Protein AF-A0A7S4UI56-F1 (afdb_monomer_lite)

Secondary structure (DSSP, 8-state):
-PPPPPPPPPPPPPPPPHHHHHHHHHHHHHS---HHHHHHHHHHHHTTS-TTTTTS-----PPPGGGTTTT---------B-TTS--B-------TTS--TT-EEEEE-STT---EEEEETTTS----HHHHTTS-HHHHHHHHHHHHS-HHHHHHHHHHHHHHHHHHHHHHHTT----TTTTSS--HHHHHHHHHHHHHHHHHHH-HHHHHHHHHHHHHHHHHHHHHHHHHS-TTTS-HHHHHHHHHHHHHHHHTHHHHHHHHHHHHHHHHHHHHHHHHHHHHHHHTTHHHHHHHHHHHHHHHHHHHHHHHHTT--TTSS-TTTTTSPPS-HHHHHHHHHHHHHHH-GGGSSSTHHHHHHHHHHHHHHHHHHHHHHHHHHHHHHTTGGGSS------SS----HHHHHHHHHHHHHHHHHHHHHHHHHHHHHHTT---PPPP--SSPPHHHHHHHHHHHHHHHHHHHHHHHHHHHHHHHHHHHHHHHHHHHHHHHHHSS--PPPPPPPPPPPP-

Organism: NCBI:txid180227

Structure (mmCIF, N/CA/C/O backbone):
data_AF-A0A7S4UI56-F1
#
_entry.id   AF-A0A7S4UI56-F1
#
loop_
_atom_site.group_PDB
_atom_site.id
_atom_site.type_symbol
_atom_site.label_atom_id
_atom_site.label_alt_id
_atom_site.label_comp_id
_atom_site.label_asym_id
_atom_site.label_entity_id
_atom_site.label_seq_id
_atom_site.pdbx_PDB_ins_code
_atom_site.Cartn_x
_atom_site.Cartn_y
_atom_site.Cartn_z
_atom_site.occupancy
_atom_site.B_iso_or_equiv
_atom_site.auth_seq_id
_atom_site.auth_comp_id
_atom_site.auth_asym_id
_atom_site.auth_atom_id
_atom_site.pdbx_PDB_model_num
ATOM 1 N N . PRO A 1 1 ? -52.198 8.709 -28.331 1.00 40.25 1 PRO A N 1
ATOM 2 C CA . PRO A 1 1 ? -50.792 8.980 -28.714 1.00 40.25 1 PRO A CA 1
ATOM 3 C C . PRO A 1 1 ? -49.851 8.008 -27.984 1.00 40.25 1 PRO A C 1
ATOM 5 O O . PRO A 1 1 ? -49.488 8.237 -26.837 1.00 40.25 1 PRO A O 1
ATOM 8 N N . GLN A 1 2 ? -49.565 6.872 -28.624 1.00 35.69 2 GLN A N 1
ATOM 9 C CA . GLN A 1 2 ? -48.638 5.853 -28.122 1.00 35.69 2 GLN A CA 1
ATOM 10 C C . GLN A 1 2 ? -47.204 6.253 -28.494 1.00 35.69 2 GLN A C 1
ATOM 12 O O . GLN A 1 2 ? -46.953 6.625 -29.640 1.00 35.69 2 GLN A O 1
ATOM 17 N N . GLN A 1 3 ? -46.284 6.212 -27.528 1.00 31.53 3 GLN A N 1
ATOM 18 C CA . GLN A 1 3 ? -44.850 6.376 -27.780 1.00 31.53 3 GLN A CA 1
ATOM 19 C C . GLN A 1 3 ? -44.295 5.133 -28.500 1.00 31.53 3 GLN A C 1
ATOM 21 O O . GLN A 1 3 ? -44.717 4.018 -28.184 1.00 31.53 3 GLN A O 1
ATOM 26 N N . PRO A 1 4 ? -43.360 5.294 -29.453 1.00 41.28 4 PRO A N 1
ATOM 27 C CA . PRO A 1 4 ? -42.768 4.170 -30.164 1.00 41.28 4 PRO A CA 1
ATOM 28 C C . PRO A 1 4 ? -41.800 3.400 -29.253 1.00 41.28 4 PRO A C 1
ATOM 30 O O . PRO A 1 4 ? -40.915 3.988 -28.633 1.00 41.28 4 PRO A O 1
ATOM 33 N N . GLN A 1 5 ? -41.971 2.077 -29.188 1.00 35.78 5 GLN A N 1
ATOM 34 C CA . GLN A 1 5 ? -41.034 1.163 -28.536 1.00 35.78 5 GLN A CA 1
ATOM 35 C C . GLN A 1 5 ? -39.710 1.136 -29.310 1.00 35.78 5 GLN A C 1
ATOM 37 O O . GLN A 1 5 ? -39.693 0.906 -30.520 1.00 35.78 5 GLN A O 1
ATOM 42 N N . GLN A 1 6 ? -38.603 1.371 -28.604 1.00 34.09 6 GLN A N 1
ATOM 43 C CA . GLN A 1 6 ? -37.258 1.154 -29.132 1.00 34.09 6 GLN A CA 1
ATOM 44 C C . GLN A 1 6 ? -37.007 -0.352 -29.347 1.00 34.09 6 GLN A C 1
ATOM 46 O O . GLN A 1 6 ? -37.468 -1.166 -28.543 1.00 34.09 6 GLN A O 1
ATOM 51 N N . PRO A 1 7 ? -36.281 -0.739 -30.411 1.00 35.94 7 PRO A N 1
ATOM 52 C CA . PRO A 1 7 ? -35.949 -2.133 -30.676 1.00 35.94 7 PRO A CA 1
ATOM 53 C C . PRO A 1 7 ? -35.052 -2.693 -29.563 1.00 35.94 7 PRO A C 1
ATOM 55 O O . PRO A 1 7 ? -34.025 -2.104 -29.225 1.00 35.94 7 PRO A O 1
ATOM 58 N N . GLN A 1 8 ? -35.447 -3.839 -29.002 1.00 34.38 8 GLN A N 1
ATOM 59 C CA . GLN A 1 8 ? -34.638 -4.596 -28.048 1.00 34.38 8 GLN A CA 1
ATOM 60 C C . GLN A 1 8 ? -33.320 -5.006 -28.715 1.00 34.38 8 GLN A C 1
ATOM 62 O O . GLN A 1 8 ? -33.319 -5.670 -29.753 1.00 34.38 8 GLN A O 1
ATOM 67 N N . GLN A 1 9 ? -32.199 -4.594 -28.122 1.00 33.28 9 GLN A N 1
ATOM 68 C CA . GLN A 1 9 ? -30.877 -5.070 -28.515 1.00 33.28 9 GLN A CA 1
ATOM 69 C C . GLN A 1 9 ? -30.754 -6.580 -28.242 1.00 33.28 9 GLN A C 1
ATOM 71 O O . GLN A 1 9 ? -31.304 -7.062 -27.247 1.00 33.28 9 GLN A O 1
ATOM 76 N N . PRO A 1 10 ? -30.041 -7.338 -29.098 1.00 33.06 10 PRO A N 1
ATOM 77 C CA . PRO A 1 10 ? -29.802 -8.757 -28.869 1.00 33.06 10 PRO A CA 1
ATOM 78 C C . PRO A 1 10 ? -29.062 -8.949 -27.542 1.00 33.06 10 PRO A C 1
ATOM 80 O O . PRO A 1 10 ? -28.013 -8.346 -27.315 1.00 33.06 10 PRO A O 1
ATOM 83 N N . GLN A 1 11 ? -29.631 -9.780 -26.665 1.00 31.06 11 GLN A N 1
ATOM 84 C CA . GLN A 1 11 ? -29.003 -10.176 -25.407 1.00 31.06 11 GLN A CA 1
ATOM 85 C C . GLN A 1 11 ? -27.642 -10.810 -25.717 1.00 31.06 11 GLN A C 1
ATOM 87 O O . GLN A 1 11 ? -27.568 -11.816 -26.424 1.00 31.06 11 GLN A O 1
ATOM 92 N N . GLN A 1 12 ? -26.565 -10.200 -25.220 1.00 33.66 12 GLN A N 1
ATOM 93 C CA . GLN A 1 12 ? -25.244 -10.817 -25.260 1.00 33.66 12 GLN A CA 1
ATOM 94 C C . GLN A 1 12 ? -25.234 -12.050 -24.343 1.00 33.66 12 GLN A C 1
ATOM 96 O O . GLN A 1 12 ? -25.850 -12.006 -23.275 1.00 33.66 12 GLN A O 1
ATOM 101 N N . PRO A 1 13 ? -24.569 -13.153 -24.735 1.00 35.47 13 PRO A N 1
ATOM 102 C CA . PRO A 1 13 ? -24.446 -14.319 -23.873 1.00 35.47 13 PRO A CA 1
ATOM 103 C C . PRO A 1 13 ? -23.707 -13.930 -22.589 1.00 35.47 13 PRO A C 1
ATOM 105 O O . PRO A 1 13 ? -22.650 -13.300 -22.637 1.00 35.47 13 PRO A O 1
ATOM 108 N N . PHE A 1 14 ? -24.288 -14.292 -21.445 1.00 33.19 14 PHE A N 1
ATOM 109 C CA . PHE A 1 14 ? -23.664 -14.109 -20.140 1.00 33.19 14 PHE A CA 1
ATOM 110 C C . PHE A 1 14 ? -22.306 -14.834 -20.113 1.00 33.19 14 PHE A C 1
ATOM 112 O O . PHE A 1 14 ? -22.244 -15.997 -20.527 1.00 33.19 14 PHE A O 1
ATOM 119 N N . PRO A 1 15 ? -21.220 -14.195 -19.642 1.00 39.34 15 PRO A N 1
ATOM 120 C CA . PRO A 1 15 ? -19.977 -14.910 -19.393 1.00 39.34 15 PRO A CA 1
ATOM 121 C C . PRO A 1 15 ? -20.228 -15.949 -18.293 1.00 39.34 15 PRO A C 1
ATOM 123 O O . PRO A 1 15 ? -20.862 -15.634 -17.285 1.00 39.34 15 PRO A O 1
ATOM 126 N N . LEU A 1 16 ? -19.759 -17.184 -18.500 1.00 39.31 16 LEU A N 1
ATOM 127 C CA . LEU A 1 16 ? -19.756 -18.204 -17.450 1.00 39.31 16 LEU A CA 1
ATOM 128 C C . LEU A 1 16 ? -19.038 -17.642 -16.215 1.00 39.31 16 LEU A C 1
ATOM 130 O O . LEU A 1 16 ? -17.895 -17.195 -16.317 1.00 39.31 16 LEU A O 1
ATOM 134 N N . ASP A 1 17 ? -19.711 -17.675 -15.066 1.00 42.62 17 ASP A N 1
ATOM 135 C CA . ASP A 1 17 ? -19.112 -17.337 -13.778 1.00 42.62 17 ASP A CA 1
ATOM 136 C C . ASP A 1 17 ? -18.001 -18.357 -13.474 1.00 42.62 17 ASP A C 1
ATOM 138 O O . ASP A 1 17 ? -18.166 -19.568 -13.648 1.00 42.62 17 ASP A O 1
ATOM 142 N N . THR A 1 18 ? -16.856 -17.871 -12.997 1.00 37.34 18 THR A N 1
ATOM 143 C CA . THR A 1 18 ? -15.727 -18.663 -12.494 1.00 37.34 18 THR A CA 1
ATOM 144 C C . THR A 1 18 ? -16.182 -19.760 -11.519 1.00 37.34 18 THR A C 1
ATOM 146 O O . THR A 1 18 ? -15.581 -20.834 -11.470 1.00 37.34 18 THR A O 1
ATOM 149 N N . LYS A 1 19 ? -17.282 -19.541 -10.783 1.00 40.41 19 LYS A N 1
ATOM 150 C CA . LYS A 1 19 ? -17.900 -20.554 -9.911 1.00 40.41 19 LYS A CA 1
ATOM 151 C C . LYS A 1 19 ? -18.476 -21.757 -10.662 1.00 40.41 19 LYS A C 1
ATOM 153 O O . LYS A 1 19 ? -18.303 -22.880 -10.187 1.00 40.41 19 LYS A O 1
ATOM 158 N N . ASP A 1 20 ? -19.082 -21.562 -11.829 1.00 45.34 20 ASP A N 1
ATOM 159 C CA . ASP A 1 20 ? -19.645 -22.652 -12.640 1.00 45.34 20 ASP A CA 1
ATOM 160 C C . ASP A 1 20 ? -18.538 -23.506 -13.270 1.00 45.34 20 ASP A C 1
ATOM 162 O O . ASP A 1 20 ? -18.646 -24.732 -13.343 1.00 45.34 20 ASP A O 1
ATOM 166 N N . PHE A 1 21 ? -17.418 -22.874 -13.636 1.00 42.53 21 PHE A N 1
ATOM 167 C CA . PHE A 1 21 ? -16.223 -23.560 -14.131 1.00 42.53 21 PHE A CA 1
ATOM 168 C C . PHE A 1 21 ? -15.562 -24.431 -13.046 1.00 42.53 21 PHE A C 1
ATOM 170 O O . PHE A 1 21 ? -15.218 -25.589 -13.291 1.00 42.53 21 PHE A O 1
ATOM 177 N N . ILE A 1 22 ? -15.465 -23.923 -11.812 1.00 40.16 22 ILE A N 1
ATOM 178 C CA . ILE A 1 22 ? -14.941 -24.675 -10.658 1.00 40.16 22 ILE A CA 1
ATOM 179 C C . ILE A 1 22 ? -15.865 -25.851 -10.291 1.00 40.16 22 ILE A C 1
ATOM 181 O O . ILE A 1 22 ? -15.386 -26.948 -9.982 1.00 40.16 22 ILE A O 1
ATOM 185 N N . HIS A 1 23 ? -17.186 -25.674 -10.388 1.00 44.84 23 HIS A N 1
ATOM 186 C CA . HIS A 1 23 ? -18.152 -26.748 -10.138 1.00 44.84 23 HIS A CA 1
ATOM 187 C C . HIS A 1 23 ? -18.072 -27.876 -11.184 1.00 44.84 23 HIS A C 1
ATOM 189 O O . HIS A 1 23 ? -18.259 -29.049 -10.845 1.00 44.84 23 HIS A O 1
ATOM 195 N N . LEU A 1 24 ? -17.749 -27.541 -12.439 1.00 45.56 24 LEU A N 1
ATOM 196 C CA . LEU A 1 24 ? -17.552 -28.500 -13.530 1.00 45.56 24 LEU A CA 1
ATOM 197 C C . LEU A 1 24 ? -16.281 -29.345 -13.328 1.00 45.56 24 LEU A C 1
ATOM 199 O O . LEU A 1 24 ? -16.322 -30.571 -13.452 1.00 45.56 24 LEU A O 1
ATOM 203 N N . LEU A 1 25 ? -15.175 -28.707 -12.929 1.00 40.16 25 LEU A N 1
ATOM 204 C CA . LEU A 1 25 ? -13.904 -29.378 -12.626 1.00 40.16 25 LEU A CA 1
ATOM 205 C C . LEU A 1 25 ? -14.012 -30.305 -11.402 1.00 40.16 25 LEU A C 1
ATOM 207 O O . LEU A 1 25 ? -13.467 -31.410 -11.401 1.00 40.16 25 LEU A O 1
ATOM 211 N N . SER A 1 26 ? -14.789 -29.902 -10.391 1.00 41.91 26 SER A N 1
ATOM 212 C CA . SER A 1 26 ? -15.100 -30.739 -9.224 1.00 41.91 26 SER A CA 1
ATOM 213 C C . SER A 1 26 ? -15.899 -31.997 -9.604 1.00 41.91 26 SER A C 1
ATOM 215 O O . SER A 1 26 ? -15.678 -33.077 -9.058 1.00 41.91 26 SER A O 1
ATOM 217 N N . ARG A 1 27 ? -16.769 -31.908 -10.619 1.00 44.16 27 ARG A N 1
ATOM 218 C CA . ARG A 1 27 ? -17.527 -33.057 -11.139 1.00 44.16 27 ARG A CA 1
ATOM 219 C C . ARG A 1 27 ? -16.633 -34.054 -11.889 1.00 44.16 27 ARG A C 1
ATOM 221 O O . ARG A 1 27 ? -16.823 -35.262 -11.745 1.00 44.16 27 ARG A O 1
ATOM 228 N N . TRP A 1 28 ? -15.632 -33.575 -12.630 1.00 45.50 28 TRP A N 1
ATOM 229 C CA . TRP A 1 28 ? -14.671 -34.406 -13.372 1.00 45.50 28 TRP A CA 1
ATOM 230 C C . TRP A 1 28 ? -13.753 -35.251 -12.480 1.00 45.50 28 TRP A C 1
ATOM 232 O O . TRP A 1 28 ? -13.467 -36.401 -12.822 1.00 45.50 28 TRP A O 1
ATOM 242 N N . SER A 1 29 ? -13.352 -34.746 -11.309 1.00 38.03 29 SER A N 1
ATOM 243 C CA . SER A 1 29 ? -12.497 -35.501 -10.375 1.00 38.03 29 SER A CA 1
ATOM 244 C C . SER A 1 29 ? -13.181 -36.761 -9.816 1.00 38.03 29 SER A C 1
ATOM 246 O O . SER A 1 29 ? -12.513 -37.733 -9.463 1.00 38.03 29 SER A O 1
ATOM 248 N N . SER A 1 30 ? -14.519 -36.783 -9.800 1.00 37.25 30 SER A N 1
ATOM 249 C CA . SER A 1 30 ? -15.313 -37.862 -9.199 1.00 37.25 30 SER A CA 1
ATOM 250 C C . SER A 1 30 ? -15.648 -39.035 -10.136 1.00 37.25 30 SER A C 1
ATOM 252 O O . SER A 1 30 ? -16.010 -40.106 -9.651 1.00 37.25 30 SER A O 1
ATOM 254 N N . LEU A 1 31 ? -15.518 -38.881 -11.463 1.00 42.94 31 LEU A N 1
ATOM 255 C CA . LEU A 1 31 ? -16.138 -39.806 -12.431 1.00 42.94 31 LEU A CA 1
ATOM 256 C C . LEU A 1 31 ? -15.184 -40.722 -13.217 1.00 42.94 31 LEU A C 1
ATOM 258 O O . LEU A 1 31 ? -15.674 -41.558 -13.971 1.00 42.94 31 LEU A O 1
ATOM 262 N N . LYS A 1 32 ? -13.855 -40.619 -13.043 1.00 48.22 32 LYS A N 1
ATOM 263 C CA . LYS A 1 32 ? -12.835 -41.415 -13.777 1.00 48.22 32 LYS A CA 1
ATOM 264 C C . LYS A 1 32 ? -13.212 -41.692 -15.255 1.00 48.22 32 LYS A C 1
ATOM 266 O O . LYS A 1 32 ? -13.311 -42.859 -15.650 1.00 48.22 32 LYS A O 1
ATOM 271 N N . PRO A 1 33 ? -13.475 -40.657 -16.073 1.00 55.12 33 PRO A N 1
ATOM 272 C CA . PRO A 1 33 ? -13.940 -40.857 -17.440 1.00 55.12 33 PRO A CA 1
ATOM 273 C C . PRO A 1 33 ? -12.875 -41.543 -18.303 1.00 55.12 33 PRO A C 1
ATOM 275 O O . PRO A 1 33 ? -11.670 -41.367 -18.117 1.00 55.12 33 PRO A O 1
ATOM 278 N N . THR A 1 34 ? -13.324 -42.329 -19.281 1.00 56.06 34 THR A N 1
ATOM 279 C CA . THR A 1 34 ? -12.418 -42.912 -20.279 1.00 56.06 34 THR A CA 1
ATOM 280 C C . THR A 1 34 ? -11.898 -41.823 -21.230 1.00 56.06 34 THR A C 1
ATOM 282 O O . THR A 1 34 ? -12.631 -40.873 -21.515 1.00 56.06 34 THR A O 1
ATOM 285 N N . PRO A 1 35 ? -10.688 -41.960 -21.809 1.00 45.00 35 PRO A N 1
ATOM 286 C CA . PRO A 1 35 ? -10.119 -40.952 -22.714 1.00 45.00 35 PRO A CA 1
ATOM 287 C C . PRO A 1 35 ? -11.044 -40.558 -23.877 1.00 45.00 35 PRO A C 1
ATOM 289 O O . PRO A 1 35 ? -11.081 -39.407 -24.295 1.00 45.00 35 PRO A O 1
ATOM 292 N N . LYS A 1 36 ? -11.861 -41.500 -24.366 1.00 46.78 36 LYS A N 1
ATOM 293 C CA . LYS A 1 36 ? -12.833 -41.262 -25.441 1.00 46.78 36 LYS A CA 1
ATOM 294 C C . LYS A 1 36 ? -14.000 -40.357 -25.014 1.00 46.78 36 LYS A C 1
ATOM 296 O O . LYS A 1 36 ? -14.498 -39.597 -25.836 1.00 46.78 36 LYS A O 1
ATOM 301 N N . GLN A 1 37 ? -14.422 -40.434 -23.750 1.00 48.69 37 GLN A N 1
ATOM 302 C CA . GLN A 1 37 ? -15.479 -39.582 -23.191 1.00 48.69 37 GLN A CA 1
ATOM 303 C C . GLN A 1 37 ? -14.977 -38.154 -22.965 1.00 48.69 37 GLN A C 1
ATOM 305 O O . GLN A 1 37 ? -15.691 -37.210 -23.281 1.00 48.69 37 GLN A O 1
ATOM 310 N N . VAL A 1 38 ? -13.724 -38.008 -22.519 1.00 44.47 38 VAL A N 1
ATOM 311 C CA . VAL A 1 38 ? -13.066 -36.700 -22.363 1.00 44.47 38 VAL A CA 1
ATOM 312 C C . VAL A 1 38 ? -12.962 -35.979 -23.711 1.00 44.47 38 VAL A C 1
ATOM 314 O O . VAL A 1 38 ? -13.316 -34.811 -23.812 1.00 44.47 38 VAL A O 1
ATOM 317 N N . ILE A 1 39 ? -12.562 -36.690 -24.771 1.00 45.12 39 ILE A N 1
ATOM 318 C CA . ILE A 1 39 ? -12.452 -36.119 -26.125 1.00 45.12 39 ILE A CA 1
ATOM 319 C C . ILE A 1 39 ? -13.825 -35.680 -26.668 1.00 45.12 39 ILE A C 1
ATOM 321 O O . ILE A 1 39 ? -13.944 -34.580 -27.197 1.00 45.12 39 ILE A O 1
ATOM 325 N N . GLN A 1 40 ? -14.882 -36.483 -26.487 1.00 48.78 40 GLN A N 1
ATOM 326 C CA . GLN A 1 40 ? -16.233 -36.121 -26.947 1.00 48.78 40 GLN A CA 1
ATOM 327 C C . GLN A 1 40 ? -16.841 -34.917 -26.206 1.00 48.78 40 GLN A C 1
ATOM 329 O O . GLN A 1 40 ? -17.585 -34.141 -26.812 1.00 48.78 40 GLN A O 1
ATOM 334 N N . GLU A 1 41 ? -16.548 -34.751 -24.913 1.00 49.31 41 GLU A N 1
ATOM 335 C CA . GLU A 1 41 ? -16.991 -33.577 -24.148 1.00 49.31 41 GLU A CA 1
ATOM 336 C C . GLU A 1 41 ? -16.215 -32.313 -24.535 1.00 49.31 41 GLU A C 1
ATOM 338 O O . GLU A 1 41 ? -16.827 -31.255 -24.676 1.00 49.31 41 GLU A O 1
ATOM 343 N N . ILE A 1 42 ? -14.904 -32.419 -24.785 1.00 43.53 42 ILE A N 1
ATOM 344 C CA . ILE A 1 42 ? -14.083 -31.301 -25.277 1.00 43.53 42 ILE A CA 1
ATOM 345 C C . ILE A 1 42 ? -14.571 -30.838 -26.656 1.00 43.53 42 ILE A C 1
ATOM 347 O O . ILE A 1 42 ? -14.791 -29.644 -26.848 1.00 43.53 42 ILE A O 1
ATOM 351 N N . ASP A 1 43 ? -14.833 -31.763 -27.582 1.00 44.72 43 ASP A N 1
ATOM 352 C CA . ASP A 1 43 ? -15.368 -31.430 -28.910 1.00 44.72 43 ASP A CA 1
ATOM 353 C C . ASP A 1 43 ? -16.754 -30.766 -28.826 1.00 44.72 43 ASP A C 1
ATOM 355 O O . ASP A 1 43 ? -17.057 -29.833 -29.574 1.00 44.72 43 ASP A O 1
ATOM 359 N N . SER A 1 44 ? -17.589 -31.192 -27.872 1.00 50.34 44 SER A N 1
ATOM 360 C CA . SER A 1 44 ? -18.897 -30.570 -27.630 1.00 50.34 44 SER A CA 1
ATOM 361 C C . SER A 1 44 ? -18.762 -29.154 -27.058 1.00 50.34 44 SER A C 1
ATOM 363 O O . SER A 1 44 ? -19.485 -28.258 -27.489 1.00 50.34 44 SER A O 1
ATOM 365 N N . LEU A 1 45 ? -17.813 -28.912 -26.147 1.00 44.84 45 LEU A N 1
ATOM 366 C CA . LEU A 1 45 ? -17.543 -27.585 -25.578 1.00 44.84 45 LEU A CA 1
ATOM 367 C C . LEU A 1 45 ? -16.950 -26.618 -26.611 1.00 44.84 45 LEU A C 1
ATOM 369 O O . LEU A 1 45 ? -17.360 -25.459 -26.677 1.00 44.84 45 LEU A O 1
ATOM 373 N N . LEU A 1 46 ? -16.048 -27.100 -27.468 1.00 42.72 46 LEU A N 1
ATOM 374 C CA . LEU A 1 46 ? -15.461 -26.309 -28.551 1.00 42.72 46 LEU A CA 1
ATOM 375 C C . LEU A 1 46 ? -16.492 -25.920 -29.621 1.00 42.72 46 LEU A C 1
ATOM 377 O O . LEU A 1 46 ? -16.355 -24.868 -30.238 1.00 42.72 46 LEU A O 1
ATOM 381 N N . SER A 1 47 ? -17.557 -26.709 -29.799 1.00 44.72 47 SER A N 1
ATOM 382 C CA . SER A 1 47 ? -18.651 -26.388 -30.729 1.00 44.72 47 SER A CA 1
ATOM 383 C C . SER A 1 47 ? -19.575 -25.249 -30.260 1.00 44.72 47 SER A C 1
ATOM 385 O O . SER A 1 47 ? -20.305 -24.680 -31.071 1.00 44.72 47 SER A O 1
ATOM 387 N N . ILE A 1 48 ? -19.536 -24.900 -28.967 1.00 41.53 48 ILE A N 1
ATOM 388 C CA . ILE A 1 48 ? -20.383 -23.864 -28.344 1.00 41.53 48 ILE A CA 1
ATOM 389 C C . ILE A 1 48 ? -19.656 -22.505 -28.283 1.00 41.53 48 ILE A C 1
ATOM 391 O O . ILE A 1 48 ? -20.294 -21.457 -28.171 1.00 41.53 48 ILE A O 1
ATOM 395 N N . LEU A 1 49 ? -18.325 -22.493 -28.393 1.00 35.38 49 LEU A N 1
ATOM 396 C CA . LEU A 1 49 ? -17.510 -21.282 -28.304 1.00 35.38 49 LEU A CA 1
ATOM 397 C C . LEU A 1 49 ? -17.352 -20.607 -29.679 1.00 35.38 49 LEU A C 1
ATOM 399 O O . LEU A 1 49 ? -16.996 -21.239 -30.670 1.00 35.38 49 LEU A O 1
ATOM 403 N N . SER A 1 50 ? -17.599 -19.293 -29.738 1.00 37.28 50 SER A N 1
ATOM 404 C CA . SER A 1 50 ? -17.351 -18.464 -30.930 1.00 37.28 50 SER A CA 1
ATOM 405 C C . SER A 1 50 ? -15.891 -18.604 -31.412 1.00 37.28 50 SER A C 1
ATOM 407 O O . SER A 1 50 ? -14.990 -18.639 -30.567 1.00 37.28 50 SER A O 1
ATOM 409 N N . PRO A 1 51 ? -15.616 -18.582 -32.738 1.00 33.34 51 PRO A N 1
ATOM 410 C CA . PRO A 1 51 ? -14.271 -18.758 -33.312 1.00 33.34 51 PRO A CA 1
ATOM 411 C C . PRO A 1 51 ? -13.185 -17.816 -32.762 1.00 33.34 51 PRO A C 1
ATOM 413 O O . PRO A 1 51 ? -11.998 -18.083 -32.915 1.00 33.34 51 PRO A O 1
ATOM 416 N N . SER A 1 52 ? -13.571 -16.718 -32.112 1.00 30.16 52 SER A N 1
ATOM 417 C CA . SER A 1 52 ? -12.675 -15.722 -31.521 1.00 30.16 52 SER A CA 1
ATOM 418 C C . SER A 1 52 ? -12.082 -16.094 -30.150 1.00 30.16 52 SER A C 1
ATOM 420 O O . SER A 1 52 ? -11.175 -15.399 -29.701 1.00 30.16 52 SER A O 1
ATOM 422 N N . VAL A 1 53 ? -12.542 -17.165 -29.487 1.00 32.19 53 VAL A N 1
ATOM 423 C CA . VAL A 1 53 ? -12.064 -17.576 -28.141 1.00 32.19 53 VAL A CA 1
ATOM 424 C C . VAL A 1 53 ? -11.184 -18.839 -28.180 1.00 32.19 53 VAL A C 1
ATOM 426 O O . VAL A 1 53 ? -10.441 -19.118 -27.243 1.00 32.19 53 VAL A O 1
ATOM 429 N N . ALA A 1 54 ? -11.180 -19.577 -29.294 1.00 29.75 54 ALA A N 1
ATOM 430 C CA . ALA A 1 54 ? -10.520 -20.882 -29.419 1.00 29.75 54 ALA A CA 1
ATOM 431 C C . ALA A 1 54 ? -8.975 -20.844 -29.477 1.00 29.75 54 ALA A C 1
ATOM 433 O O . ALA A 1 54 ? -8.336 -21.893 -29.512 1.00 29.75 54 ALA A O 1
ATOM 434 N N . CYS A 1 55 ? -8.346 -19.666 -29.471 1.00 27.28 55 CYS A N 1
ATOM 435 C CA . CYS A 1 55 ? -6.901 -19.554 -29.683 1.00 27.28 55 CYS A CA 1
ATOM 436 C C . CYS A 1 55 ? -6.040 -19.695 -28.415 1.00 27.28 55 CYS A C 1
ATOM 438 O O . CYS A 1 55 ? -4.822 -19.609 -28.542 1.00 27.28 55 CYS A O 1
ATOM 440 N N . HIS A 1 56 ? -6.598 -19.876 -27.211 1.00 29.69 56 HIS A N 1
ATOM 441 C CA . HIS A 1 56 ? -5.824 -19.839 -25.952 1.00 29.69 56 HIS A CA 1
ATOM 442 C C . HIS A 1 56 ? -6.172 -20.962 -24.952 1.00 29.69 56 HIS A C 1
ATOM 444 O O . HIS A 1 56 ? -6.349 -20.715 -23.763 1.00 29.69 56 HIS A O 1
ATOM 450 N N . ALA A 1 57 ? -6.230 -22.217 -25.402 1.00 26.69 57 ALA A N 1
ATOM 451 C CA . ALA A 1 57 ? -6.278 -23.362 -24.486 1.00 26.69 57 ALA A CA 1
ATOM 452 C C . ALA A 1 57 ? -5.497 -24.562 -25.049 1.00 26.69 57 ALA A C 1
ATOM 454 O O . ALA A 1 57 ? -6.052 -25.431 -25.716 1.00 26.69 57 ALA A O 1
ATOM 455 N N . GLY A 1 58 ? -4.186 -24.601 -24.796 1.00 25.11 58 GLY A N 1
ATOM 456 C CA . GLY A 1 58 ? -3.371 -25.797 -25.013 1.00 25.11 58 GLY A CA 1
ATOM 457 C C . GLY A 1 58 ? -3.568 -26.776 -23.856 1.00 25.11 58 GLY A C 1
ATOM 458 O O . GLY A 1 58 ? -3.054 -26.541 -22.767 1.00 25.11 58 GLY A O 1
ATOM 459 N N . GLY A 1 59 ? -4.330 -27.848 -24.076 1.00 24.17 59 GLY A N 1
ATOM 460 C CA . GLY A 1 59 ? -4.487 -28.954 -23.128 1.00 24.17 59 GLY A CA 1
ATOM 461 C C . GLY A 1 59 ? -3.694 -30.181 -23.581 1.00 24.17 59 GLY A C 1
ATOM 462 O O . GLY A 1 59 ? -3.919 -30.686 -24.678 1.00 24.17 59 GLY A O 1
ATOM 463 N N . TYR A 1 60 ? -2.782 -30.666 -22.738 1.00 23.77 60 TYR A N 1
ATOM 464 C CA . TYR A 1 60 ? -2.058 -31.923 -22.943 1.00 23.77 60 TYR A CA 1
ATOM 465 C C . TYR A 1 60 ? -2.899 -33.120 -22.472 1.00 23.77 60 TYR A C 1
ATOM 467 O O . TYR A 1 60 ? -3.515 -33.080 -21.407 1.00 23.77 60 TYR A O 1
ATOM 475 N N . VAL A 1 61 ? -2.889 -34.211 -23.244 1.00 21.70 61 VAL A N 1
ATOM 476 C CA . VAL A 1 61 ? -3.400 -35.532 -22.842 1.00 21.70 61 VAL A CA 1
ATOM 477 C C . VAL A 1 61 ? -2.199 -36.453 -22.643 1.00 21.70 61 VAL A C 1
ATOM 479 O O . VAL A 1 61 ? -1.513 -36.788 -23.606 1.00 21.70 61 VAL A O 1
ATOM 482 N N . ALA A 1 62 ? -1.951 -36.883 -21.405 1.00 22.80 62 ALA A N 1
ATOM 483 C CA . ALA A 1 62 ? -0.937 -37.889 -21.103 1.00 22.80 62 ALA A CA 1
ATOM 484 C C . ALA A 1 62 ? -1.417 -39.274 -21.574 1.00 22.80 62 ALA A C 1
ATOM 486 O O . ALA A 1 62 ? -2.425 -39.798 -21.092 1.00 22.80 62 ALA A O 1
ATOM 487 N N . VAL A 1 63 ? -0.704 -39.878 -22.527 1.00 22.88 63 VAL A N 1
ATOM 488 C CA . VAL A 1 63 ? -0.931 -41.264 -22.956 1.00 22.88 63 VAL A CA 1
ATOM 489 C C . VAL A 1 63 ? -0.015 -42.177 -22.147 1.00 22.88 63 VAL A C 1
ATOM 491 O O . VAL A 1 63 ? 1.198 -42.003 -22.136 1.00 22.88 63 VAL A O 1
ATOM 494 N N . ASN A 1 64 ? -0.603 -43.168 -21.474 1.00 24.27 64 ASN A N 1
ATOM 495 C CA . ASN A 1 64 ? 0.118 -44.157 -20.676 1.00 24.27 64 ASN A CA 1
ATOM 496 C C . ASN A 1 64 ? 1.108 -44.965 -21.548 1.00 24.27 64 ASN A C 1
ATOM 498 O O . ASN A 1 64 ? 0.708 -45.712 -22.447 1.00 24.27 64 ASN A O 1
ATOM 502 N N . VAL A 1 65 ? 2.400 -44.821 -21.242 1.00 27.44 65 VAL A N 1
ATOM 503 C CA . VAL A 1 65 ? 3.552 -45.405 -21.949 1.00 27.44 65 VAL A CA 1
ATOM 504 C C . VAL A 1 65 ? 3.579 -46.945 -21.888 1.00 27.44 65 VAL A C 1
ATOM 506 O O . VAL A 1 65 ? 4.125 -47.583 -22.793 1.00 27.44 65 VAL A O 1
ATOM 509 N N . GLU A 1 66 ? 2.896 -47.589 -20.931 1.00 29.33 66 GLU A N 1
ATOM 510 C CA . GLU A 1 66 ? 2.797 -49.061 -20.887 1.00 29.33 66 GLU A CA 1
ATOM 511 C C . GLU A 1 66 ? 2.068 -49.651 -22.107 1.00 29.33 66 GLU A C 1
ATOM 513 O O . GLU A 1 66 ? 2.366 -50.771 -22.530 1.00 29.33 66 GLU A O 1
ATOM 518 N N . ALA A 1 67 ? 1.168 -48.894 -22.746 1.00 29.64 67 ALA A N 1
ATOM 519 C CA . ALA A 1 67 ? 0.426 -49.371 -23.915 1.00 29.64 67 ALA A CA 1
ATOM 520 C C . ALA A 1 67 ? 1.292 -49.483 -25.189 1.00 29.64 67 ALA A C 1
ATOM 522 O O . ALA A 1 67 ? 0.968 -50.253 -26.098 1.00 29.64 67 ALA A O 1
ATOM 523 N N . LEU A 1 68 ? 2.412 -48.753 -25.264 1.00 29.80 68 LEU A N 1
ATOM 524 C CA . LEU A 1 68 ? 3.314 -48.749 -26.425 1.00 29.80 68 LEU A CA 1
ATOM 525 C C . LEU A 1 68 ? 4.368 -49.865 -26.374 1.00 29.80 68 LEU A C 1
ATOM 527 O O . LEU A 1 68 ? 4.834 -50.320 -27.424 1.00 29.80 68 LEU A O 1
ATOM 531 N N . HIS A 1 69 ? 4.675 -50.379 -25.180 1.00 31.03 69 HIS A N 1
ATOM 532 C CA . HIS A 1 69 ? 5.681 -51.426 -24.968 1.00 31.03 69 HIS A CA 1
ATOM 533 C C . HIS A 1 69 ? 5.353 -52.749 -25.686 1.00 31.03 69 HIS A C 1
ATOM 535 O O . HIS A 1 69 ? 6.249 -53.514 -26.044 1.00 31.03 69 HIS A O 1
ATOM 541 N N . HIS A 1 70 ? 4.075 -53.010 -25.971 1.00 31.92 70 HIS A N 1
ATOM 542 C CA . HIS A 1 70 ? 3.647 -54.240 -26.637 1.00 31.92 70 HIS A CA 1
ATOM 543 C C . HIS A 1 70 ? 3.810 -54.239 -28.167 1.00 31.92 70 HIS A C 1
ATOM 545 O O . HIS A 1 70 ? 3.695 -55.306 -28.775 1.00 31.92 70 HIS A O 1
ATOM 551 N N . LYS A 1 71 ? 4.081 -53.090 -28.809 1.00 31.48 71 LYS A N 1
ATOM 552 C CA . LYS A 1 71 ? 4.007 -52.977 -30.280 1.00 31.48 71 LYS A CA 1
ATOM 553 C C . LYS A 1 71 ? 5.358 -52.931 -31.000 1.00 31.48 71 LYS A C 1
ATOM 555 O O . LYS A 1 71 ? 5.415 -53.306 -32.168 1.00 31.48 71 LYS A O 1
ATOM 560 N N . TYR A 1 72 ? 6.445 -52.563 -30.321 1.00 33.78 72 TYR A N 1
ATOM 561 C CA . TYR A 1 72 ? 7.770 -52.465 -30.942 1.00 33.78 72 TYR A CA 1
ATOM 562 C C . TYR A 1 72 ? 8.846 -53.109 -30.060 1.00 33.78 72 TYR A C 1
ATOM 564 O O . TYR A 1 72 ? 9.311 -52.532 -29.081 1.00 33.78 72 TYR A O 1
ATOM 572 N N . LYS A 1 73 ? 9.269 -54.327 -30.427 1.00 29.00 73 LYS A N 1
ATOM 573 C CA . LYS A 1 73 ? 10.548 -54.888 -29.962 1.00 29.00 73 LYS A CA 1
ATOM 574 C C . LYS A 1 73 ? 11.666 -53.969 -30.476 1.00 29.00 73 LYS A C 1
ATOM 576 O O . LYS A 1 73 ? 11.569 -53.526 -31.610 1.00 29.00 73 LYS A O 1
ATOM 581 N N . TYR A 1 74 ? 12.709 -53.751 -29.674 1.00 33.38 74 TYR A N 1
ATOM 582 C CA . TYR A 1 74 ? 13.908 -52.920 -29.925 1.00 33.38 74 TYR A CA 1
ATOM 583 C C . TYR A 1 74 ? 13.859 -51.476 -29.397 1.00 33.38 74 TYR A C 1
ATOM 585 O O . TYR A 1 74 ? 13.989 -50.518 -30.150 1.00 33.38 74 TYR A O 1
ATOM 593 N N . TRP A 1 75 ? 13.810 -51.338 -28.072 1.00 32.31 75 TRP A N 1
ATOM 594 C CA . TRP A 1 75 ? 14.325 -50.161 -27.366 1.00 32.31 75 TRP A CA 1
ATOM 595 C C . TRP A 1 75 ? 15.377 -50.648 -26.367 1.00 32.31 75 TRP A C 1
ATOM 597 O O . TRP A 1 75 ? 15.194 -51.694 -25.742 1.00 32.31 75 TRP A O 1
ATOM 607 N N . TYR A 1 76 ? 16.502 -49.944 -26.256 1.00 31.83 76 TYR A N 1
ATOM 608 C CA . TYR A 1 76 ? 17.498 -50.195 -25.213 1.00 31.83 76 TYR A CA 1
ATOM 609 C C . TYR A 1 76 ? 17.531 -48.967 -24.307 1.00 31.83 76 TYR A C 1
ATOM 611 O O . TYR A 1 76 ? 17.809 -47.868 -24.778 1.00 31.83 76 TYR A O 1
ATOM 619 N N . TRP A 1 77 ? 17.224 -49.171 -23.029 1.00 33.31 77 TRP A N 1
ATOM 620 C CA . TRP A 1 77 ? 17.198 -48.150 -21.985 1.00 33.31 77 TRP A CA 1
ATOM 621 C C . TRP A 1 77 ? 18.580 -48.092 -21.332 1.00 33.31 77 TRP A C 1
ATOM 623 O O . TRP A 1 77 ? 19.113 -49.128 -20.931 1.00 33.31 77 TRP A O 1
ATOM 633 N N . ASN A 1 78 ? 19.189 -46.910 -21.236 1.00 33.53 78 ASN A N 1
ATOM 634 C CA . ASN A 1 78 ? 20.385 -46.730 -20.415 1.00 33.53 78 ASN A CA 1
ATOM 635 C C . ASN A 1 78 ? 20.312 -45.385 -19.688 1.00 33.53 78 ASN A C 1
ATOM 637 O O . ASN A 1 78 ? 20.428 -44.337 -20.317 1.00 33.53 78 ASN A O 1
ATOM 641 N N . GLU A 1 79 ? 20.091 -45.434 -18.377 1.00 37.28 79 GLU A N 1
ATOM 642 C CA . GLU A 1 79 ? 20.072 -44.262 -17.502 1.00 37.28 79 GLU A CA 1
ATOM 643 C C . GLU A 1 79 ? 21.492 -43.931 -17.040 1.00 37.28 79 GLU A C 1
ATOM 645 O O . GLU A 1 79 ? 22.225 -44.797 -16.557 1.00 37.28 79 GLU A O 1
ATOM 650 N N . ARG A 1 80 ? 21.873 -42.657 -17.136 1.00 40.94 80 ARG A N 1
ATOM 651 C CA . ARG A 1 80 ? 22.935 -42.092 -16.303 1.00 40.94 80 ARG A CA 1
ATOM 652 C C . ARG A 1 80 ? 22.465 -40.769 -15.724 1.00 40.94 80 ARG A C 1
ATOM 654 O O . ARG A 1 80 ? 21.887 -39.948 -16.427 1.00 40.94 80 ARG A O 1
ATOM 661 N N . PHE A 1 81 ? 22.712 -40.623 -14.431 1.00 34.88 81 PHE A N 1
ATOM 662 C CA . PHE A 1 81 ? 22.347 -39.474 -13.619 1.00 34.88 81 PHE A CA 1
ATOM 663 C C . PHE A 1 81 ? 23.597 -38.608 -13.423 1.00 34.88 81 PHE A C 1
ATOM 665 O O . PHE A 1 81 ? 24.626 -39.141 -13.001 1.00 34.88 81 PHE A O 1
ATOM 672 N N . ASP A 1 82 ? 23.526 -37.318 -13.757 1.00 42.28 82 ASP A N 1
ATOM 673 C CA . ASP A 1 82 ? 24.545 -36.331 -13.383 1.00 42.28 82 ASP A CA 1
ATOM 674 C C . ASP A 1 82 ? 24.045 -35.589 -12.131 1.00 42.28 82 ASP A C 1
ATOM 676 O O . ASP A 1 82 ? 23.038 -34.890 -12.209 1.00 42.28 82 ASP A O 1
ATOM 680 N N . PRO A 1 83 ? 24.670 -35.772 -10.958 1.00 36.88 83 PRO A N 1
ATOM 681 C CA . PRO A 1 83 ? 24.175 -35.193 -9.714 1.00 36.88 83 PRO A CA 1
ATOM 682 C C . PRO A 1 83 ? 24.398 -33.676 -9.584 1.00 36.88 83 PRO A C 1
ATOM 684 O O . PRO A 1 83 ? 23.856 -33.087 -8.656 1.00 36.88 83 PRO A O 1
ATOM 687 N N . GLU A 1 84 ? 25.174 -33.034 -10.468 1.00 40.72 84 GLU A N 1
ATOM 688 C CA . GLU A 1 84 ? 25.467 -31.590 -10.369 1.00 40.72 84 GLU A CA 1
ATOM 689 C C . GLU A 1 84 ? 24.547 -30.698 -11.216 1.00 40.72 84 GLU A C 1
ATOM 691 O O . GLU A 1 84 ? 24.463 -29.499 -10.968 1.00 40.72 84 GLU A O 1
ATOM 696 N N . ASN A 1 85 ? 23.843 -31.255 -12.202 1.00 42.47 85 ASN A N 1
ATOM 697 C CA . ASN A 1 85 ? 22.861 -30.536 -13.010 1.00 42.47 85 ASN A CA 1
ATOM 698 C C . ASN A 1 85 ? 21.639 -31.448 -13.135 1.00 42.47 85 ASN A C 1
ATOM 700 O O . ASN A 1 85 ? 21.779 -32.525 -13.700 1.00 42.47 85 ASN A O 1
ATOM 704 N N . GLU A 1 86 ? 20.476 -31.045 -12.616 1.00 34.75 86 GLU A N 1
ATOM 705 C CA . GLU A 1 86 ? 19.244 -31.848 -12.431 1.00 34.75 86 GLU A CA 1
ATOM 706 C C . GLU A 1 86 ? 18.573 -32.401 -13.723 1.00 34.75 86 GLU A C 1
ATOM 708 O O . GLU A 1 86 ? 17.352 -32.513 -13.812 1.00 34.75 86 GLU A O 1
ATOM 713 N N . TYR A 1 87 ? 19.330 -32.781 -14.752 1.00 35.62 87 TYR A N 1
ATOM 714 C CA . TYR A 1 87 ? 18.825 -33.283 -16.027 1.00 35.62 87 TYR A CA 1
ATOM 715 C C . TYR A 1 87 ? 19.008 -34.804 -16.145 1.00 35.62 87 TYR A C 1
ATOM 717 O O . TYR A 1 87 ? 20.087 -35.349 -15.902 1.00 35.62 87 TYR A O 1
ATOM 725 N N . LYS A 1 88 ? 17.962 -35.504 -16.606 1.00 37.44 88 LYS A N 1
ATOM 726 C CA . LYS A 1 88 ? 18.072 -36.876 -17.130 1.00 37.44 88 LYS A CA 1
ATOM 727 C C . LYS A 1 88 ? 18.296 -36.812 -18.638 1.00 37.44 88 LYS A C 1
ATOM 729 O O . LYS A 1 88 ? 17.485 -36.238 -19.354 1.00 37.44 88 LYS A O 1
ATOM 734 N N . ILE A 1 89 ? 19.359 -37.445 -19.133 1.00 39.66 89 ILE A N 1
ATOM 735 C CA . ILE A 1 89 ? 19.603 -37.578 -20.576 1.00 39.66 89 ILE A CA 1
ATOM 736 C C . ILE A 1 89 ? 19.188 -38.983 -21.018 1.00 39.66 89 ILE A C 1
ATOM 738 O O . ILE A 1 89 ? 19.774 -39.975 -20.578 1.00 39.66 89 ILE A O 1
ATOM 742 N N . VAL A 1 90 ? 18.213 -39.075 -21.925 1.00 38.78 90 VAL A N 1
ATOM 743 C CA . VAL A 1 90 ? 17.809 -40.336 -22.562 1.00 38.78 90 VAL A CA 1
ATOM 744 C C . VAL A 1 90 ? 18.413 -40.402 -23.967 1.00 38.78 90 VAL A C 1
ATOM 746 O O . VAL A 1 90 ? 18.079 -39.608 -24.841 1.00 38.78 90 VAL A O 1
ATOM 749 N N . LEU A 1 91 ? 19.329 -41.349 -24.197 1.00 37.53 91 LEU A N 1
ATOM 750 C CA . LEU A 1 91 ? 19.951 -41.578 -25.507 1.00 37.53 91 LEU A CA 1
ATOM 751 C C . LEU A 1 91 ? 19.312 -42.781 -26.204 1.00 37.53 91 LEU A C 1
ATOM 753 O O . LEU A 1 91 ? 19.432 -43.914 -25.736 1.00 37.53 91 LEU A O 1
ATOM 757 N N . PHE A 1 92 ? 18.716 -42.561 -27.376 1.00 39.97 92 PHE A N 1
ATOM 758 C CA . PHE A 1 92 ? 18.246 -43.648 -28.234 1.00 39.97 92 PHE A CA 1
ATOM 759 C C . PHE A 1 92 ? 19.337 -44.082 -29.219 1.00 39.97 92 PHE A C 1
ATOM 761 O O . PHE A 1 92 ? 19.904 -43.272 -29.952 1.00 39.97 92 PHE A O 1
ATOM 768 N N . ARG A 1 93 ? 19.613 -45.391 -29.284 1.00 35.78 93 ARG A N 1
ATOM 769 C CA . ARG A 1 93 ? 20.439 -45.981 -30.347 1.00 35.78 93 ARG A CA 1
ATOM 770 C C . ARG A 1 93 ? 19.537 -46.422 -31.493 1.00 35.78 93 ARG A C 1
ATOM 772 O O . ARG A 1 93 ? 18.985 -47.518 -31.455 1.00 35.78 93 ARG A O 1
ATOM 779 N N . LEU A 1 94 ? 19.437 -45.605 -32.535 1.00 41.22 94 LEU A N 1
ATOM 780 C CA . LEU A 1 94 ? 18.790 -46.018 -33.777 1.00 41.22 94 LEU A CA 1
ATOM 781 C C . LEU A 1 94 ? 19.771 -46.860 -34.606 1.00 41.22 94 LEU A C 1
ATOM 783 O O . LEU A 1 94 ? 20.936 -46.511 -34.781 1.00 41.22 94 LEU A O 1
ATOM 787 N N . SER A 1 95 ? 19.319 -48.023 -35.070 1.00 33.28 95 SER A N 1
ATOM 788 C CA . SER A 1 95 ? 20.053 -48.856 -36.024 1.00 33.28 95 SER A CA 1
ATOM 789 C C . SER A 1 95 ? 19.724 -48.370 -37.433 1.00 33.28 95 SER A C 1
ATOM 791 O O . SER A 1 95 ? 18.564 -48.411 -37.838 1.00 33.28 95 SER A O 1
ATOM 793 N N . LYS A 1 96 ? 20.736 -47.951 -38.204 1.00 37.00 96 LYS A N 1
ATOM 794 C CA . LYS A 1 96 ? 20.585 -47.440 -39.582 1.00 37.00 96 LYS A CA 1
ATOM 795 C C . LYS A 1 96 ? 19.909 -48.433 -40.541 1.00 37.00 96 LYS A C 1
ATOM 797 O O . LYS A 1 96 ? 19.523 -48.056 -41.638 1.00 37.00 96 LYS A O 1
ATOM 802 N N . ALA A 1 97 ? 19.768 -49.698 -40.153 1.00 39.69 97 ALA A N 1
ATOM 803 C CA . ALA A 1 97 ? 19.327 -50.751 -41.056 1.00 39.69 97 ALA A CA 1
ATOM 804 C C . ALA A 1 97 ? 17.840 -50.690 -41.467 1.00 39.69 97 ALA A C 1
ATOM 806 O O . ALA A 1 97 ? 17.470 -51.456 -42.351 1.00 39.69 97 ALA A O 1
ATOM 807 N N . LEU A 1 98 ? 16.980 -49.849 -40.866 1.00 42.47 98 LEU A N 1
ATOM 808 C CA . LEU A 1 98 ? 15.523 -49.997 -41.051 1.00 42.47 98 LEU A CA 1
ATOM 809 C C . LEU A 1 98 ? 14.680 -48.714 -41.146 1.00 42.47 98 LEU A C 1
ATOM 811 O O . LEU A 1 98 ? 13.460 -48.832 -41.227 1.00 42.47 98 LEU A O 1
ATOM 815 N N . LEU A 1 99 ? 15.261 -47.511 -41.155 1.00 46.38 99 LEU A N 1
ATOM 816 C CA . LEU A 1 99 ? 14.457 -46.281 -41.189 1.00 46.38 99 LEU A CA 1
ATOM 817 C C . LEU A 1 99 ? 14.575 -45.552 -42.539 1.00 46.38 99 LEU A C 1
ATOM 819 O O . LEU A 1 99 ? 15.699 -45.303 -42.982 1.00 46.38 99 LEU A O 1
ATOM 823 N N . PRO A 1 100 ? 13.447 -45.221 -43.202 1.00 51.25 100 PRO A N 1
ATOM 824 C CA . PRO A 1 100 ? 13.427 -44.346 -44.373 1.00 51.25 100 PRO A CA 1
ATOM 825 C C . PRO A 1 100 ? 14.058 -42.980 -44.070 1.00 51.25 100 PRO A C 1
ATOM 827 O O . PRO A 1 100 ? 14.023 -42.523 -42.925 1.00 51.25 100 PRO A O 1
ATOM 830 N N . SER A 1 101 ? 14.576 -42.304 -45.099 1.00 45.78 101 SER A N 1
ATOM 831 C CA . SER A 1 101 ? 15.166 -40.952 -45.023 1.00 45.78 101 SER A CA 1
ATOM 832 C C . SER A 1 101 ? 14.245 -39.889 -44.415 1.00 45.78 101 SER A C 1
ATOM 834 O O . SER A 1 101 ? 14.726 -38.855 -43.975 1.00 45.78 101 SER A O 1
ATOM 836 N N . ASP A 1 102 ? 12.947 -40.174 -44.337 1.00 44.69 102 ASP A N 1
ATOM 837 C CA . ASP A 1 102 ? 11.903 -39.211 -43.988 1.00 44.69 102 ASP A CA 1
ATOM 838 C C . ASP A 1 102 ? 11.395 -39.429 -42.548 1.00 44.69 102 ASP A C 1
ATOM 840 O O . ASP A 1 102 ? 10.285 -39.040 -42.186 1.00 44.69 102 ASP A O 1
ATOM 844 N N . THR A 1 103 ? 12.185 -40.122 -41.724 1.00 47.41 103 THR A N 1
ATOM 845 C CA . THR A 1 103 ? 11.824 -40.433 -40.338 1.00 47.41 103 THR A CA 1
ATOM 846 C C . THR A 1 103 ? 12.227 -39.281 -39.417 1.00 47.41 103 THR A C 1
ATOM 848 O O . THR A 1 103 ? 13.348 -38.776 -39.492 1.00 47.41 103 THR A O 1
ATOM 851 N N . PHE A 1 104 ? 11.337 -38.906 -38.499 1.00 45.03 104 PHE A N 1
ATOM 852 C CA . PHE A 1 104 ? 11.590 -37.923 -37.447 1.00 45.03 104 PHE A CA 1
ATOM 853 C C . PHE A 1 104 ? 11.658 -38.619 -36.085 1.00 45.03 104 PHE A C 1
ATOM 855 O O . PHE A 1 104 ? 10.984 -39.625 -35.858 1.00 45.03 104 PHE A O 1
ATOM 862 N N . ALA A 1 105 ? 12.490 -38.100 -35.189 1.00 54.62 105 ALA A N 1
ATOM 863 C CA . ALA A 1 105 ? 12.608 -38.560 -33.816 1.00 54.62 105 ALA A CA 1
ATOM 864 C C . ALA A 1 105 ? 12.077 -37.492 -32.860 1.00 54.62 105 ALA A C 1
ATOM 866 O O . ALA A 1 105 ? 12.351 -36.304 -33.027 1.00 54.62 105 ALA A O 1
ATOM 867 N N . HIS A 1 106 ? 11.346 -37.940 -31.846 1.00 46.50 106 HIS A N 1
ATOM 868 C CA . HIS A 1 106 ? 10.887 -37.104 -30.747 1.00 46.50 106 HIS A CA 1
ATOM 869 C C . HIS A 1 106 ? 11.921 -37.189 -29.623 1.00 46.50 106 HIS A C 1
ATOM 871 O O . HIS A 1 106 ? 12.268 -38.287 -29.180 1.00 46.50 106 HIS A O 1
ATOM 877 N N . ILE A 1 107 ? 12.468 -36.043 -29.220 1.00 52.50 107 ILE A N 1
ATOM 878 C CA . ILE A 1 107 ? 13.478 -35.942 -28.164 1.00 52.50 107 ILE A CA 1
ATOM 879 C C . ILE A 1 107 ? 12.892 -35.117 -27.021 1.00 52.50 107 ILE A C 1
ATOM 881 O O . ILE A 1 107 ? 12.396 -34.013 -27.247 1.00 52.50 107 ILE A O 1
ATOM 885 N N . TYR A 1 108 ? 12.993 -35.648 -25.806 1.00 47.22 108 TYR A N 1
ATOM 886 C CA . TYR A 1 108 ? 12.594 -34.975 -24.573 1.00 47.22 108 TYR A CA 1
ATOM 887 C C . TYR A 1 108 ? 13.849 -34.451 -23.872 1.00 47.22 108 TYR A C 1
ATOM 889 O O . TYR A 1 108 ? 14.831 -35.182 -23.725 1.00 47.22 108 TYR A O 1
ATOM 897 N N . LEU A 1 109 ? 13.842 -33.161 -23.527 1.00 40.34 109 LEU A N 1
ATOM 898 C CA . LEU A 1 109 ? 15.031 -32.430 -23.068 1.00 40.34 109 LEU A CA 1
ATOM 899 C C . LEU A 1 109 ? 15.104 -32.234 -21.546 1.00 40.34 109 LEU A C 1
ATOM 901 O O . LEU A 1 109 ? 16.115 -31.726 -21.064 1.00 40.34 109 LEU A O 1
ATOM 905 N N . ASP A 1 110 ? 14.082 -32.641 -20.792 1.00 40.28 110 ASP A N 1
ATOM 906 C CA . ASP A 1 110 ? 14.117 -32.634 -19.328 1.00 40.28 110 ASP A CA 1
ATOM 907 C C . ASP A 1 110 ? 13.531 -33.918 -18.716 1.00 40.28 110 ASP A C 1
ATOM 909 O O . ASP A 1 110 ? 12.980 -34.778 -19.406 1.00 40.28 110 ASP A O 1
ATOM 913 N N . CYS A 1 111 ? 13.701 -34.053 -17.399 1.00 38.44 111 CYS A N 1
ATOM 914 C CA . CYS A 1 111 ? 13.282 -35.203 -16.600 1.00 38.44 111 CYS A CA 1
ATOM 915 C C . CYS A 1 111 ? 11.768 -35.282 -16.318 1.00 38.44 111 CYS A C 1
ATOM 917 O O . CYS A 1 111 ? 11.322 -36.299 -15.783 1.00 38.44 111 CYS A O 1
ATOM 919 N N . PHE A 1 112 ? 11.005 -34.255 -16.687 1.00 43.38 112 PHE A N 1
ATOM 920 C CA . PHE A 1 112 ? 9.551 -34.143 -16.567 1.00 43.38 112 PHE A CA 1
ATOM 921 C C . PHE A 1 112 ? 8.824 -34.265 -17.919 1.00 43.38 112 PHE A C 1
ATOM 923 O O . PHE A 1 112 ? 7.600 -34.196 -17.956 1.00 43.38 112 PHE A O 1
ATOM 930 N N . GLU A 1 113 ? 9.558 -34.498 -19.017 1.00 52.47 113 GLU A N 1
ATOM 931 C CA . GLU A 1 113 ? 9.028 -34.670 -20.379 1.00 52.47 113 GLU A CA 1
ATOM 932 C C . GLU A 1 113 ? 8.263 -33.438 -20.915 1.00 52.47 113 GLU A C 1
ATOM 934 O O . GLU A 1 113 ? 7.552 -33.534 -21.915 1.00 52.47 113 GLU A O 1
ATOM 939 N N . GLU A 1 114 ? 8.433 -32.254 -20.311 1.00 44.38 114 GLU A N 1
ATOM 940 C CA . GLU A 1 114 ? 7.595 -31.076 -20.607 1.00 44.38 114 GLU A CA 1
ATOM 941 C C . GLU A 1 114 ? 7.946 -30.384 -21.931 1.00 44.38 114 GLU A C 1
ATOM 943 O O . GLU A 1 114 ? 7.124 -29.668 -22.511 1.00 44.38 114 GLU A O 1
ATOM 948 N N . LYS A 1 115 ? 9.164 -30.601 -22.444 1.00 41.78 115 LYS A N 1
ATOM 949 C CA . LYS A 1 115 ? 9.635 -29.984 -23.688 1.00 41.78 115 LYS A CA 1
ATOM 950 C C . LYS A 1 115 ? 10.033 -31.027 -24.726 1.00 41.78 115 LYS A C 1
ATOM 952 O O . LYS A 1 115 ? 11.162 -31.522 -24.750 1.00 41.78 115 LYS A O 1
ATOM 957 N N . GLU A 1 116 ? 9.089 -31.314 -25.612 1.00 45.28 116 GLU A N 1
ATOM 958 C CA . GLU A 1 116 ? 9.264 -32.164 -26.786 1.00 45.28 116 GLU A CA 1
ATOM 959 C C . GLU A 1 116 ? 9.868 -31.365 -27.950 1.00 45.28 116 GLU A C 1
ATOM 961 O O . GLU A 1 116 ? 9.431 -30.259 -28.271 1.00 45.28 116 GLU A O 1
ATOM 966 N N . THR A 1 117 ? 10.893 -31.911 -28.605 1.00 46.19 117 THR A N 1
ATOM 967 C CA . THR A 1 117 ? 11.416 -31.365 -29.864 1.00 46.19 117 THR A CA 1
ATOM 968 C C . THR A 1 117 ? 11.482 -32.461 -30.918 1.00 46.19 117 THR A C 1
ATOM 970 O O . THR A 1 117 ? 12.048 -33.532 -30.694 1.00 46.19 117 THR A O 1
ATOM 973 N N . VAL A 1 118 ? 10.900 -32.183 -32.085 1.00 47.19 118 VAL A N 1
ATOM 974 C CA . VAL A 1 118 ? 10.924 -33.073 -33.249 1.00 47.19 118 VAL A CA 1
ATOM 975 C C . VAL A 1 118 ? 12.179 -32.773 -34.055 1.00 47.19 118 VAL A C 1
ATOM 977 O O . VAL A 1 118 ? 12.383 -31.643 -34.499 1.00 47.19 118 VAL A O 1
ATOM 980 N N . VAL A 1 119 ? 13.021 -33.781 -34.255 1.00 48.16 119 VAL A N 1
ATOM 981 C CA . VAL A 1 119 ? 14.289 -33.636 -34.972 1.00 48.16 119 VAL A CA 1
ATOM 982 C C . VAL A 1 119 ? 14.360 -34.679 -36.079 1.00 48.16 119 VAL A C 1
ATOM 984 O O . VAL A 1 119 ? 14.051 -35.851 -35.865 1.00 48.16 119 VAL A O 1
ATOM 987 N N . ALA A 1 120 ? 14.751 -34.270 -37.284 1.00 47.50 120 ALA A N 1
ATOM 988 C CA . ALA A 1 120 ? 14.931 -35.199 -38.393 1.00 47.50 120 ALA A CA 1
ATOM 989 C C . ALA A 1 120 ? 16.048 -36.217 -38.063 1.00 47.50 120 ALA A C 1
ATOM 991 O O . ALA A 1 120 ? 17.055 -35.872 -37.438 1.00 47.50 120 ALA A O 1
ATOM 992 N N . VAL A 1 121 ? 15.868 -37.497 -38.414 1.00 49.31 121 VAL A N 1
ATOM 993 C CA . VAL A 1 121 ? 16.776 -38.588 -37.987 1.00 49.31 121 VAL A CA 1
ATOM 994 C C . VAL A 1 121 ? 18.196 -38.446 -38.558 1.00 49.31 121 VAL A C 1
ATOM 996 O O . VAL A 1 121 ? 19.163 -38.920 -37.970 1.00 49.31 121 VAL A O 1
ATOM 999 N N . ASP A 1 122 ? 18.350 -37.752 -39.673 1.00 45.19 122 ASP A N 1
ATOM 1000 C CA . ASP A 1 122 ? 19.615 -37.332 -40.286 1.00 45.19 122 ASP A CA 1
ATOM 1001 C C . ASP A 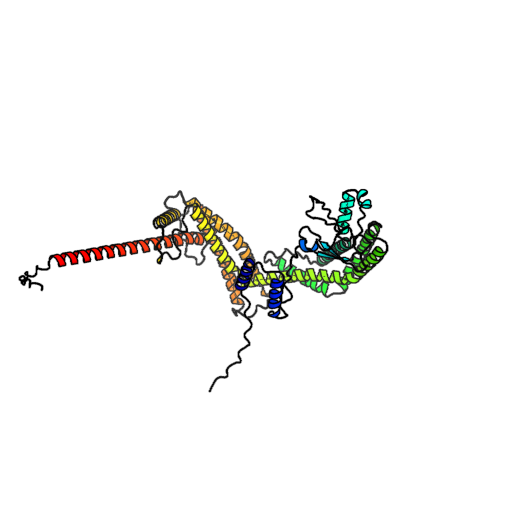1 122 ? 20.304 -36.152 -39.566 1.00 45.19 122 ASP A C 1
ATOM 1003 O O . ASP A 1 122 ? 21.507 -35.913 -39.734 1.00 45.19 122 ASP A O 1
ATOM 1007 N N . SER A 1 123 ? 19.572 -35.443 -38.709 1.00 40.94 123 SER A N 1
ATOM 1008 C CA . SER A 1 123 ? 20.101 -34.417 -37.803 1.00 40.94 123 SER A CA 1
ATOM 1009 C C . SER A 1 123 ? 20.568 -34.993 -36.459 1.00 40.94 123 SER A C 1
ATOM 1011 O O . SER A 1 123 ? 21.387 -34.365 -35.785 1.00 40.94 123 SER A O 1
ATOM 1013 N N . LEU A 1 124 ? 20.142 -36.213 -36.102 1.00 46.00 124 LEU A N 1
ATOM 1014 C CA . LEU A 1 124 ? 20.642 -36.939 -34.932 1.00 46.00 124 LEU A CA 1
ATOM 1015 C C . LEU A 1 124 ? 22.104 -37.361 -35.130 1.00 46.00 124 LEU A C 1
ATOM 1017 O O . LEU A 1 124 ? 22.452 -38.115 -36.042 1.00 46.00 124 LEU A O 1
ATOM 1021 N N . TYR A 1 125 ? 22.981 -36.917 -34.231 1.00 48.66 125 TYR A N 1
ATOM 1022 C CA . TYR A 1 125 ? 24.359 -37.395 -34.199 1.00 48.66 125 TYR A CA 1
ATOM 1023 C C . TYR A 1 125 ? 24.380 -38.878 -33.796 1.00 48.66 125 TYR A C 1
ATOM 1025 O O . TYR A 1 125 ? 23.916 -39.251 -32.718 1.00 48.66 125 TYR A O 1
ATOM 1033 N N . TYR A 1 126 ? 24.967 -39.741 -34.629 1.00 44.97 126 TYR A N 1
ATOM 1034 C CA . TYR A 1 126 ? 25.265 -41.117 -34.230 1.00 44.97 126 TYR A CA 1
ATOM 1035 C C . TYR A 1 126 ? 26.369 -41.098 -33.169 1.00 44.97 126 TYR A C 1
ATOM 1037 O O . TYR A 1 126 ? 27.558 -41.052 -33.488 1.00 44.97 126 TYR A O 1
ATOM 1045 N N . TYR A 1 127 ? 25.975 -41.145 -31.898 1.00 40.84 127 TYR A N 1
ATOM 1046 C CA . TYR A 1 127 ? 26.901 -41.337 -30.789 1.00 40.84 127 TYR A CA 1
ATOM 1047 C C . TYR A 1 127 ? 27.455 -42.766 -30.859 1.00 40.84 127 TYR A C 1
ATOM 1049 O O . TYR A 1 127 ? 26.830 -43.735 -30.419 1.00 40.84 127 TYR A O 1
ATOM 1057 N N . ASN A 1 128 ? 28.612 -42.945 -31.500 1.00 42.66 128 ASN A N 1
ATOM 1058 C CA . ASN A 1 128 ? 29.271 -44.242 -31.515 1.00 42.66 128 ASN A CA 1
ATOM 1059 C C . ASN A 1 128 ? 29.894 -44.487 -30.138 1.00 42.66 128 ASN A C 1
ATOM 1061 O O . ASN A 1 128 ? 30.782 -43.751 -29.716 1.00 42.66 128 ASN A O 1
ATOM 1065 N N . LYS A 1 129 ? 29.462 -45.553 -29.457 1.00 39.84 129 LYS A N 1
ATOM 1066 C CA . LYS A 1 129 ? 29.974 -45.957 -28.140 1.00 39.84 129 LYS A CA 1
ATOM 1067 C C . LYS A 1 129 ? 31.503 -46.104 -28.125 1.00 39.84 129 LYS A C 1
ATOM 1069 O O . LYS A 1 129 ? 32.109 -45.893 -27.091 1.00 39.84 129 LYS A O 1
ATOM 1074 N N . SER A 1 130 ? 32.144 -46.407 -29.257 1.00 46.78 130 SER A N 1
ATOM 1075 C CA . SER A 1 130 ? 33.610 -46.474 -29.335 1.00 46.78 130 SER A CA 1
ATOM 1076 C C . SER A 1 130 ? 34.317 -45.111 -29.351 1.00 46.78 130 SER A C 1
ATOM 1078 O O . SER A 1 130 ? 35.523 -45.070 -29.133 1.00 46.78 130 SER A O 1
ATOM 1080 N N . HIS A 1 131 ? 33.608 -44.001 -29.597 1.00 46.75 131 HIS A N 1
ATOM 1081 C CA . HIS A 1 131 ? 34.172 -42.646 -29.530 1.00 46.75 131 HIS A CA 1
ATOM 1082 C C . HIS A 1 131 ? 34.174 -42.072 -28.107 1.00 46.75 131 HIS A C 1
ATOM 1084 O O . HIS A 1 131 ? 35.120 -41.377 -27.759 1.00 46.75 131 HIS A O 1
ATOM 1090 N N . SER A 1 132 ? 33.180 -42.389 -27.268 1.00 44.12 132 SER A N 1
ATOM 1091 C CA . SER A 1 132 ? 33.111 -41.844 -25.900 1.00 44.12 132 SER A CA 1
ATOM 1092 C C . SER A 1 132 ? 34.108 -42.480 -24.935 1.00 44.12 132 SER A C 1
ATOM 1094 O O . SER A 1 132 ? 34.485 -41.869 -23.949 1.00 44.12 132 SER A O 1
ATOM 1096 N N . TRP A 1 133 ? 34.605 -43.681 -25.245 1.00 49.56 133 TRP A N 1
ATOM 1097 C CA . TRP A 1 133 ? 35.588 -44.375 -24.403 1.00 49.56 133 TRP A CA 1
ATOM 1098 C C . TRP A 1 133 ? 36.982 -43.733 -24.466 1.00 49.56 133 TRP A C 1
ATOM 1100 O O . TRP A 1 133 ? 37.837 -44.073 -23.656 1.00 49.56 133 TRP A O 1
ATOM 1110 N N . ASN A 1 134 ? 37.200 -42.811 -25.410 1.00 49.91 134 ASN A N 1
ATOM 1111 C CA . ASN A 1 134 ? 38.454 -42.081 -25.589 1.00 49.91 134 ASN A CA 1
ATOM 1112 C C . ASN A 1 134 ? 38.343 -40.584 -25.251 1.00 49.91 134 ASN A C 1
ATOM 1114 O O . ASN A 1 134 ? 39.325 -39.871 -25.432 1.00 49.91 134 ASN A O 1
ATOM 1118 N N . LEU A 1 135 ? 37.174 -40.105 -24.811 1.00 49.06 135 LEU A N 1
ATOM 1119 C CA . LEU A 1 135 ? 36.984 -38.723 -24.370 1.00 49.06 135 LEU A CA 1
ATOM 1120 C C . LEU A 1 135 ? 37.062 -38.685 -22.842 1.00 49.06 135 LEU A C 1
ATOM 1122 O O . LEU A 1 135 ? 36.495 -39.536 -22.157 1.00 49.06 135 LEU A O 1
ATOM 1126 N N . SER A 1 136 ? 37.786 -37.715 -22.301 1.00 67.94 136 SER A N 1
ATOM 1127 C CA . SER A 1 136 ? 37.745 -37.403 -20.873 1.00 67.94 136 SER A CA 1
ATOM 1128 C C . SER A 1 136 ? 36.346 -36.928 -20.462 1.00 67.94 136 SER A C 1
ATOM 1130 O O . SER A 1 136 ? 35.566 -36.457 -21.287 1.00 67.94 136 SER A O 1
ATOM 1132 N N . LEU A 1 137 ? 36.023 -37.019 -19.169 1.00 55.97 137 LEU A N 1
ATOM 1133 C CA . LEU A 1 137 ? 34.720 -36.606 -18.632 1.00 55.97 137 LEU A CA 1
ATOM 1134 C C . LEU A 1 137 ? 34.377 -35.138 -18.975 1.00 55.97 137 LEU A C 1
ATOM 1136 O O . LEU A 1 137 ? 33.217 -34.818 -19.220 1.00 55.97 137 LEU A O 1
ATOM 1140 N N . GLU A 1 138 ? 35.378 -34.254 -19.046 1.00 54.62 138 GLU A N 1
ATOM 1141 C CA . GLU A 1 138 ? 35.192 -32.863 -19.483 1.00 54.62 138 GLU A CA 1
ATOM 1142 C C . GLU A 1 138 ? 34.922 -32.738 -20.986 1.00 54.62 138 GLU A C 1
ATOM 1144 O O . GLU A 1 138 ? 34.074 -31.944 -21.396 1.00 54.62 138 GLU A O 1
ATOM 1149 N N . GLU A 1 139 ? 35.581 -33.540 -21.822 1.00 57.44 139 GLU A N 1
ATOM 1150 C CA . GLU A 1 139 ? 35.303 -33.588 -23.261 1.00 57.44 139 GLU A CA 1
ATOM 1151 C C . GLU A 1 139 ? 33.917 -34.185 -23.544 1.00 57.44 139 GLU A C 1
ATOM 1153 O O . GLU A 1 139 ? 33.244 -33.750 -24.477 1.00 57.44 139 GLU A O 1
ATOM 1158 N N . GLU A 1 140 ? 33.458 -35.132 -22.720 1.00 51.00 140 GLU A N 1
ATOM 1159 C CA . GLU A 1 140 ? 32.117 -35.715 -22.799 1.00 51.00 140 GLU A CA 1
ATOM 1160 C C . GLU A 1 140 ? 31.040 -34.712 -22.356 1.00 51.00 140 GLU A C 1
ATOM 1162 O O . GLU A 1 140 ? 30.077 -34.533 -23.098 1.00 51.00 140 GLU A O 1
ATOM 1167 N N . LYS A 1 141 ? 31.237 -33.983 -21.240 1.00 56.16 141 LYS A N 1
ATOM 1168 C CA . LYS A 1 141 ? 30.365 -32.869 -20.798 1.00 56.16 141 LYS A CA 1
ATOM 1169 C C . LYS A 1 141 ? 30.306 -31.738 -21.833 1.00 56.16 141 LYS A C 1
ATOM 1171 O O . LYS A 1 141 ? 29.239 -31.191 -22.111 1.00 56.16 141 LYS A O 1
ATOM 1176 N N . THR A 1 142 ? 31.442 -31.416 -22.450 1.00 54.38 142 THR A N 1
ATOM 1177 C CA . THR A 1 142 ? 31.515 -30.431 -23.538 1.00 54.38 142 THR A CA 1
ATOM 1178 C C . THR A 1 142 ? 30.755 -30.929 -24.767 1.00 54.38 142 THR A C 1
ATOM 1180 O O . THR A 1 142 ? 29.970 -30.180 -25.344 1.00 54.38 142 THR A O 1
ATOM 1183 N N . ALA A 1 143 ? 30.922 -32.205 -25.131 1.00 50.81 143 ALA A N 1
ATOM 1184 C CA . ALA A 1 143 ? 30.245 -32.824 -26.263 1.00 50.81 143 ALA A CA 1
ATOM 1185 C C . ALA A 1 143 ? 28.721 -32.893 -26.072 1.00 50.81 143 ALA A C 1
ATOM 1187 O O . ALA A 1 143 ? 27.989 -32.540 -26.996 1.00 50.81 143 ALA A O 1
ATOM 1188 N N . THR A 1 144 ? 28.223 -33.285 -24.895 1.00 50.78 144 THR A N 1
ATOM 1189 C CA . THR A 1 144 ? 26.780 -33.321 -24.595 1.00 50.78 144 THR A CA 1
ATOM 1190 C C . THR A 1 144 ? 26.177 -31.921 -24.490 1.00 50.78 144 THR A C 1
ATOM 1192 O O . THR A 1 144 ? 25.121 -31.689 -25.076 1.00 50.78 144 THR A O 1
ATOM 1195 N N . GLY A 1 145 ? 26.875 -30.949 -23.891 1.00 51.47 145 GLY A N 1
ATOM 1196 C CA . GLY A 1 145 ? 26.478 -29.534 -23.938 1.00 51.47 145 GLY A CA 1
ATOM 1197 C C . GLY A 1 145 ? 26.364 -28.988 -25.372 1.00 51.47 145 GLY A C 1
ATOM 1198 O O . GLY A 1 145 ? 25.419 -28.267 -25.693 1.00 51.47 145 GLY A O 1
ATOM 1199 N N . THR A 1 146 ? 27.264 -29.403 -26.275 1.00 48.62 146 THR A N 1
ATOM 1200 C CA . THR A 1 146 ? 27.194 -29.081 -27.716 1.00 48.62 146 THR A CA 1
ATOM 1201 C C . THR A 1 146 ? 26.204 -29.926 -28.527 1.00 48.62 146 THR A C 1
ATOM 1203 O O . THR A 1 146 ? 25.905 -29.567 -29.665 1.00 48.62 146 THR A O 1
ATOM 1206 N N . MET A 1 147 ? 25.691 -31.039 -27.990 1.00 42.19 147 MET A N 1
ATOM 1207 C CA . MET A 1 147 ? 24.671 -31.851 -28.669 1.00 42.19 147 MET A CA 1
ATOM 1208 C C . MET A 1 147 ? 23.264 -31.277 -28.511 1.00 42.19 147 MET A C 1
ATOM 1210 O O . MET A 1 147 ? 22.456 -31.435 -29.422 1.00 42.19 147 MET A O 1
ATOM 1214 N N . PHE A 1 148 ? 22.987 -30.590 -27.400 1.00 46.09 148 PHE A N 1
ATOM 1215 C CA . PHE A 1 148 ? 21.668 -30.010 -27.121 1.00 46.09 148 PHE A CA 1
ATOM 1216 C C . PHE A 1 148 ? 21.567 -28.520 -27.464 1.00 46.09 148 PHE A C 1
ATOM 1218 O O . PHE A 1 148 ? 20.505 -28.052 -27.863 1.00 46.09 148 PHE A O 1
ATOM 1225 N N . GLY A 1 149 ? 22.676 -27.779 -27.411 1.00 54.97 149 GLY A N 1
ATOM 1226 C CA . GLY A 1 149 ? 22.806 -26.508 -28.115 1.00 54.97 149 GLY A CA 1
ATOM 1227 C C . GLY A 1 149 ? 23.704 -26.711 -29.321 1.00 54.97 149 GLY A C 1
ATOM 1228 O O . GLY A 1 149 ? 24.921 -26.751 -29.149 1.00 54.97 149 GLY A O 1
ATOM 1229 N N . THR A 1 150 ? 23.151 -26.810 -30.538 1.00 68.06 150 THR A N 1
ATOM 1230 C CA . THR A 1 150 ? 23.978 -26.762 -31.757 1.00 68.06 150 THR A CA 1
ATOM 1231 C C . THR A 1 150 ? 24.964 -25.600 -31.607 1.00 68.06 150 THR A C 1
ATOM 1233 O O . THR A 1 150 ? 24.511 -24.496 -31.301 1.00 68.06 150 THR A O 1
ATOM 1236 N N . PRO A 1 151 ? 26.288 -25.776 -31.785 1.00 71.25 151 PRO A N 1
ATOM 1237 C CA . PRO A 1 151 ? 27.248 -24.696 -31.529 1.00 71.25 151 PRO A CA 1
ATOM 1238 C C . PRO A 1 151 ? 26.943 -23.416 -32.322 1.00 71.25 151 PRO A C 1
ATOM 1240 O O . PRO A 1 151 ? 27.316 -22.323 -31.907 1.00 71.25 151 PRO A O 1
ATOM 1243 N N . LEU A 1 152 ? 26.202 -23.563 -33.422 1.00 72.62 152 LEU A N 1
ATOM 1244 C CA . LEU A 1 152 ? 25.615 -22.494 -34.215 1.00 72.62 152 LEU A CA 1
ATOM 1245 C C . LEU A 1 152 ? 24.528 -21.691 -33.469 1.00 72.62 152 LEU A C 1
ATOM 1247 O O . LEU A 1 152 ? 24.552 -20.469 -33.504 1.00 72.62 152 LEU A O 1
ATOM 1251 N N . PHE A 1 153 ? 23.631 -22.339 -32.720 1.00 78.38 153 PHE A N 1
ATOM 1252 C CA . PHE A 1 153 ? 22.652 -21.669 -31.851 1.00 78.38 153 PHE A CA 1
ATOM 1253 C C . PHE A 1 153 ? 23.339 -20.866 -30.741 1.00 78.38 153 PHE A C 1
ATOM 1255 O O . PHE A 1 153 ? 23.030 -19.695 -30.538 1.00 78.38 153 PHE A O 1
ATOM 1262 N N . MET A 1 154 ? 24.318 -21.466 -30.056 1.00 78.94 154 MET A N 1
ATOM 1263 C CA . MET A 1 154 ? 25.103 -20.768 -29.027 1.00 78.94 154 MET A CA 1
ATOM 1264 C C . MET A 1 154 ? 25.874 -19.581 -29.615 1.00 78.94 154 MET A C 1
ATOM 1266 O O . MET A 1 154 ? 26.029 -18.549 -28.964 1.00 78.94 154 MET A O 1
ATOM 1270 N N . TYR A 1 155 ? 26.348 -19.717 -30.855 1.00 82.19 155 TYR A N 1
ATOM 1271 C CA . TYR A 1 155 ? 26.971 -18.631 -31.595 1.00 82.19 155 TYR A CA 1
ATOM 1272 C C . TYR A 1 155 ? 25.975 -17.509 -31.927 1.00 82.19 155 TYR A C 1
ATOM 1274 O O . TYR A 1 155 ? 26.265 -16.351 -31.636 1.00 82.19 155 TYR A O 1
ATOM 1282 N N . PHE A 1 156 ? 24.784 -17.834 -32.440 1.00 82.44 156 PHE A N 1
ATOM 1283 C CA . PHE A 1 156 ? 23.737 -16.844 -32.705 1.00 82.44 156 PHE A CA 1
ATOM 1284 C C . PHE A 1 156 ? 23.259 -16.139 -31.440 1.00 82.44 156 PHE A C 1
ATOM 1286 O O . PHE A 1 156 ? 23.093 -14.925 -31.474 1.00 82.44 156 PHE A O 1
ATOM 1293 N N . LYS A 1 157 ? 23.130 -16.851 -30.315 1.00 86.19 157 LYS A N 1
ATOM 1294 C CA . LYS A 1 157 ? 22.850 -16.232 -29.016 1.00 86.19 157 LYS A CA 1
ATOM 1295 C C . LYS A 1 157 ? 23.931 -15.211 -28.653 1.00 86.19 157 LYS A C 1
ATOM 1297 O O . LYS A 1 157 ? 23.614 -14.053 -28.440 1.00 86.19 157 LYS A O 1
ATOM 1302 N N . LYS A 1 158 ? 25.215 -15.587 -28.730 1.00 87.00 158 LYS A N 1
ATOM 1303 C CA . LYS A 1 158 ? 26.339 -14.660 -28.480 1.00 87.00 158 LYS A CA 1
ATOM 1304 C C . LYS A 1 158 ? 26.370 -13.458 -29.426 1.00 87.00 158 LYS A C 1
ATOM 1306 O O . LYS A 1 158 ? 26.879 -12.405 -29.046 1.00 87.00 158 LYS A O 1
ATOM 1311 N N . ILE A 1 159 ? 25.917 -13.614 -30.671 1.00 86.06 159 ILE A N 1
ATOM 1312 C CA . ILE A 1 159 ? 25.761 -12.481 -31.587 1.00 86.06 159 ILE A CA 1
ATOM 1313 C C . ILE A 1 159 ? 24.585 -11.607 -31.155 1.00 86.06 159 ILE A C 1
ATOM 1315 O O . ILE A 1 159 ? 24.736 -10.393 -31.155 1.00 86.06 159 ILE A O 1
ATOM 1319 N N . SER A 1 160 ? 23.443 -12.203 -30.809 1.00 87.94 160 SER A N 1
ATOM 1320 C CA . SER A 1 160 ? 22.261 -11.480 -30.336 1.00 87.94 160 SER A CA 1
ATOM 1321 C C . SER A 1 160 ? 22.606 -10.637 -29.112 1.00 87.94 160 SER A C 1
ATOM 1323 O O . SER A 1 160 ? 22.440 -9.425 -29.165 1.00 87.94 160 SER A O 1
ATOM 1325 N N . ASP A 1 161 ? 23.222 -11.250 -28.098 1.00 90.19 161 ASP A N 1
ATOM 1326 C CA . ASP A 1 161 ? 23.682 -10.575 -26.879 1.00 90.19 161 ASP A CA 1
ATOM 1327 C C . ASP A 1 161 ? 24.659 -9.426 -27.215 1.00 90.19 161 ASP A C 1
ATOM 1329 O O . ASP A 1 161 ? 24.639 -8.359 -26.608 1.00 90.19 161 ASP A O 1
ATOM 1333 N N . PHE A 1 162 ? 25.518 -9.611 -28.226 1.00 90.50 162 PHE A N 1
ATOM 1334 C CA . PHE A 1 162 ? 26.436 -8.565 -28.688 1.00 90.50 162 PHE A CA 1
ATOM 1335 C C . PHE A 1 162 ? 25.729 -7.419 -29.422 1.00 90.50 162 PHE A C 1
ATOM 1337 O O . PHE A 1 162 ? 26.146 -6.267 -29.298 1.00 90.50 162 PHE A O 1
ATOM 1344 N N . ILE A 1 163 ? 24.696 -7.713 -30.214 1.00 90.19 163 ILE A N 1
ATOM 1345 C CA . ILE A 1 163 ? 23.880 -6.686 -30.868 1.00 90.19 163 ILE A CA 1
ATOM 1346 C C . ILE A 1 163 ? 23.144 -5.884 -29.799 1.00 90.19 163 ILE A C 1
ATOM 1348 O O . ILE A 1 163 ? 23.235 -4.662 -29.827 1.00 90.19 163 ILE A O 1
ATOM 1352 N N . GLU A 1 164 ? 22.502 -6.551 -28.842 1.00 93.06 164 GLU A N 1
ATOM 1353 C CA . GLU A 1 164 ? 21.820 -5.931 -27.702 1.00 93.06 164 GLU A CA 1
ATOM 1354 C C . GLU A 1 164 ? 22.767 -5.007 -26.917 1.00 93.06 164 GLU A C 1
ATOM 1356 O O . GLU A 1 164 ? 22.465 -3.827 -26.721 1.00 93.06 164 GLU A O 1
ATOM 1361 N N . GLU A 1 165 ? 23.967 -5.489 -26.563 1.00 93.94 165 GLU A N 1
ATOM 1362 C CA . GLU A 1 165 ? 25.004 -4.701 -25.880 1.00 93.94 165 GLU A CA 1
ATOM 1363 C C . GLU A 1 165 ? 25.343 -3.421 -26.660 1.00 93.94 165 GLU A C 1
ATOM 1365 O O . GLU A 1 165 ? 25.441 -2.329 -26.094 1.00 93.94 165 GLU A O 1
ATOM 1370 N N . LYS A 1 166 ? 25.508 -3.533 -27.981 1.00 93.12 166 LYS A N 1
ATOM 1371 C CA . LYS A 1 166 ? 25.914 -2.415 -28.842 1.00 93.12 166 LYS A CA 1
ATOM 1372 C C . LYS A 1 166 ? 24.778 -1.452 -29.149 1.00 93.12 166 LYS A C 1
ATOM 1374 O O . LYS A 1 166 ? 25.029 -0.250 -29.233 1.00 93.12 166 LYS A O 1
ATOM 1379 N N . VAL A 1 167 ? 23.551 -1.947 -29.290 1.00 93.44 167 VAL A N 1
ATOM 1380 C CA . VAL A 1 167 ? 22.346 -1.118 -29.395 1.00 93.44 167 VAL A CA 1
ATOM 1381 C C . VAL A 1 167 ? 22.187 -0.323 -28.102 1.00 93.44 167 VAL A C 1
ATOM 1383 O O . VAL A 1 167 ? 22.081 0.900 -28.159 1.00 93.44 167 VAL A O 1
ATOM 1386 N N . THR A 1 168 ? 22.304 -0.978 -26.945 1.00 93.44 168 THR A N 1
ATOM 1387 C CA . THR A 1 168 ? 22.252 -0.342 -25.621 1.00 93.44 168 THR A CA 1
ATOM 1388 C C . THR A 1 168 ? 23.348 0.713 -25.457 1.00 93.44 168 THR A C 1
ATOM 1390 O O . THR A 1 168 ? 23.083 1.844 -25.043 1.00 93.44 168 THR A O 1
ATOM 1393 N N . GLU A 1 169 ? 24.588 0.392 -25.835 1.00 94.44 169 GLU A N 1
ATOM 1394 C CA . GLU A 1 169 ? 25.698 1.347 -25.820 1.00 94.44 169 GLU A CA 1
ATOM 1395 C C . GLU A 1 169 ? 25.407 2.555 -26.717 1.00 94.44 169 GLU A C 1
ATOM 1397 O O . GLU A 1 169 ? 25.652 3.694 -26.317 1.00 94.44 169 GLU A O 1
ATOM 1402 N N . TYR A 1 170 ? 24.853 2.327 -27.908 1.00 93.69 170 TYR A N 1
ATOM 1403 C CA . TYR A 1 170 ? 24.509 3.397 -28.834 1.00 93.69 170 TYR A CA 1
ATOM 1404 C C . TYR A 1 170 ? 23.371 4.276 -28.302 1.00 93.69 170 TYR A C 1
ATOM 1406 O O . TYR A 1 170 ? 23.478 5.500 -28.369 1.00 93.69 170 TYR A O 1
ATOM 1414 N N . ILE A 1 171 ? 22.315 3.690 -27.730 1.00 93.31 171 ILE A N 1
ATOM 1415 C CA . ILE A 1 171 ? 21.234 4.417 -27.041 1.00 93.31 171 ILE A CA 1
ATOM 1416 C C . ILE A 1 171 ? 21.842 5.327 -25.960 1.00 93.31 171 ILE A C 1
ATOM 1418 O O . ILE A 1 171 ? 21.579 6.534 -25.940 1.00 93.31 171 ILE A O 1
ATOM 1422 N N . ARG A 1 172 ? 22.764 4.784 -25.154 1.00 94.44 172 ARG A N 1
ATOM 1423 C CA . ARG A 1 172 ? 23.489 5.519 -24.107 1.00 94.44 172 ARG A CA 1
ATOM 1424 C C . ARG A 1 172 ? 24.344 6.662 -24.643 1.00 94.44 172 ARG A C 1
ATOM 1426 O O . ARG A 1 172 ? 24.342 7.746 -24.065 1.00 94.44 172 ARG A O 1
ATOM 1433 N N . LEU A 1 173 ? 25.051 6.458 -25.754 1.00 94.69 173 LEU A N 1
ATOM 1434 C CA . LEU A 1 173 ? 25.845 7.508 -26.404 1.00 94.69 173 LEU A CA 1
ATOM 1435 C C . LEU A 1 173 ? 24.985 8.661 -26.939 1.00 94.69 173 LEU A C 1
ATOM 1437 O O . LEU A 1 173 ? 25.483 9.778 -27.061 1.00 94.69 173 LEU A O 1
ATOM 1441 N N . ASN A 1 174 ? 23.704 8.413 -27.223 1.00 93.56 174 ASN A N 1
ATOM 1442 C CA . ASN A 1 174 ? 22.741 9.451 -27.602 1.00 93.56 174 ASN A CA 1
ATOM 1443 C C . ASN A 1 174 ? 22.050 10.098 -26.388 1.00 93.56 174 ASN A C 1
ATOM 1445 O O . ASN A 1 174 ? 21.155 10.920 -26.562 1.00 93.56 174 ASN A O 1
ATOM 1449 N N . GLY A 1 175 ? 22.480 9.768 -25.166 1.00 92.19 175 GLY A N 1
ATOM 1450 C CA . GLY A 1 175 ? 21.999 10.373 -23.926 1.00 92.19 175 GLY A CA 1
ATOM 1451 C C . GLY A 1 175 ? 20.794 9.679 -23.296 1.00 92.19 175 GLY A C 1
ATOM 1452 O O . GLY A 1 175 ? 20.367 10.114 -22.229 1.00 92.19 175 GLY A O 1
ATOM 1453 N N . ALA A 1 176 ? 20.275 8.608 -23.905 1.00 92.31 176 ALA A N 1
ATOM 1454 C CA . ALA A 1 176 ? 19.191 7.830 -23.324 1.00 92.31 176 ALA A CA 1
ATOM 1455 C C . ALA A 1 176 ? 19.751 6.787 -22.353 1.00 92.31 176 ALA A C 1
ATOM 1457 O O . ALA A 1 176 ? 20.632 6.003 -22.696 1.00 92.31 176 ALA A O 1
ATOM 1458 N N . THR A 1 177 ? 19.265 6.777 -21.118 1.00 86.00 177 THR A N 1
ATOM 1459 C CA . THR A 1 177 ? 19.762 5.867 -20.075 1.00 86.00 177 THR A CA 1
ATOM 1460 C C . THR A 1 177 ? 18.590 5.049 -19.573 1.00 86.00 177 THR A C 1
ATOM 1462 O O . THR A 1 177 ? 18.119 5.231 -18.450 1.00 86.00 177 THR A O 1
ATOM 1465 N N . HIS A 1 178 ? 18.107 4.168 -20.452 1.00 80.25 178 HIS A N 1
ATOM 1466 C CA . HIS A 1 178 ? 17.019 3.251 -20.142 1.00 80.25 178 HIS A CA 1
ATOM 1467 C C . HIS A 1 178 ? 17.402 2.427 -18.915 1.00 80.25 178 HIS A C 1
ATOM 1469 O O . HIS A 1 178 ? 18.328 1.622 -18.943 1.00 80.25 178 HIS A O 1
ATOM 1475 N N . ASP A 1 179 ? 16.712 2.701 -17.818 1.00 83.69 179 ASP A N 1
ATOM 1476 C CA . ASP A 1 179 ? 16.782 1.919 -16.600 1.00 83.69 179 ASP A CA 1
ATOM 1477 C C . ASP A 1 179 ? 15.388 1.315 -16.414 1.00 83.69 179 ASP A C 1
ATOM 1479 O O . ASP A 1 179 ? 14.451 2.049 -16.086 1.00 83.69 179 ASP A O 1
ATOM 1483 N N . PRO A 1 180 ? 15.213 0.006 -16.663 1.00 76.19 180 PRO A N 1
ATOM 1484 C CA . PRO A 1 180 ? 13.912 -0.644 -16.554 1.00 76.19 180 PRO A CA 1
ATOM 1485 C C . PRO A 1 180 ? 13.359 -0.632 -15.121 1.00 76.19 180 PRO A C 1
ATOM 1487 O O . PRO A 1 180 ? 12.174 -0.900 -14.929 1.00 76.19 180 PRO A O 1
ATOM 1490 N N . THR A 1 181 ? 14.186 -0.309 -14.121 1.00 78.88 181 THR A N 1
ATOM 1491 C CA . THR A 1 181 ? 13.812 -0.267 -12.701 1.00 78.88 181 THR A CA 1
ATOM 1492 C C . THR A 1 181 ? 13.536 1.141 -12.173 1.00 78.88 181 THR A C 1
ATOM 1494 O O . THR A 1 181 ? 13.092 1.290 -11.034 1.00 78.88 181 THR A O 1
ATOM 1497 N N . ALA A 1 182 ? 13.716 2.178 -12.997 1.00 75.25 182 ALA A N 1
ATOM 1498 C CA . ALA A 1 182 ? 13.632 3.575 -12.563 1.00 75.25 182 ALA A CA 1
ATOM 1499 C C . ALA A 1 182 ? 12.246 4.006 -12.039 1.00 75.25 182 ALA A C 1
ATOM 1501 O O . ALA A 1 182 ? 12.129 5.056 -11.411 1.00 75.25 182 ALA A O 1
ATOM 1502 N N . LEU A 1 183 ? 11.194 3.217 -12.284 1.00 70.88 183 LEU A N 1
ATOM 1503 C CA . LEU A 1 183 ? 9.794 3.584 -12.043 1.00 70.88 183 LEU A CA 1
ATOM 1504 C C . LEU A 1 183 ? 9.117 2.884 -10.862 1.00 70.88 183 LEU A C 1
ATOM 1506 O O . LEU A 1 183 ? 7.893 2.758 -10.821 1.00 70.88 183 LEU A O 1
ATOM 1510 N N . THR A 1 184 ? 9.884 2.453 -9.867 1.00 75.12 184 THR A N 1
ATOM 1511 C CA . THR A 1 184 ? 9.296 1.902 -8.635 1.00 75.12 184 THR A CA 1
ATOM 1512 C C . THR A 1 184 ? 8.453 2.926 -7.861 1.00 75.12 184 THR A C 1
ATOM 1514 O O . THR A 1 184 ? 7.564 2.529 -7.108 1.00 75.12 184 THR A O 1
ATOM 1517 N N . ARG A 1 185 ? 8.685 4.231 -8.064 1.00 77.94 185 ARG A N 1
ATOM 1518 C CA . ARG A 1 185 ? 7.966 5.346 -7.420 1.00 77.94 185 ARG A CA 1
ATOM 1519 C C . ARG A 1 185 ? 7.658 6.458 -8.422 1.00 77.94 185 ARG A C 1
ATOM 1521 O O . ARG A 1 185 ? 8.349 6.584 -9.436 1.00 77.94 185 ARG A O 1
ATOM 1528 N N . LEU A 1 186 ? 6.647 7.287 -8.142 1.00 76.62 186 LEU A N 1
ATOM 1529 C CA . LEU A 1 186 ? 6.431 8.502 -8.938 1.00 76.62 186 LEU A CA 1
ATOM 1530 C C . LEU A 1 186 ? 7.559 9.506 -8.662 1.00 76.62 186 LEU A C 1
ATOM 1532 O O . LEU A 1 186 ? 7.583 10.160 -7.626 1.00 76.62 186 LEU A O 1
ATOM 1536 N N . ASN A 1 187 ? 8.497 9.628 -9.601 1.00 84.25 187 ASN A N 1
ATOM 1537 C CA . ASN A 1 187 ? 9.599 10.586 -9.541 1.00 84.25 187 ASN A CA 1
ATOM 1538 C C . ASN A 1 187 ? 9.614 11.440 -10.819 1.00 84.25 187 ASN A C 1
ATOM 1540 O O . ASN A 1 187 ? 9.609 10.901 -11.930 1.00 84.25 187 ASN A O 1
ATOM 1544 N N . TYR A 1 188 ? 9.650 12.768 -10.659 1.00 81.06 188 TYR A N 1
ATOM 1545 C CA . TYR A 1 188 ? 9.730 13.716 -11.772 1.00 81.06 188 TYR A CA 1
ATOM 1546 C C . TYR A 1 188 ? 10.938 13.459 -12.666 1.00 81.06 188 TYR A C 1
ATOM 1548 O O . TYR A 1 188 ? 10.792 13.385 -13.881 1.00 81.06 188 TYR A O 1
ATOM 1556 N N . ASP A 1 189 ? 12.115 13.298 -12.062 1.00 85.75 189 ASP A N 1
ATOM 1557 C CA . ASP A 1 189 ? 13.367 13.154 -12.796 1.00 85.75 189 ASP A CA 1
ATOM 1558 C C . ASP A 1 189 ? 13.341 11.860 -13.610 1.00 85.75 189 ASP A C 1
ATOM 1560 O O . ASP A 1 189 ? 13.784 11.836 -14.756 1.00 85.75 189 ASP A O 1
ATOM 1564 N N . ALA A 1 190 ? 12.737 10.802 -13.057 1.00 88.25 190 ALA A N 1
ATOM 1565 C CA . ALA A 1 190 ? 12.519 9.548 -13.767 1.00 88.25 190 ALA A CA 1
ATOM 1566 C C . ALA A 1 190 ? 11.541 9.720 -14.939 1.00 88.25 190 ALA A C 1
ATOM 1568 O O . ALA A 1 190 ? 11.822 9.243 -16.037 1.00 88.25 190 ALA A O 1
ATOM 1569 N N . LEU A 1 191 ? 10.422 10.429 -14.755 1.00 88.06 191 LEU A N 1
ATOM 1570 C CA . LEU A 1 191 ? 9.472 10.683 -15.841 1.00 88.06 191 LEU A CA 1
ATOM 1571 C C . LEU A 1 191 ? 10.063 11.578 -16.936 1.00 88.06 191 LEU A C 1
ATOM 1573 O O . LEU A 1 191 ? 9.896 11.281 -18.117 1.00 88.06 191 LEU A O 1
ATOM 1577 N N . GLU A 1 192 ? 10.727 12.677 -16.571 1.00 86.94 192 GLU A N 1
ATOM 1578 C CA . GLU A 1 19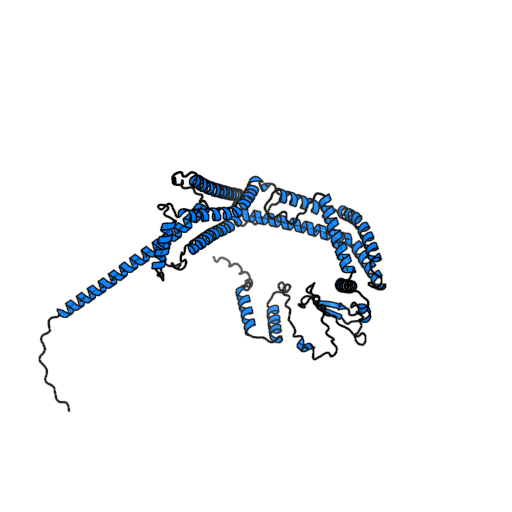2 ? 11.360 13.586 -17.529 1.00 86.94 192 GLU A CA 1
ATOM 1579 C C . GLU A 1 192 ? 12.416 12.833 -18.339 1.00 86.94 192 GLU A C 1
ATOM 1581 O O . GLU A 1 192 ? 12.445 12.931 -19.569 1.00 86.94 192 GLU A O 1
ATOM 1586 N N . LYS A 1 193 ? 13.228 12.020 -17.658 1.00 90.56 193 LYS A N 1
ATOM 1587 C CA . LYS A 1 193 ? 14.193 11.122 -18.283 1.00 90.56 193 LYS A CA 1
ATOM 1588 C C . LYS A 1 193 ? 13.513 10.144 -19.237 1.00 90.56 193 LYS A C 1
ATOM 1590 O O . LYS A 1 193 ? 13.932 10.054 -20.379 1.00 90.56 193 LYS A O 1
ATOM 1595 N N . LEU A 1 194 ? 12.424 9.483 -18.844 1.00 90.81 194 LEU A N 1
ATOM 1596 C CA . LEU A 1 194 ? 11.694 8.565 -19.728 1.00 90.81 194 LEU A CA 1
ATOM 1597 C C . LEU A 1 194 ? 11.083 9.265 -20.942 1.00 90.81 194 LEU A C 1
ATOM 1599 O O . LEU A 1 194 ? 11.117 8.725 -22.043 1.00 90.81 194 LEU A O 1
ATOM 1603 N N . CYS A 1 195 ? 10.542 10.470 -20.770 1.00 90.06 195 CYS A N 1
ATOM 1604 C CA . CYS A 1 195 ? 10.032 11.274 -21.878 1.00 90.06 195 CYS A CA 1
ATOM 1605 C C . CYS A 1 195 ? 11.160 11.674 -22.839 1.00 90.06 195 CYS A C 1
ATOM 1607 O O . CYS A 1 195 ? 10.991 11.585 -24.055 1.00 90.06 195 CYS A O 1
ATOM 1609 N N . ARG A 1 196 ? 12.319 12.069 -22.307 1.00 91.44 196 ARG A N 1
ATOM 1610 C CA . ARG A 1 196 ? 13.517 12.381 -23.093 1.00 91.44 196 ARG A CA 1
ATOM 1611 C C . ARG A 1 196 ? 14.031 11.151 -23.839 1.00 91.44 196 ARG A C 1
ATOM 1613 O O . ARG A 1 196 ? 14.246 11.222 -25.045 1.00 91.44 196 ARG A O 1
ATOM 1620 N N . ASP A 1 197 ? 14.167 10.028 -23.145 1.00 93.00 197 ASP A N 1
ATOM 1621 C CA . ASP A 1 197 ? 14.629 8.758 -23.701 1.00 93.00 197 ASP A CA 1
ATOM 1622 C C . ASP A 1 197 ? 13.661 8.255 -24.780 1.00 93.00 197 ASP A C 1
ATOM 1624 O O . ASP A 1 197 ? 14.101 7.813 -25.841 1.00 93.00 197 ASP A O 1
ATOM 1628 N N . ARG A 1 198 ? 12.345 8.414 -24.573 1.00 94.00 198 ARG A N 1
ATOM 1629 C CA . ARG A 1 198 ? 11.325 8.166 -25.599 1.00 94.00 198 ARG A CA 1
ATOM 1630 C C . ARG A 1 198 ? 11.579 9.015 -26.843 1.00 94.00 198 ARG A C 1
ATOM 1632 O O . ARG A 1 198 ? 11.615 8.453 -27.929 1.00 94.00 198 ARG A O 1
ATOM 1639 N N . MET A 1 199 ? 11.742 10.334 -26.702 1.00 93.19 199 MET A N 1
ATOM 1640 C CA . MET A 1 199 ? 11.970 11.231 -27.847 1.00 93.19 199 MET A CA 1
ATOM 1641 C C . MET A 1 199 ? 13.250 10.874 -28.610 1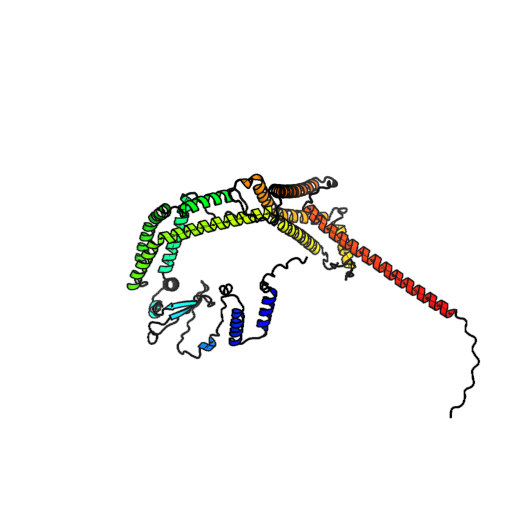.00 93.19 199 MET A C 1
ATOM 1643 O O . MET A 1 199 ? 13.274 10.918 -29.841 1.00 93.19 199 MET A O 1
ATOM 1647 N N . ILE A 1 200 ? 14.309 10.494 -27.886 1.00 94.06 200 ILE A N 1
ATOM 1648 C CA . ILE A 1 200 ? 15.555 10.010 -28.485 1.00 94.06 200 ILE A CA 1
ATOM 1649 C C . ILE A 1 200 ? 15.274 8.735 -29.284 1.00 94.06 200 ILE A C 1
ATOM 1651 O O . ILE A 1 200 ? 15.562 8.709 -30.475 1.00 94.06 200 ILE A O 1
ATOM 1655 N N . LEU A 1 201 ? 14.670 7.706 -28.680 1.00 93.69 201 LEU A N 1
ATOM 1656 C CA . LEU A 1 201 ? 14.376 6.441 -29.365 1.00 93.69 201 LEU A CA 1
ATOM 1657 C C . LEU A 1 201 ? 13.436 6.614 -30.565 1.00 93.69 201 LEU A C 1
ATOM 1659 O O . LEU A 1 201 ? 13.672 5.998 -31.598 1.00 93.69 201 LEU A O 1
ATOM 1663 N N . GLU A 1 202 ? 12.426 7.476 -30.460 1.00 94.38 202 GLU A N 1
ATOM 1664 C CA . GLU A 1 202 ? 11.517 7.830 -31.558 1.00 94.38 202 GLU A CA 1
ATOM 1665 C C . GLU A 1 202 ? 12.309 8.428 -32.733 1.00 94.38 202 GLU A C 1
ATOM 1667 O O . GLU A 1 202 ? 12.219 7.941 -33.857 1.00 94.38 202 GLU A O 1
ATOM 1672 N N . THR A 1 203 ? 13.224 9.362 -32.451 1.00 94.38 203 THR A N 1
ATOM 1673 C CA . THR A 1 203 ? 14.130 9.936 -33.464 1.00 94.38 203 THR A CA 1
ATOM 1674 C C . THR A 1 203 ? 15.064 8.881 -34.076 1.00 94.38 203 THR A C 1
ATOM 1676 O O . THR A 1 203 ? 15.321 8.895 -35.284 1.00 94.38 203 THR A O 1
ATOM 1679 N N . LEU A 1 204 ? 15.591 7.957 -33.263 1.00 93.44 204 LEU A N 1
ATOM 1680 C CA . LEU A 1 204 ? 16.478 6.883 -33.728 1.00 93.44 204 LEU A CA 1
ATOM 1681 C C . LEU A 1 204 ? 15.740 5.881 -34.631 1.00 93.44 204 LEU A C 1
ATOM 1683 O O . LEU A 1 204 ? 16.323 5.436 -35.619 1.00 93.44 204 LEU A O 1
ATOM 1687 N N . LEU A 1 205 ? 14.481 5.563 -34.314 1.00 93.38 205 LEU A N 1
ATOM 1688 C CA . LEU A 1 205 ? 13.616 4.664 -35.084 1.00 93.38 205 LEU A CA 1
ATOM 1689 C C . LEU A 1 205 ? 13.137 5.295 -36.399 1.00 93.38 205 LEU A C 1
ATOM 1691 O O . LEU A 1 205 ? 13.083 4.613 -37.420 1.00 93.38 205 LEU A O 1
ATOM 1695 N N . GLU A 1 206 ? 12.828 6.593 -36.400 1.00 93.50 206 GLU A N 1
ATOM 1696 C CA . GLU A 1 206 ? 12.335 7.308 -37.585 1.00 93.50 206 GLU A CA 1
ATOM 1697 C C . GLU A 1 206 ? 13.434 7.658 -38.598 1.00 93.50 206 GLU A C 1
ATOM 1699 O O . GLU A 1 206 ? 13.127 7.962 -39.750 1.00 93.50 206 GLU A O 1
ATOM 1704 N N . THR A 1 207 ? 14.712 7.616 -38.200 1.00 93.25 207 THR A N 1
ATOM 1705 C CA . THR A 1 207 ? 15.840 8.061 -39.032 1.00 93.25 207 THR A CA 1
ATOM 1706 C C . THR A 1 207 ? 16.626 6.869 -39.609 1.00 93.25 207 THR A C 1
ATOM 1708 O O . THR A 1 207 ? 17.512 6.340 -38.930 1.00 93.25 207 THR A O 1
ATOM 1711 N N . PRO A 1 208 ? 16.442 6.483 -40.894 1.00 89.19 208 PRO A N 1
ATOM 1712 C CA . PRO A 1 208 ? 17.141 5.335 -41.496 1.00 89.19 208 PRO A CA 1
ATOM 1713 C C . PRO A 1 208 ? 18.672 5.453 -41.461 1.00 89.19 208 PRO A C 1
ATOM 1715 O O . PRO A 1 208 ? 19.390 4.456 -41.372 1.00 89.19 208 PRO A O 1
ATOM 1718 N N . TYR A 1 209 ? 19.186 6.688 -41.497 1.00 91.44 209 TYR A N 1
ATOM 1719 C CA . TYR A 1 209 ? 20.618 6.976 -41.406 1.00 91.44 209 TYR A CA 1
ATOM 1720 C C . TYR A 1 209 ? 21.241 6.475 -40.092 1.00 91.44 209 TYR A C 1
ATOM 1722 O O . TYR A 1 209 ? 22.376 5.995 -40.083 1.00 91.44 209 TYR A O 1
ATOM 1730 N N . THR A 1 210 ? 20.493 6.530 -38.989 1.00 87.81 210 THR A N 1
ATOM 1731 C CA . THR A 1 210 ? 20.939 6.063 -37.674 1.00 87.81 210 THR A CA 1
ATOM 1732 C C . THR A 1 210 ? 21.188 4.557 -37.677 1.00 87.81 210 THR A C 1
ATOM 1734 O O . THR A 1 210 ? 22.255 4.116 -37.244 1.00 87.81 210 THR A O 1
ATOM 1737 N N . ILE A 1 211 ? 20.249 3.777 -38.224 1.00 89.62 211 ILE A N 1
ATOM 1738 C CA . ILE A 1 211 ? 20.382 2.317 -38.344 1.00 89.62 211 ILE A CA 1
ATOM 1739 C C . ILE A 1 211 ? 21.593 1.977 -39.218 1.00 89.62 211 ILE A C 1
ATOM 1741 O O . ILE A 1 211 ? 22.427 1.169 -38.818 1.00 89.62 211 ILE A O 1
ATOM 1745 N N . GLY A 1 212 ? 21.776 2.671 -40.347 1.00 90.62 212 GLY A N 1
ATOM 1746 C CA . GLY A 1 212 ? 22.942 2.478 -41.218 1.00 90.62 212 GLY A CA 1
ATOM 1747 C C . GLY A 1 212 ? 24.287 2.761 -40.530 1.00 90.62 212 GLY A C 1
ATOM 1748 O O . GLY A 1 212 ? 25.261 2.021 -40.721 1.00 90.62 212 GLY A O 1
ATOM 1749 N N . LYS A 1 213 ? 24.354 3.796 -39.682 1.00 91.44 213 LYS A N 1
ATOM 1750 C CA . LYS A 1 213 ? 25.548 4.109 -38.880 1.00 91.44 213 LYS A CA 1
ATOM 1751 C C . LYS A 1 213 ? 25.824 3.023 -37.837 1.00 91.44 213 LYS A C 1
ATOM 1753 O O . LYS A 1 213 ? 26.969 2.588 -37.704 1.00 91.44 213 LYS A O 1
ATOM 1758 N N . MET A 1 214 ? 24.787 2.551 -37.144 1.00 91.44 214 MET A N 1
ATOM 1759 C CA . MET A 1 214 ? 24.911 1.473 -36.160 1.00 91.44 214 MET A CA 1
ATOM 1760 C C . MET A 1 214 ? 25.334 0.155 -36.824 1.00 91.44 214 MET A C 1
ATOM 1762 O O . MET A 1 214 ? 26.313 -0.460 -36.398 1.00 91.44 214 MET A O 1
ATOM 1766 N N . ARG A 1 215 ? 24.702 -0.212 -37.946 1.00 91.88 215 ARG A N 1
ATOM 1767 C CA . ARG A 1 215 ? 25.081 -1.353 -38.789 1.00 91.88 215 ARG A CA 1
ATOM 1768 C C . ARG A 1 215 ? 26.564 -1.302 -39.151 1.00 91.88 215 ARG A C 1
ATOM 1770 O O . ARG A 1 215 ? 27.279 -2.281 -38.961 1.00 91.88 215 ARG A O 1
ATOM 1777 N N . SER A 1 216 ? 27.050 -0.148 -39.606 1.00 91.44 216 SER A N 1
ATOM 1778 C CA . SER A 1 216 ? 28.458 0.030 -39.991 1.00 91.44 216 SER A CA 1
ATOM 1779 C C . SER A 1 216 ? 29.427 -0.220 -38.827 1.00 91.44 216 SER A C 1
ATOM 1781 O O . SER A 1 216 ? 30.500 -0.783 -39.035 1.00 91.44 216 SER A O 1
ATOM 1783 N N . SER A 1 217 ? 29.040 0.135 -37.596 1.00 90.62 217 SER A N 1
ATOM 1784 C CA . SER A 1 217 ? 29.826 -0.162 -36.388 1.00 90.62 217 SER A CA 1
ATOM 1785 C C . SER A 1 217 ? 29.757 -1.626 -35.930 1.00 90.62 217 SER A C 1
ATOM 1787 O O . SER A 1 217 ? 30.661 -2.085 -35.236 1.00 90.62 217 SER A O 1
ATOM 1789 N N . LEU A 1 218 ? 28.724 -2.371 -36.338 1.00 89.50 218 LEU A N 1
ATOM 1790 C CA . LEU A 1 218 ? 28.463 -3.753 -35.923 1.00 89.50 218 LEU A CA 1
ATOM 1791 C C . LEU A 1 218 ? 29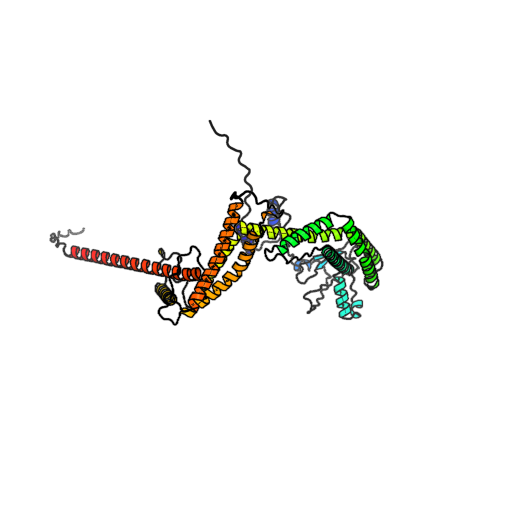.017 -4.804 -36.888 1.00 89.50 218 LEU A C 1
ATOM 1793 O O . LEU A 1 218 ? 29.537 -5.831 -36.446 1.00 89.50 218 LEU A O 1
ATOM 1797 N N . VAL A 1 219 ? 28.950 -4.544 -38.197 1.00 90.38 219 VAL A N 1
ATOM 1798 C CA . VAL A 1 219 ? 29.310 -5.521 -39.238 1.00 90.38 219 VAL A CA 1
ATOM 1799 C C . VAL A 1 219 ? 30.748 -6.004 -39.082 1.00 90.38 219 VAL A C 1
ATOM 1801 O O . VAL A 1 219 ? 30.982 -7.209 -39.061 1.00 90.38 219 VAL A O 1
ATOM 1804 N N . GLN A 1 220 ? 31.722 -5.101 -38.927 1.00 89.81 220 GLN A N 1
ATOM 1805 C CA . GLN A 1 220 ? 33.124 -5.520 -38.874 1.00 89.81 220 GLN A CA 1
ATOM 1806 C C . GLN A 1 220 ? 33.458 -6.336 -37.609 1.00 89.81 220 GLN A C 1
ATOM 1808 O O . GLN A 1 220 ? 34.054 -7.408 -37.745 1.00 89.81 220 GLN A O 1
ATOM 1813 N N . PRO A 1 221 ? 33.051 -5.922 -36.389 1.00 89.12 221 PRO A N 1
ATOM 1814 C CA . PRO A 1 221 ? 33.182 -6.767 -35.203 1.00 89.12 221 PRO A CA 1
ATOM 1815 C C . PRO A 1 221 ? 32.490 -8.128 -35.338 1.00 89.12 221 PRO A C 1
ATOM 1817 O O . PRO A 1 221 ? 33.067 -9.140 -34.937 1.00 89.12 221 PRO A O 1
ATOM 1820 N N . MET A 1 222 ? 31.293 -8.178 -35.931 1.00 85.44 222 MET A N 1
ATOM 1821 C CA . MET A 1 222 ? 30.565 -9.430 -36.154 1.00 85.44 222 MET A CA 1
ATOM 1822 C C . MET A 1 222 ? 31.286 -10.353 -37.137 1.00 85.44 222 MET A C 1
ATOM 1824 O O . MET A 1 222 ? 31.438 -11.537 -36.842 1.00 85.44 222 MET A O 1
ATOM 1828 N N . LEU A 1 223 ? 31.792 -9.834 -38.260 1.00 85.94 223 LEU A N 1
ATOM 1829 C CA . LEU A 1 223 ? 32.576 -10.607 -39.230 1.00 85.94 223 LEU A CA 1
ATOM 1830 C C . LEU A 1 223 ? 33.867 -11.150 -38.609 1.00 85.94 223 LEU A C 1
ATOM 1832 O O . LEU A 1 223 ? 34.217 -12.314 -38.820 1.00 85.94 223 LEU A O 1
ATOM 1836 N N . ASN A 1 224 ? 34.544 -10.345 -37.785 1.00 88.44 224 ASN A N 1
ATOM 1837 C CA . ASN A 1 224 ? 35.736 -10.775 -37.055 1.00 88.44 224 ASN A CA 1
ATOM 1838 C C . ASN A 1 224 ? 35.400 -11.898 -36.057 1.00 88.44 224 ASN A C 1
ATOM 1840 O O . ASN A 1 224 ? 36.095 -12.914 -36.020 1.00 88.44 224 ASN A O 1
ATOM 1844 N N . ARG A 1 225 ? 34.305 -11.762 -35.291 1.00 86.00 225 ARG A N 1
ATOM 1845 C CA . ARG A 1 225 ? 33.816 -12.805 -34.368 1.00 86.00 225 ARG A CA 1
ATOM 1846 C C . ARG A 1 225 ? 33.382 -14.073 -35.108 1.00 86.00 225 ARG A C 1
ATOM 1848 O O . ARG A 1 225 ? 33.677 -15.164 -34.634 1.00 86.00 225 ARG A O 1
ATOM 1855 N N . SER A 1 226 ? 32.730 -13.934 -36.263 1.00 82.75 226 SER A N 1
ATOM 1856 C CA . SER A 1 226 ? 32.320 -15.048 -37.138 1.00 82.75 226 SER A CA 1
ATOM 1857 C C . SER A 1 226 ? 33.523 -15.827 -37.639 1.00 82.75 226 SER A C 1
ATOM 1859 O O . SER A 1 226 ? 33.560 -17.048 -37.532 1.00 82.75 226 SER A O 1
ATOM 1861 N N . SER A 1 227 ? 34.535 -15.112 -38.132 1.00 84.56 227 SER A N 1
ATOM 1862 C CA . SER A 1 227 ? 35.771 -15.706 -38.640 1.00 84.56 227 SER A CA 1
ATOM 1863 C C . SER A 1 227 ? 36.542 -16.410 -37.524 1.00 84.56 227 SER A C 1
ATOM 1865 O O . SER A 1 227 ? 37.002 -17.536 -37.702 1.00 84.56 227 SER A O 1
ATOM 1867 N N . HIS A 1 228 ? 36.630 -15.780 -36.348 1.00 86.62 228 HIS A N 1
ATOM 1868 C CA . HIS A 1 228 ? 37.270 -16.378 -35.181 1.00 86.62 228 HIS A CA 1
ATOM 1869 C C . HIS A 1 228 ? 36.540 -17.642 -34.712 1.00 86.62 228 HIS A C 1
ATOM 1871 O O . HIS A 1 228 ? 37.183 -18.671 -34.519 1.00 86.62 228 HIS A O 1
ATOM 1877 N N . TRP A 1 229 ? 35.209 -17.602 -34.597 1.00 84.88 229 TRP A N 1
ATOM 1878 C CA . TRP A 1 229 ? 34.400 -18.771 -34.250 1.00 84.88 229 TRP A CA 1
ATOM 1879 C C . TRP A 1 229 ? 34.556 -19.896 -35.278 1.00 84.88 229 TRP A C 1
ATOM 1881 O O . TRP A 1 229 ? 34.867 -21.023 -34.907 1.00 84.88 229 TRP A O 1
ATOM 1891 N N . ALA A 1 230 ? 34.451 -19.592 -36.573 1.00 81.19 230 ALA A N 1
ATOM 1892 C CA . ALA A 1 230 ? 34.633 -20.583 -37.632 1.00 81.19 230 ALA A CA 1
ATOM 1893 C C . ALA A 1 230 ? 36.021 -21.248 -37.581 1.00 81.19 230 ALA A C 1
ATOM 1895 O O . ALA A 1 230 ? 36.144 -22.430 -37.891 1.00 81.19 230 ALA A O 1
ATOM 1896 N N . SER A 1 231 ? 37.056 -20.509 -37.164 1.00 83.12 231 SER A N 1
ATOM 1897 C CA . SER A 1 231 ? 38.412 -21.044 -36.989 1.00 83.12 231 SER A CA 1
ATOM 1898 C C . SER A 1 231 ? 38.621 -21.831 -35.689 1.00 83.12 231 SER A C 1
ATOM 1900 O O . SER A 1 231 ? 39.502 -22.686 -35.639 1.00 83.12 231 SER A O 1
ATOM 1902 N N . SER A 1 232 ? 37.840 -21.549 -34.640 1.00 81.75 232 SER A N 1
ATOM 1903 C CA . SER A 1 232 ? 37.974 -22.190 -33.327 1.00 81.75 232 SER A CA 1
ATOM 1904 C C . SER A 1 232 ? 37.107 -23.437 -33.170 1.00 81.75 232 SER A C 1
ATOM 1906 O O . SER A 1 232 ? 37.386 -24.265 -32.305 1.00 81.75 232 SER A O 1
ATOM 1908 N N . VAL A 1 233 ? 36.085 -23.602 -34.012 1.00 77.31 233 VAL A N 1
ATOM 1909 C CA . VAL A 1 233 ? 35.236 -24.794 -34.037 1.00 77.31 233 VAL A CA 1
ATOM 1910 C C . VAL A 1 233 ? 36.028 -25.997 -34.574 1.00 77.31 233 VAL A C 1
ATOM 1912 O O . VAL A 1 233 ? 36.473 -25.983 -35.725 1.00 77.31 233 VAL A O 1
ATOM 1915 N N . PRO A 1 234 ? 36.185 -27.081 -33.789 1.00 77.62 234 PRO A N 1
ATOM 1916 C CA . PRO A 1 234 ? 36.840 -28.296 -34.249 1.00 77.62 234 PRO A CA 1
ATOM 1917 C C . PRO A 1 234 ? 36.169 -28.850 -35.521 1.00 77.62 234 PRO A C 1
ATOM 1919 O O . PRO A 1 234 ? 34.963 -29.116 -35.499 1.00 77.62 234 PRO A O 1
ATOM 1922 N N . PRO A 1 235 ? 36.923 -29.150 -36.599 1.00 71.31 235 PRO A N 1
ATOM 1923 C CA . PRO A 1 235 ? 36.370 -29.685 -37.852 1.00 71.31 235 PRO A CA 1
ATOM 1924 C C . PRO A 1 235 ? 35.567 -30.988 -37.697 1.00 71.31 235 PRO A C 1
ATOM 1926 O O . PRO A 1 235 ? 34.790 -31.362 -38.570 1.00 71.31 235 PRO A O 1
ATOM 1929 N N . ARG A 1 236 ? 35.754 -31.702 -36.579 1.00 69.75 236 ARG A N 1
ATOM 1930 C CA . ARG A 1 236 ? 35.034 -32.942 -36.245 1.00 69.75 236 ARG A CA 1
ATOM 1931 C C . ARG A 1 236 ? 33.598 -32.706 -35.756 1.00 69.75 236 ARG A C 1
ATOM 1933 O O . ARG A 1 236 ? 32.792 -33.631 -35.817 1.00 69.75 236 ARG A O 1
ATOM 1940 N N . LEU A 1 237 ? 33.281 -31.497 -35.284 1.00 61.69 237 LEU A N 1
ATOM 1941 C CA . LEU A 1 237 ? 31.948 -31.124 -34.795 1.00 61.69 237 LEU A CA 1
ATOM 1942 C C . LEU A 1 237 ? 31.039 -30.573 -35.907 1.00 61.69 237 LEU A C 1
ATOM 1944 O O . LEU A 1 237 ? 29.822 -30.574 -35.751 1.00 61.69 237 LEU A O 1
ATOM 1948 N N . PHE A 1 238 ? 31.610 -30.148 -37.041 1.00 63.69 238 PHE A N 1
ATOM 1949 C CA . PHE A 1 238 ? 30.869 -29.679 -38.216 1.00 63.69 238 PHE A CA 1
ATOM 1950 C C . PHE A 1 238 ? 31.456 -30.287 -39.493 1.00 63.69 238 PHE A C 1
ATOM 1952 O O . PHE A 1 238 ? 32.412 -29.740 -40.047 1.00 63.69 238 PHE A O 1
ATOM 1959 N N . PRO A 1 239 ? 30.912 -31.410 -39.996 1.00 57.41 239 PRO A N 1
ATOM 1960 C CA . PRO A 1 239 ? 31.358 -31.942 -41.273 1.00 57.41 239 PRO A CA 1
ATOM 1961 C C . PRO A 1 239 ? 31.139 -30.907 -42.403 1.00 57.41 239 PRO A C 1
ATOM 1963 O O . PRO A 1 239 ? 30.154 -30.162 -42.372 1.00 57.41 239 PRO A O 1
ATOM 1966 N N . PRO A 1 240 ? 32.013 -30.874 -43.430 1.00 50.25 240 PRO A N 1
ATOM 1967 C CA . PRO A 1 240 ? 32.103 -29.808 -44.437 1.00 50.25 240 PRO A CA 1
ATOM 1968 C C . PRO A 1 240 ? 30.806 -29.303 -45.108 1.00 50.25 240 PRO A C 1
ATOM 1970 O O . PRO A 1 240 ? 30.742 -28.097 -45.351 1.00 50.25 240 PRO A O 1
ATOM 1973 N N . PRO A 1 241 ? 29.758 -30.111 -45.398 1.00 54.50 241 PRO A N 1
ATOM 1974 C CA . PRO A 1 241 ? 28.514 -29.560 -45.952 1.00 54.50 241 PRO A CA 1
ATOM 1975 C C . PRO A 1 241 ? 27.789 -28.605 -44.984 1.00 54.50 241 PRO A C 1
ATOM 1977 O O . PRO A 1 241 ? 27.249 -27.594 -45.426 1.00 54.50 241 PRO A O 1
ATOM 1980 N N . ARG A 1 242 ? 27.874 -28.840 -43.666 1.00 63.22 242 ARG A N 1
ATOM 1981 C CA . ARG A 1 242 ? 27.211 -28.011 -42.642 1.00 63.22 242 ARG A CA 1
ATOM 1982 C C . ARG A 1 242 ? 27.947 -26.700 -42.357 1.00 63.22 242 ARG A C 1
ATOM 1984 O O . ARG A 1 242 ? 27.327 -25.737 -41.925 1.00 63.22 242 ARG A O 1
ATOM 1991 N N . LEU A 1 243 ? 29.255 -26.630 -42.623 1.00 65.44 243 LEU A N 1
ATOM 1992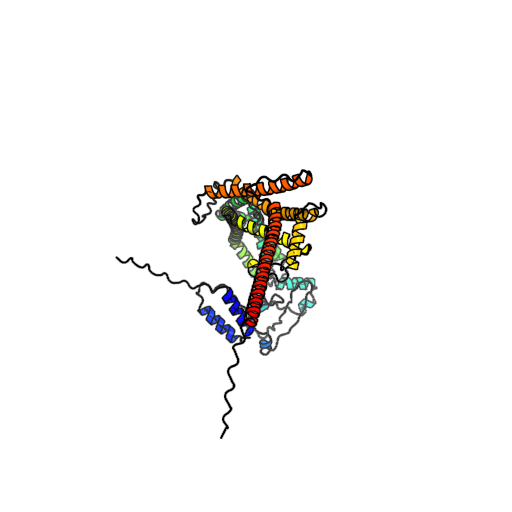 C CA . LEU A 1 243 ? 30.021 -25.386 -42.480 1.00 65.44 243 LEU A CA 1
ATOM 1993 C C . LEU A 1 243 ? 29.634 -24.367 -43.562 1.00 65.44 243 LEU A C 1
ATOM 1995 O O . LEU A 1 243 ? 29.476 -23.187 -43.269 1.00 65.44 243 LEU A O 1
ATOM 1999 N N . GLY A 1 244 ? 29.439 -24.823 -44.804 1.00 72.31 244 GLY A N 1
ATOM 2000 C CA . GLY A 1 244 ? 28.961 -23.964 -45.891 1.00 72.31 244 GLY A CA 1
ATOM 2001 C C . GLY A 1 244 ? 27.547 -23.431 -45.643 1.00 72.31 244 GLY A C 1
ATOM 2002 O O . GLY A 1 244 ? 27.268 -22.273 -45.948 1.00 72.31 244 GLY A O 1
ATOM 2003 N N . GLU A 1 245 ? 26.671 -24.249 -45.058 1.00 74.81 245 GLU A N 1
ATOM 2004 C CA . GLU A 1 245 ? 25.327 -23.843 -44.623 1.00 74.81 245 GLU A CA 1
ATOM 2005 C C . GLU A 1 245 ? 25.383 -22.855 -43.453 1.00 74.81 245 GLU A C 1
ATOM 2007 O O . GLU A 1 245 ? 24.800 -21.781 -43.555 1.00 74.81 245 GLU A O 1
ATOM 2012 N N . ALA A 1 246 ? 26.188 -23.125 -42.421 1.00 71.00 246 ALA A N 1
ATOM 2013 C CA . ALA A 1 246 ? 26.394 -22.198 -41.308 1.00 71.00 246 ALA A CA 1
ATOM 2014 C C . ALA A 1 246 ? 26.927 -20.831 -41.777 1.00 71.00 246 ALA A C 1
ATOM 2016 O O . ALA A 1 246 ? 26.450 -19.791 -41.337 1.00 71.00 246 ALA A O 1
ATOM 2017 N N . VAL A 1 247 ? 27.872 -20.799 -42.725 1.00 73.56 247 VAL A N 1
ATOM 2018 C CA . VAL A 1 247 ? 28.369 -19.541 -43.314 1.00 73.56 247 VAL A CA 1
ATOM 2019 C C . VAL A 1 247 ? 27.272 -18.814 -44.100 1.00 73.56 247 VAL A C 1
ATOM 2021 O O . VAL A 1 247 ? 27.182 -17.587 -44.032 1.00 73.56 247 VAL A O 1
ATOM 2024 N N . LYS A 1 248 ? 26.410 -19.537 -44.829 1.00 81.38 248 LYS A N 1
ATOM 2025 C CA . LYS A 1 248 ? 25.241 -18.937 -45.493 1.00 81.38 248 LYS A CA 1
ATOM 2026 C C . LYS A 1 248 ? 24.259 -18.355 -44.480 1.00 81.38 248 LYS A C 1
ATOM 2028 O O . LYS A 1 248 ? 23.776 -17.253 -44.715 1.00 81.38 248 LYS A O 1
ATOM 2033 N N . GLU A 1 249 ? 24.010 -19.034 -43.365 1.00 79.44 249 GLU A N 1
ATOM 2034 C CA . GLU A 1 249 ? 23.149 -18.532 -42.289 1.00 79.44 249 GLU A CA 1
ATOM 2035 C C . GLU A 1 249 ? 23.748 -17.302 -41.595 1.00 79.44 249 GLU A C 1
ATOM 2037 O O . GLU A 1 249 ? 23.036 -16.334 -41.353 1.00 79.44 249 GLU A O 1
ATOM 2042 N N . ILE A 1 250 ? 25.061 -17.269 -41.352 1.00 76.69 250 ILE A N 1
ATOM 2043 C CA . ILE A 1 250 ? 25.752 -16.091 -40.798 1.00 76.69 250 ILE A CA 1
ATOM 2044 C C . ILE A 1 250 ? 25.665 -14.899 -41.763 1.00 76.69 250 ILE A C 1
ATOM 2046 O O . ILE A 1 250 ? 25.396 -13.768 -41.349 1.00 76.69 250 ILE A O 1
ATOM 2050 N N . ASN A 1 251 ? 25.850 -15.134 -43.064 1.00 79.69 251 ASN A N 1
ATOM 2051 C CA . ASN A 1 251 ? 25.698 -14.095 -44.084 1.00 79.69 251 ASN A CA 1
ATOM 2052 C C . ASN A 1 251 ? 24.241 -13.628 -44.196 1.00 79.69 251 ASN A C 1
ATOM 2054 O O . ASN A 1 251 ? 23.987 -12.429 -44.295 1.00 79.69 251 ASN A O 1
ATOM 2058 N N . TYR A 1 252 ? 23.282 -14.556 -44.128 1.00 84.69 252 TYR A N 1
ATOM 2059 C CA . TYR A 1 252 ? 21.861 -14.238 -44.051 1.00 84.69 252 TYR A CA 1
ATOM 2060 C C . TYR A 1 252 ? 21.587 -13.350 -42.836 1.00 84.69 252 TYR A C 1
ATOM 2062 O O . TYR A 1 252 ? 21.035 -12.267 -42.991 1.00 84.69 252 TYR A O 1
ATOM 2070 N N . PHE A 1 253 ? 22.061 -13.732 -41.654 1.00 80.81 253 PHE A N 1
ATOM 2071 C CA . PHE A 1 253 ? 21.906 -12.966 -40.422 1.00 80.81 253 PHE A CA 1
ATOM 2072 C C . PHE A 1 253 ? 22.518 -11.561 -40.532 1.00 80.81 253 PHE A C 1
ATOM 2074 O O . PHE A 1 253 ? 21.896 -10.577 -40.145 1.00 80.81 253 PHE A O 1
ATOM 2081 N N . THR A 1 254 ? 23.689 -11.436 -41.162 1.00 81.06 254 THR A N 1
ATOM 2082 C CA . THR A 1 254 ? 24.343 -10.140 -41.415 1.00 81.06 254 THR A CA 1
ATOM 2083 C C . THR A 1 254 ? 23.529 -9.260 -42.373 1.00 81.06 254 THR A C 1
ATOM 2085 O O . THR A 1 254 ? 23.474 -8.042 -42.204 1.00 81.06 254 THR A O 1
ATOM 2088 N N . ASN A 1 255 ? 22.844 -9.859 -43.351 1.00 84.38 255 ASN A N 1
ATOM 2089 C CA . ASN A 1 255 ? 21.930 -9.144 -44.247 1.00 84.38 255 ASN A CA 1
ATOM 2090 C C . ASN A 1 255 ? 20.629 -8.709 -43.552 1.00 84.38 255 ASN A C 1
ATOM 2092 O O . ASN A 1 255 ? 20.001 -7.756 -44.003 1.00 84.38 255 ASN A O 1
ATOM 2096 N N . HIS A 1 256 ? 20.257 -9.363 -42.448 1.00 90.44 256 HIS A N 1
ATOM 2097 C CA . HIS A 1 256 ? 19.091 -9.033 -41.620 1.00 90.44 256 HIS A CA 1
ATOM 2098 C C . HIS A 1 256 ? 19.451 -8.187 -40.391 1.00 90.44 256 HIS A C 1
ATOM 2100 O O . HIS A 1 256 ? 18.586 -7.915 -39.559 1.00 90.44 256 HIS A O 1
ATOM 2106 N N . LEU A 1 257 ? 20.700 -7.730 -40.275 1.00 88.94 257 LEU A N 1
ATOM 2107 C CA . LEU A 1 257 ? 21.173 -6.966 -39.123 1.00 88.94 257 LEU A CA 1
ATOM 2108 C C . LEU A 1 257 ? 20.345 -5.696 -38.874 1.00 88.94 257 LEU A C 1
ATOM 2110 O O . LEU A 1 257 ? 20.050 -5.385 -37.727 1.00 88.94 257 LEU A O 1
ATOM 2114 N N . ASP A 1 258 ? 19.897 -5.019 -39.934 1.00 91.62 258 ASP A N 1
ATOM 2115 C CA . ASP A 1 258 ? 19.043 -3.830 -39.815 1.00 91.62 258 ASP A CA 1
ATOM 2116 C C . ASP A 1 258 ? 17.710 -4.160 -39.129 1.00 91.62 258 ASP A C 1
ATOM 2118 O O . ASP A 1 258 ? 17.259 -3.412 -38.266 1.00 91.62 258 ASP A O 1
ATOM 2122 N N . SER A 1 259 ? 17.120 -5.320 -39.442 1.00 91.69 259 SER A N 1
ATOM 2123 C CA . SER A 1 259 ? 15.882 -5.777 -38.801 1.00 91.69 259 SER A CA 1
ATOM 2124 C C . SER A 1 259 ? 16.082 -6.144 -37.329 1.00 91.69 259 SER A C 1
ATOM 2126 O O . SER A 1 259 ? 15.190 -5.912 -36.521 1.00 91.69 259 SER A O 1
ATOM 2128 N N . LEU A 1 260 ? 17.258 -6.667 -36.964 1.00 89.75 260 LEU A N 1
ATOM 2129 C CA . LEU A 1 260 ? 17.595 -7.002 -35.578 1.00 89.75 260 LEU A CA 1
ATOM 2130 C C . LEU A 1 260 ? 17.863 -5.747 -34.744 1.00 89.75 260 LEU A C 1
ATOM 2132 O O . LEU A 1 260 ? 17.352 -5.638 -33.636 1.00 89.75 260 LEU A O 1
ATOM 2136 N N . ILE A 1 261 ? 18.594 -4.774 -35.298 1.00 92.50 261 ILE A N 1
ATOM 2137 C CA . ILE A 1 261 ? 18.790 -3.455 -34.678 1.00 92.50 261 ILE A CA 1
ATOM 2138 C C . ILE A 1 261 ? 17.439 -2.764 -34.482 1.00 92.50 261 ILE A C 1
ATOM 2140 O O . ILE A 1 261 ? 17.162 -2.242 -33.406 1.00 92.50 261 ILE A O 1
ATOM 2144 N N . GLN A 1 262 ? 16.592 -2.765 -35.516 1.00 93.31 262 GLN A N 1
ATOM 2145 C CA . GLN A 1 262 ? 15.262 -2.170 -35.441 1.00 93.31 262 GLN A CA 1
ATOM 2146 C C . GLN A 1 262 ? 14.401 -2.868 -34.388 1.00 93.31 262 GLN A C 1
ATOM 2148 O O . GLN A 1 262 ? 13.750 -2.184 -33.605 1.00 93.31 262 GLN A O 1
ATOM 2153 N N . LYS A 1 263 ? 14.420 -4.206 -34.350 1.00 93.31 263 LYS A N 1
ATOM 2154 C CA . LYS A 1 263 ? 13.725 -4.991 -33.330 1.00 93.31 263 LYS A CA 1
ATOM 2155 C C . LYS A 1 263 ? 14.167 -4.568 -31.928 1.00 93.31 263 LYS A C 1
ATOM 2157 O O . LYS A 1 263 ? 13.301 -4.247 -31.125 1.00 93.31 263 LYS A O 1
ATOM 2162 N N . GLU A 1 264 ? 15.470 -4.474 -31.663 1.00 93.25 264 GLU A N 1
ATOM 2163 C CA . GLU A 1 264 ? 15.936 -4.087 -30.327 1.00 93.25 264 GLU A CA 1
ATOM 2164 C C . GLU A 1 264 ? 15.591 -2.648 -29.941 1.00 93.25 264 GLU A C 1
ATOM 2166 O O . GLU A 1 264 ? 15.111 -2.376 -28.841 1.00 93.25 264 GLU A O 1
ATOM 2171 N N . LEU A 1 265 ? 15.750 -1.697 -30.866 1.00 93.75 265 LEU A N 1
ATOM 2172 C CA . LEU A 1 265 ? 15.302 -0.322 -30.631 1.00 93.75 265 LEU A CA 1
ATOM 2173 C C . LEU A 1 265 ? 13.798 -0.272 -30.312 1.00 93.75 265 LEU A C 1
ATOM 2175 O O . LEU A 1 265 ? 13.377 0.489 -29.437 1.00 93.75 265 LEU A O 1
ATOM 2179 N N . GLN A 1 266 ? 12.997 -1.098 -30.990 1.00 94.44 266 GLN A N 1
ATOM 2180 C CA . GLN A 1 266 ? 11.561 -1.208 -30.755 1.00 94.44 266 GLN A CA 1
ATOM 2181 C C . GLN A 1 266 ? 11.246 -1.822 -29.382 1.00 94.44 266 GLN A C 1
ATOM 2183 O O . GLN A 1 266 ? 10.285 -1.393 -28.739 1.00 94.44 266 GLN A O 1
ATOM 2188 N N . GLU A 1 267 ? 12.034 -2.792 -28.916 1.00 92.88 267 GLU A N 1
ATOM 2189 C CA . GLU A 1 267 ? 11.892 -3.404 -27.589 1.00 92.88 267 GLU A CA 1
ATOM 2190 C C . GLU A 1 267 ? 12.192 -2.390 -26.474 1.00 92.88 267 GLU A C 1
ATOM 2192 O O . GLU A 1 267 ? 11.352 -2.194 -25.587 1.00 92.88 267 GLU A O 1
ATOM 2197 N N . HIS A 1 268 ? 13.292 -1.635 -26.573 1.00 92.44 268 HIS A N 1
ATOM 2198 C CA . HIS A 1 268 ? 13.575 -0.529 -25.648 1.00 92.44 268 HIS A CA 1
ATOM 2199 C C . HIS A 1 268 ? 12.479 0.547 -25.677 1.00 92.44 268 HIS A C 1
ATOM 2201 O O . HIS A 1 268 ? 12.012 0.988 -24.624 1.00 92.44 268 HIS A O 1
ATOM 2207 N N . TYR A 1 269 ? 12.019 0.948 -26.867 1.00 93.38 269 TYR A N 1
ATOM 2208 C CA . TYR A 1 269 ? 10.952 1.944 -27.012 1.00 93.38 269 TYR A CA 1
ATOM 2209 C C . TYR A 1 269 ? 9.646 1.469 -26.364 1.00 93.38 269 TYR A C 1
ATOM 2211 O O . TYR A 1 269 ? 9.023 2.204 -25.595 1.00 93.38 269 TYR A O 1
ATOM 2219 N N . SER A 1 270 ? 9.266 0.213 -26.603 1.00 91.75 270 SER A N 1
ATOM 2220 C CA . SER A 1 270 ? 8.072 -0.402 -26.013 1.00 91.75 270 SER A CA 1
ATOM 2221 C C . SER A 1 270 ? 8.179 -0.498 -24.489 1.00 91.75 270 SER A C 1
ATOM 2223 O O . SER A 1 270 ? 7.206 -0.218 -23.786 1.00 91.75 270 SER A O 1
ATOM 2225 N N . SER A 1 271 ? 9.366 -0.821 -23.965 1.00 92.06 271 SER A N 1
ATOM 2226 C CA . SER A 1 271 ? 9.640 -0.823 -22.525 1.00 92.06 271 SER A CA 1
ATOM 2227 C C . SER A 1 271 ? 9.437 0.563 -21.903 1.00 92.06 271 SER A C 1
ATOM 2229 O O . SER A 1 271 ? 8.750 0.683 -20.886 1.00 92.06 271 SER A O 1
ATOM 2231 N N . ILE A 1 272 ? 9.953 1.625 -22.535 1.00 91.69 272 ILE A N 1
ATOM 2232 C CA . ILE A 1 272 ? 9.763 3.013 -22.077 1.00 91.69 272 ILE A CA 1
ATOM 2233 C C . ILE A 1 272 ? 8.292 3.428 -22.134 1.00 91.69 272 ILE A C 1
ATOM 2235 O O . ILE A 1 272 ? 7.784 4.042 -21.194 1.00 91.69 272 ILE A O 1
ATOM 2239 N N . LEU A 1 273 ? 7.576 3.082 -23.206 1.00 90.69 273 LEU A N 1
ATOM 2240 C CA . LEU A 1 273 ? 6.150 3.384 -23.308 1.00 90.69 273 LEU A CA 1
ATOM 2241 C C . LEU A 1 273 ? 5.335 2.687 -22.219 1.00 90.69 273 LEU A C 1
ATOM 2243 O O . LEU A 1 273 ? 4.492 3.332 -21.596 1.00 90.69 273 LEU A O 1
ATOM 2247 N N . SER A 1 274 ? 5.599 1.405 -21.964 1.00 90.06 274 SER A N 1
ATOM 2248 C CA . SER A 1 274 ? 4.940 0.639 -20.899 1.00 90.06 274 SER A CA 1
ATOM 2249 C C . SER A 1 274 ? 5.140 1.304 -19.535 1.00 90.06 274 SER A C 1
ATOM 2251 O O . SER A 1 274 ? 4.189 1.529 -18.786 1.00 90.06 274 SER A O 1
ATOM 2253 N N . GLN A 1 275 ? 6.369 1.736 -19.268 1.00 90.06 275 GLN A N 1
ATOM 2254 C CA . GLN A 1 275 ? 6.761 2.497 -18.090 1.00 90.06 275 GLN A CA 1
ATOM 2255 C C . GLN A 1 275 ? 6.001 3.832 -17.953 1.00 90.06 275 GLN A C 1
ATOM 2257 O O . GLN A 1 275 ? 5.388 4.103 -16.918 1.00 90.06 275 GLN A O 1
ATOM 2262 N N . ILE A 1 276 ? 5.941 4.637 -19.016 1.00 88.75 276 ILE A N 1
ATOM 2263 C CA . ILE A 1 276 ? 5.173 5.895 -19.040 1.00 88.75 276 ILE A CA 1
ATOM 2264 C C . ILE A 1 276 ? 3.670 5.640 -18.827 1.00 88.75 276 ILE A C 1
ATOM 2266 O O . ILE A 1 276 ? 2.991 6.418 -18.152 1.00 88.75 276 ILE A O 1
ATOM 2270 N N . VAL A 1 277 ? 3.120 4.564 -19.398 1.00 88.19 277 VAL A N 1
ATOM 2271 C CA . VAL A 1 277 ? 1.715 4.170 -19.208 1.00 88.19 277 VAL A CA 1
ATOM 2272 C C . VAL A 1 277 ? 1.451 3.756 -17.760 1.00 88.19 277 VAL A C 1
ATOM 2274 O O . VAL A 1 277 ? 0.463 4.208 -17.180 1.00 88.19 277 VAL A O 1
ATOM 2277 N N . ALA A 1 278 ? 2.335 2.961 -17.154 1.00 89.31 278 ALA A N 1
ATOM 2278 C CA . ALA A 1 278 ? 2.237 2.567 -15.750 1.00 89.31 278 ALA A CA 1
ATOM 2279 C C . ALA A 1 278 ? 2.278 3.788 -14.818 1.00 89.31 278 ALA A C 1
ATOM 2281 O O . ALA A 1 278 ? 1.424 3.922 -13.939 1.00 89.31 278 ALA A O 1
ATOM 2282 N N . PHE A 1 279 ? 3.193 4.725 -15.074 1.00 89.00 279 PHE A N 1
ATOM 2283 C CA . PHE A 1 279 ? 3.274 5.995 -14.355 1.00 89.00 279 PHE A CA 1
ATOM 2284 C C . PHE A 1 279 ? 1.971 6.801 -14.464 1.00 89.00 279 PHE A C 1
ATOM 2286 O O . PHE A 1 279 ? 1.407 7.223 -13.454 1.00 89.00 279 PHE A O 1
ATOM 2293 N N . LYS A 1 280 ? 1.436 6.964 -15.685 1.00 87.00 280 LYS A N 1
ATOM 2294 C CA . LYS A 1 280 ? 0.158 7.658 -15.916 1.00 87.00 280 LYS A CA 1
ATOM 2295 C C . LYS A 1 280 ? -1.004 7.003 -15.183 1.00 87.00 280 LYS A C 1
ATOM 2297 O O . LYS A 1 280 ? -1.837 7.704 -14.614 1.00 87.00 280 LYS A O 1
ATOM 2302 N N . LYS A 1 281 ? -1.073 5.672 -15.216 1.00 88.62 281 LYS A N 1
ATOM 2303 C CA . LYS A 1 281 ? -2.111 4.908 -14.524 1.00 88.62 281 LYS A CA 1
ATOM 2304 C C . LYS A 1 281 ? -2.044 5.163 -13.020 1.00 88.62 281 LYS A C 1
ATOM 2306 O O . LYS A 1 281 ? -3.065 5.505 -12.438 1.00 88.62 281 LYS A O 1
ATOM 2311 N N . ARG A 1 282 ? -0.852 5.069 -12.421 1.00 90.50 282 ARG A N 1
ATOM 2312 C CA . ARG A 1 282 ? -0.639 5.311 -10.986 1.00 90.50 282 ARG A CA 1
ATOM 2313 C C . ARG A 1 282 ? -1.038 6.730 -10.580 1.00 90.50 282 ARG A C 1
ATOM 2315 O O . ARG A 1 282 ? -1.794 6.901 -9.632 1.00 90.50 282 ARG A O 1
ATOM 2322 N N . ALA A 1 283 ? -0.617 7.741 -11.336 1.00 88.94 283 ALA A N 1
ATOM 2323 C CA . ALA A 1 283 ? -1.033 9.118 -11.081 1.00 88.94 283 ALA A CA 1
ATOM 2324 C C . ALA A 1 283 ? -2.548 9.320 -11.240 1.00 88.94 283 ALA A C 1
ATOM 2326 O O . ALA A 1 283 ? -3.177 9.999 -10.432 1.00 88.94 283 ALA A O 1
ATOM 2327 N N . GLY A 1 284 ? -3.159 8.684 -12.243 1.00 87.12 284 GLY A N 1
ATOM 2328 C CA . GLY A 1 284 ? -4.611 8.671 -12.407 1.00 87.12 284 GLY A CA 1
ATOM 2329 C C . GLY A 1 284 ? -5.337 8.001 -11.236 1.00 87.12 284 GLY A C 1
ATOM 2330 O O . GLY A 1 284 ? -6.391 8.477 -10.822 1.00 87.12 284 GLY A O 1
ATOM 2331 N N . ASP A 1 285 ? -4.787 6.924 -10.677 1.00 90.12 285 ASP A N 1
ATOM 2332 C CA . ASP A 1 285 ? -5.341 6.231 -9.509 1.00 90.12 285 ASP A CA 1
ATOM 2333 C C . ASP A 1 285 ? -5.250 7.089 -8.235 1.00 90.12 285 ASP A C 1
ATOM 2335 O O . ASP A 1 285 ? -6.214 7.124 -7.465 1.00 90.12 285 ASP A O 1
ATOM 2339 N N . LEU A 1 286 ? -4.171 7.862 -8.068 1.00 90.50 286 LEU A N 1
ATOM 2340 C CA . LEU A 1 286 ? -4.037 8.856 -6.996 1.00 90.50 286 LEU A CA 1
ATOM 2341 C C . LEU A 1 286 ? -5.059 9.984 -7.125 1.00 90.50 286 LEU A C 1
ATOM 2343 O O . LEU A 1 286 ? -5.800 10.256 -6.185 1.00 90.50 286 LEU A O 1
ATOM 2347 N N . ILE A 1 287 ? -5.154 10.598 -8.307 1.00 87.75 287 ILE A N 1
ATOM 2348 C CA . ILE A 1 287 ? -6.077 11.714 -8.572 1.00 87.75 287 ILE A CA 1
ATOM 2349 C C . ILE A 1 287 ? -7.541 11.277 -8.418 1.00 87.75 287 ILE A C 1
ATOM 2351 O O . ILE A 1 287 ? -8.383 12.060 -7.982 1.00 87.75 287 ILE A O 1
ATOM 2355 N N . ARG A 1 288 ? -7.867 10.026 -8.768 1.00 86.81 288 ARG A N 1
ATOM 2356 C CA . ARG A 1 288 ? -9.208 9.451 -8.571 1.00 86.81 288 ARG A CA 1
ATOM 2357 C C . ARG A 1 288 ? -9.487 9.033 -7.125 1.00 86.81 288 ARG A C 1
ATOM 2359 O O . ARG A 1 288 ? -10.608 8.632 -6.833 1.00 86.81 288 ARG A O 1
ATOM 2366 N N . GLY A 1 289 ? -8.493 9.088 -6.239 1.00 90.19 289 GLY A N 1
ATOM 2367 C CA . GLY A 1 289 ? -8.615 8.658 -4.847 1.00 90.19 289 GLY A CA 1
ATOM 2368 C C . GLY A 1 289 ? -8.660 7.139 -4.660 1.00 90.19 289 GLY A C 1
ATOM 2369 O O . GLY A 1 289 ? -8.923 6.677 -3.553 1.00 90.19 289 GLY A O 1
ATOM 2370 N N . LYS A 1 290 ? -8.384 6.341 -5.700 1.00 93.94 290 LYS A N 1
ATOM 2371 C CA . LYS A 1 290 ? -8.384 4.874 -5.599 1.00 93.94 290 LYS A CA 1
ATOM 2372 C C . LYS A 1 290 ? -7.307 4.399 -4.623 1.00 93.94 290 LYS A C 1
ATOM 2374 O O . LYS A 1 290 ? -7.613 3.673 -3.685 1.00 93.94 290 LYS A O 1
ATOM 2379 N N . THR A 1 291 ? -6.076 4.879 -4.799 1.00 92.50 291 THR A N 1
ATOM 2380 C CA . THR A 1 291 ? -4.950 4.539 -3.915 1.00 92.50 291 THR A CA 1
ATOM 2381 C C . THR A 1 291 ? -5.196 4.994 -2.477 1.00 92.50 291 THR A C 1
ATOM 2383 O O . THR A 1 291 ? -4.823 4.296 -1.542 1.00 92.50 291 THR A O 1
ATOM 2386 N N . LYS A 1 292 ? -5.886 6.127 -2.283 1.00 91.75 292 LYS A N 1
ATOM 2387 C CA . LYS A 1 292 ? -6.304 6.584 -0.952 1.00 91.75 292 LYS A CA 1
ATOM 2388 C C . LYS A 1 292 ? -7.261 5.590 -0.295 1.00 91.75 292 LYS A C 1
ATOM 2390 O O . LYS A 1 292 ? -7.053 5.245 0.858 1.00 91.75 292 LYS A O 1
ATOM 2395 N N . ILE A 1 293 ? -8.292 5.133 -1.010 1.00 94.25 293 ILE A N 1
ATOM 2396 C CA . ILE A 1 293 ? -9.255 4.152 -0.483 1.00 94.25 293 ILE A CA 1
ATOM 2397 C C . ILE A 1 293 ? -8.539 2.855 -0.099 1.00 94.25 293 ILE A C 1
ATOM 2399 O O . ILE A 1 293 ? -8.736 2.366 1.010 1.00 94.25 293 ILE A O 1
ATOM 2403 N N . GLU A 1 294 ? -7.687 2.336 -0.987 1.00 94.94 294 GLU A N 1
ATOM 2404 C CA . GLU A 1 294 ? -6.902 1.118 -0.746 1.00 94.94 294 GLU A CA 1
ATOM 2405 C C . GLU A 1 294 ? -5.997 1.269 0.485 1.00 94.94 294 GLU A C 1
ATOM 2407 O O . GLU A 1 294 ? -5.977 0.393 1.346 1.00 94.94 294 GLU A O 1
ATOM 2412 N N . MET A 1 295 ? -5.310 2.408 0.622 1.00 94.25 295 MET A N 1
ATOM 2413 C CA . MET A 1 295 ? -4.472 2.697 1.787 1.00 94.25 295 MET A CA 1
ATOM 2414 C C . MET A 1 295 ? -5.292 2.820 3.075 1.00 94.25 295 MET A C 1
ATOM 2416 O O . MET A 1 295 ? -4.896 2.268 4.096 1.00 94.25 295 MET A O 1
ATOM 2420 N N . CYS A 1 296 ? -6.433 3.516 3.046 1.00 94.62 296 CYS A N 1
ATOM 2421 C CA . CYS A 1 296 ? -7.283 3.652 4.226 1.00 94.62 296 CYS A CA 1
ATOM 2422 C C . CYS A 1 296 ? -7.839 2.300 4.682 1.00 94.62 296 CYS A C 1
ATOM 2424 O O . CYS A 1 296 ? -7.886 2.028 5.876 1.00 94.62 296 CYS A O 1
ATOM 2426 N N . GLN A 1 297 ? -8.245 1.442 3.745 1.00 96.44 297 GLN A N 1
ATOM 2427 C CA . GLN A 1 297 ? -8.657 0.074 4.062 1.00 96.44 297 GLN A CA 1
ATOM 2428 C C . GLN A 1 297 ? -7.498 -0.722 4.664 1.00 96.44 297 GLN A C 1
ATOM 2430 O O . GLN A 1 297 ? -7.681 -1.389 5.681 1.00 96.44 297 GLN A O 1
ATOM 2435 N N . TRP A 1 298 ? -6.308 -0.611 4.067 1.00 97.19 298 TRP A N 1
ATOM 2436 C CA . TRP A 1 298 ? -5.116 -1.303 4.540 1.00 97.19 298 TRP A CA 1
ATOM 2437 C C . TRP A 1 298 ? -4.735 -0.895 5.965 1.00 97.19 298 TRP A C 1
ATOM 2439 O O . TRP A 1 298 ? -4.652 -1.772 6.821 1.00 97.19 298 TRP A O 1
ATOM 2449 N N . TRP A 1 299 ? -4.560 0.400 6.263 1.00 96.56 299 TRP A N 1
ATOM 2450 C CA . TRP A 1 299 ? -4.110 0.805 7.600 1.00 96.56 299 TRP A CA 1
ATOM 2451 C C . TRP A 1 299 ? -5.163 0.511 8.676 1.00 96.56 299 TRP A C 1
ATOM 2453 O O . TRP A 1 299 ? -4.799 0.283 9.822 1.00 96.56 299 TRP A O 1
ATOM 2463 N N . LEU A 1 300 ? -6.462 0.480 8.332 1.00 96.81 300 LEU A N 1
ATOM 2464 C CA . LEU A 1 300 ? -7.533 0.277 9.315 1.00 96.81 300 LEU A CA 1
ATOM 2465 C C . LEU A 1 300 ? -7.563 -1.195 9.701 1.00 96.81 300 LEU A C 1
ATOM 2467 O O . LEU A 1 300 ? -7.577 -1.508 10.887 1.00 96.81 300 LEU A O 1
ATOM 2471 N N . GLY A 1 301 ? -7.471 -2.078 8.702 1.00 97.69 301 GLY A N 1
ATOM 2472 C CA . GLY A 1 301 ? -7.287 -3.505 8.938 1.00 97.69 301 GLY A CA 1
ATOM 2473 C C . GLY A 1 301 ? -5.966 -3.809 9.647 1.00 97.69 301 GLY A C 1
ATOM 2474 O O . GLY A 1 301 ? -5.922 -4.682 10.504 1.00 97.69 301 GLY A O 1
ATOM 2475 N N . HIS A 1 302 ? -4.887 -3.078 9.344 1.00 98.19 302 HIS A N 1
ATOM 2476 C CA . HIS A 1 302 ? -3.599 -3.239 10.027 1.00 98.19 302 HIS A CA 1
ATOM 2477 C C . HIS A 1 302 ? -3.680 -2.869 11.512 1.00 98.19 302 HIS A C 1
ATOM 2479 O O . HIS A 1 302 ? -3.265 -3.659 12.356 1.00 98.19 302 HIS A O 1
ATOM 2485 N N . ILE A 1 303 ? -4.274 -1.714 11.836 1.00 98.06 303 ILE A N 1
ATOM 2486 C CA . ILE A 1 303 ? -4.525 -1.274 13.217 1.00 98.06 303 ILE A CA 1
ATOM 2487 C C . ILE A 1 303 ? -5.394 -2.296 13.956 1.00 98.06 303 ILE A C 1
ATOM 2489 O O . ILE A 1 303 ? -5.042 -2.700 15.061 1.00 98.06 303 ILE A O 1
ATOM 2493 N N . GLU A 1 304 ? -6.499 -2.737 13.347 1.00 98.00 304 GLU A N 1
ATOM 2494 C CA . GLU A 1 304 ? -7.397 -3.742 13.925 1.00 98.00 304 GLU A CA 1
ATOM 2495 C C . GLU A 1 304 ? -6.650 -5.042 14.241 1.00 98.00 304 GLU A C 1
ATOM 2497 O O . GLU A 1 304 ? -6.621 -5.460 15.394 1.00 98.00 304 GLU A O 1
ATOM 2502 N N . ASN A 1 305 ? -5.938 -5.609 13.264 1.00 98.44 305 ASN A N 1
ATOM 2503 C CA . ASN A 1 305 ? -5.162 -6.835 13.453 1.00 98.44 305 ASN A CA 1
ATOM 2504 C C . ASN A 1 305 ? -4.090 -6.688 14.543 1.00 98.44 305 ASN A C 1
ATOM 2506 O O . ASN A 1 305 ? -3.873 -7.605 15.334 1.00 98.44 305 ASN A O 1
ATOM 2510 N N . ARG A 1 306 ? -3.391 -5.547 14.590 1.00 98.31 306 ARG A N 1
ATOM 2511 C CA . ARG A 1 306 ? -2.359 -5.278 15.601 1.00 98.31 306 ARG A CA 1
ATOM 2512 C C . ARG A 1 306 ? -2.953 -5.194 17.008 1.00 98.31 306 ARG A C 1
ATOM 2514 O O . ARG A 1 306 ? -2.398 -5.802 17.921 1.00 98.31 306 ARG A O 1
ATOM 2521 N N . VAL A 1 307 ? -4.087 -4.511 17.170 1.00 98.25 307 VAL A N 1
ATOM 2522 C CA . VAL A 1 307 ? -4.807 -4.429 18.451 1.00 98.25 307 VAL A CA 1
ATOM 2523 C C . VAL A 1 307 ? -5.365 -5.790 18.861 1.00 98.25 307 VAL A C 1
ATOM 2525 O O . VAL A 1 307 ? -5.207 -6.189 20.013 1.00 98.25 307 VAL A O 1
ATOM 2528 N N . ASP A 1 308 ? -5.963 -6.532 17.934 1.00 98.12 308 ASP A N 1
ATOM 2529 C CA . ASP A 1 308 ? -6.568 -7.830 18.229 1.00 98.12 308 ASP A CA 1
ATOM 2530 C C . ASP A 1 308 ? -5.505 -8.867 18.632 1.00 98.12 308 ASP A C 1
ATOM 2532 O O . ASP A 1 308 ? -5.709 -9.617 19.591 1.00 98.12 308 ASP A O 1
ATOM 2536 N N . ASN A 1 309 ? -4.341 -8.868 17.971 1.00 98.06 309 ASN A N 1
ATOM 2537 C CA . ASN A 1 309 ? -3.200 -9.705 18.355 1.00 98.06 309 ASN A CA 1
ATOM 2538 C C . ASN A 1 309 ? -2.672 -9.333 19.745 1.00 98.06 309 ASN A C 1
ATOM 2540 O O . ASN A 1 309 ? -2.491 -10.209 20.588 1.00 98.06 309 ASN A O 1
ATOM 2544 N N . TYR A 1 310 ? -2.489 -8.036 20.007 1.00 97.75 310 TYR A N 1
ATOM 2545 C CA . TYR A 1 310 ? -2.058 -7.545 21.315 1.00 97.75 310 TYR A CA 1
ATOM 2546 C C . TYR A 1 310 ? -3.024 -7.974 22.430 1.00 97.75 310 TYR A C 1
ATOM 2548 O O . TYR A 1 310 ? -2.610 -8.479 23.472 1.00 97.75 310 TYR A O 1
ATOM 2556 N N . LEU A 1 311 ? -4.330 -7.825 22.205 1.00 97.50 311 LEU A N 1
ATOM 2557 C CA . LEU A 1 311 ? -5.359 -8.243 23.153 1.00 97.50 311 LEU A CA 1
ATOM 2558 C C . LEU A 1 311 ? -5.349 -9.760 23.373 1.00 97.50 311 LEU A C 1
ATOM 2560 O O . LEU A 1 311 ? -5.437 -10.211 24.517 1.00 97.50 311 LEU A O 1
ATOM 2564 N N . ALA A 1 312 ? -5.186 -10.551 22.311 1.00 97.88 312 ALA A N 1
ATOM 2565 C CA . ALA A 1 312 ? -5.084 -12.004 22.415 1.00 97.88 312 ALA A CA 1
ATOM 2566 C C . ALA A 1 312 ? -3.876 -12.435 23.269 1.00 97.88 312 ALA A C 1
ATOM 2568 O O . ALA A 1 312 ? -4.006 -13.319 24.115 1.00 97.88 312 ALA A O 1
ATOM 2569 N N . GLU A 1 313 ? -2.725 -11.768 23.124 1.00 97.06 313 GLU A N 1
ATOM 2570 C CA . GLU A 1 313 ? -1.534 -11.999 23.958 1.00 97.06 313 GLU A CA 1
ATOM 2571 C C . GLU A 1 313 ? -1.771 -11.671 25.440 1.00 97.06 313 GLU A C 1
ATOM 2573 O O . GLU A 1 313 ? -1.192 -12.308 26.322 1.00 97.06 313 GLU A O 1
ATOM 2578 N N . LYS A 1 314 ? -2.664 -10.717 25.732 1.00 96.19 314 LYS A N 1
ATOM 2579 C CA . LYS A 1 314 ? -3.111 -10.388 27.095 1.00 96.19 314 LYS A CA 1
ATOM 2580 C C . LYS A 1 314 ? -4.215 -11.314 27.620 1.00 96.19 314 LYS A C 1
ATOM 2582 O O . LYS A 1 314 ? -4.606 -11.186 28.779 1.00 96.19 314 LYS A O 1
ATOM 2587 N N . GLY A 1 315 ? -4.676 -12.272 26.814 1.00 97.25 315 GLY A N 1
ATOM 2588 C CA . GLY A 1 315 ? -5.696 -13.257 27.179 1.00 97.25 315 GLY A CA 1
ATOM 2589 C C . GLY A 1 315 ? -7.133 -12.837 26.860 1.00 97.25 315 GLY A C 1
ATOM 2590 O O . GLY A 1 315 ? -8.064 -13.434 27.401 1.00 97.25 315 GLY A O 1
ATOM 2591 N N . TYR A 1 316 ? -7.331 -11.815 26.025 1.00 98.06 316 TYR A N 1
ATOM 2592 C CA . TYR A 1 316 ? -8.654 -11.414 25.549 1.00 98.06 316 TYR A CA 1
ATOM 2593 C C . TYR A 1 316 ? -9.273 -12.520 24.685 1.00 98.06 316 TYR A C 1
ATOM 2595 O O . TYR A 1 316 ? -8.640 -13.029 23.759 1.00 98.06 316 TYR A O 1
ATOM 2603 N N . GLN A 1 317 ? -10.525 -12.877 24.967 1.00 98.31 317 GLN A N 1
ATOM 2604 C CA . GLN A 1 317 ? -11.255 -13.907 24.221 1.00 98.31 317 GLN A CA 1
ATOM 2605 C C . GLN A 1 317 ? -12.137 -13.264 23.148 1.00 98.31 317 GLN A C 1
ATOM 2607 O O . GLN A 1 317 ? -13.227 -12.779 23.451 1.00 98.31 317 GLN A O 1
ATOM 2612 N N . HIS A 1 318 ? -11.665 -13.245 21.899 1.00 97.94 318 HIS A N 1
ATOM 2613 C CA . HIS A 1 318 ? -12.367 -12.617 20.765 1.00 97.94 318 HIS A CA 1
ATOM 2614 C C . HIS A 1 318 ? -13.722 -13.256 20.440 1.00 97.94 318 HIS A C 1
ATOM 2616 O O . HIS A 1 318 ? -14.617 -12.590 19.936 1.00 97.94 318 HIS A O 1
ATOM 2622 N N . ASP A 1 319 ? -13.905 -14.532 20.769 1.00 98.00 319 ASP A N 1
ATOM 2623 C CA . ASP A 1 319 ? -15.140 -15.290 20.556 1.00 98.00 319 ASP A CA 1
ATOM 2624 C C . ASP A 1 319 ? -16.136 -15.198 21.725 1.00 98.00 319 ASP A C 1
ATOM 2626 O O . ASP A 1 319 ? -17.244 -15.737 21.641 1.00 98.00 319 ASP A O 1
ATOM 2630 N N . ALA A 1 320 ? -15.785 -14.489 22.806 1.00 98.06 320 ALA A N 1
ATOM 2631 C CA . ALA A 1 320 ?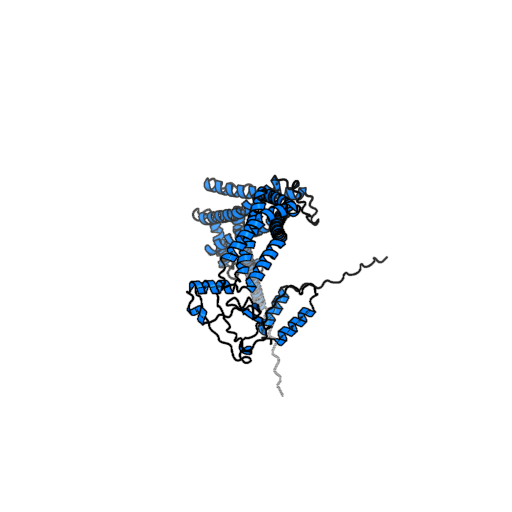 -16.671 -14.307 23.955 1.00 98.06 320 ALA A CA 1
ATOM 2632 C C . ALA A 1 320 ? -17.948 -13.536 23.587 1.00 98.06 320 ALA A C 1
ATOM 2634 O O . ALA A 1 320 ? -19.008 -13.779 24.171 1.00 98.06 320 ALA A O 1
ATOM 2635 N N . LEU A 1 321 ? -17.861 -12.616 22.620 1.00 98.06 321 LEU A N 1
ATOM 2636 C CA . LEU A 1 321 ? -18.975 -11.795 22.163 1.00 98.06 321 LEU A CA 1
ATOM 2637 C C . LEU A 1 321 ? -19.287 -12.095 20.685 1.00 98.06 321 LEU A C 1
ATOM 2639 O O . LEU A 1 321 ? -18.468 -11.783 19.829 1.00 98.06 321 LEU A O 1
ATOM 2643 N N . PRO A 1 322 ? -20.455 -12.675 20.346 1.00 97.75 322 PRO A N 1
ATOM 2644 C CA . PRO A 1 322 ? -20.809 -12.910 18.947 1.00 97.75 322 PRO A CA 1
ATOM 2645 C C . PRO A 1 322 ? -21.168 -11.595 18.235 1.00 97.75 322 PRO A C 1
ATOM 2647 O O . PRO A 1 322 ? -21.764 -10.711 18.848 1.00 97.75 322 PRO A O 1
ATOM 2650 N N . ASP A 1 323 ? -20.932 -11.494 16.922 1.00 97.44 323 ASP A N 1
ATOM 2651 C CA . ASP A 1 323 ? -21.230 -10.288 16.117 1.00 97.44 323 ASP A CA 1
ATOM 2652 C C . ASP A 1 323 ? -22.672 -9.770 16.280 1.00 97.44 323 ASP A C 1
ATOM 2654 O O . ASP A 1 323 ? -22.957 -8.577 16.195 1.00 97.44 323 ASP A O 1
ATOM 2658 N N . ASN A 1 324 ? -23.618 -10.677 16.533 1.00 97.81 324 ASN A N 1
ATOM 2659 C CA . ASN A 1 324 ? -25.032 -10.386 16.749 1.00 97.81 324 ASN A CA 1
ATOM 2660 C C . ASN A 1 324 ? -25.437 -10.465 18.232 1.00 97.81 324 ASN A C 1
ATOM 2662 O O . ASN A 1 324 ? -26.551 -10.899 18.545 1.00 97.81 324 ASN A O 1
ATOM 2666 N N . TYR A 1 325 ? -24.566 -10.020 19.144 1.00 97.88 325 TYR A N 1
ATOM 2667 C CA . TYR A 1 325 ? -24.738 -10.097 20.602 1.00 97.88 325 TYR A CA 1
ATOM 2668 C C . TYR A 1 325 ? -26.004 -9.442 21.166 1.00 97.88 325 TYR A C 1
ATOM 2670 O O . TYR A 1 325 ? -26.381 -9.721 22.301 1.00 97.88 325 TYR A O 1
ATOM 2678 N N . LEU A 1 326 ? -26.681 -8.575 20.410 1.00 98.12 326 LEU A N 1
ATOM 2679 C CA . LEU A 1 326 ? -27.985 -8.018 20.796 1.00 98.12 326 LEU A CA 1
ATOM 2680 C C . LEU A 1 326 ? -29.148 -9.000 20.578 1.00 98.12 326 LEU A C 1
ATOM 2682 O O . LEU A 1 326 ? -30.239 -8.803 21.106 1.00 98.12 326 LEU A O 1
ATOM 2686 N N . ILE A 1 327 ? -28.939 -10.035 19.764 1.00 98.25 327 ILE A N 1
ATOM 2687 C CA . ILE A 1 327 ? -29.945 -11.036 19.394 1.00 98.25 327 ILE A CA 1
ATOM 2688 C C . ILE A 1 327 ? -29.611 -12.373 20.060 1.00 98.25 327 ILE A C 1
ATOM 2690 O O . ILE A 1 327 ? -30.486 -13.011 20.649 1.00 98.25 327 ILE A O 1
ATOM 2694 N N . VAL A 1 328 ? -28.346 -12.792 19.974 1.00 97.94 328 VAL A N 1
ATOM 2695 C CA . VAL A 1 328 ? -27.857 -14.070 20.499 1.00 97.94 328 VAL A CA 1
ATOM 2696 C C . VAL A 1 328 ? -27.085 -13.831 21.790 1.00 97.94 328 VAL A C 1
ATOM 2698 O O . VAL A 1 328 ? -26.170 -13.013 21.831 1.00 97.94 328 VAL A O 1
ATOM 2701 N N . LYS A 1 329 ? -27.464 -14.548 22.855 1.00 97.81 329 LYS A N 1
ATOM 2702 C CA . LYS A 1 329 ? -26.789 -14.447 24.152 1.00 97.81 329 LYS A CA 1
ATOM 2703 C C . LYS A 1 329 ? -25.361 -14.988 24.035 1.00 97.81 329 LYS A C 1
ATOM 2705 O O . LYS A 1 329 ? -25.213 -16.092 23.508 1.00 97.81 329 LYS A O 1
ATOM 2710 N N . PRO A 1 330 ? -24.348 -14.275 24.558 1.00 98.00 330 PRO A N 1
ATOM 2711 C CA . PRO A 1 330 ? -23.004 -14.815 24.711 1.00 98.00 330 PRO A CA 1
ATOM 2712 C C . PRO A 1 330 ? -23.025 -16.174 25.413 1.00 98.00 330 PRO A C 1
ATOM 2714 O O . PRO A 1 330 ? -23.736 -16.348 26.408 1.00 98.00 330 PRO A O 1
ATOM 2717 N N . THR A 1 331 ? -22.245 -17.126 24.900 1.00 97.44 331 THR A N 1
ATOM 2718 C CA . THR A 1 331 ? -22.139 -18.473 25.484 1.00 97.44 331 THR A CA 1
ATOM 2719 C C . THR A 1 331 ? -21.575 -18.411 26.902 1.00 97.44 331 THR A C 1
ATOM 2721 O O . THR A 1 331 ? -22.046 -19.129 27.782 1.00 97.44 331 THR A O 1
ATOM 2724 N N . ASP A 1 332 ? -20.616 -17.511 27.130 1.00 97.81 332 ASP A N 1
ATOM 2725 C CA . ASP A 1 332 ? -19.995 -17.276 28.427 1.00 97.81 332 ASP A CA 1
ATOM 2726 C C . ASP A 1 332 ? -19.982 -15.777 28.764 1.00 97.81 332 ASP A C 1
ATOM 2728 O O . ASP A 1 332 ? -19.102 -15.022 28.356 1.00 97.81 332 ASP A O 1
ATOM 2732 N N . LEU A 1 333 ? -20.969 -15.331 29.547 1.00 97.31 333 LEU A N 1
ATOM 2733 C CA . LEU A 1 333 ? -20.983 -13.957 30.055 1.00 97.31 333 LEU A CA 1
ATOM 2734 C C . LEU A 1 333 ? -19.802 -13.674 30.993 1.00 97.31 333 LEU A C 1
ATOM 2736 O O . LEU A 1 333 ? -19.384 -12.524 31.080 1.00 97.31 333 LEU A O 1
ATOM 2740 N N . SER A 1 334 ? -19.240 -14.681 31.673 1.00 98.06 334 SER A N 1
ATOM 2741 C CA . SER A 1 334 ? -18.070 -14.477 32.533 1.00 98.06 334 SER A CA 1
ATOM 2742 C C . SER A 1 334 ? -16.858 -14.042 31.714 1.00 98.06 334 SER A C 1
ATOM 2744 O O . SER A 1 334 ? -16.179 -13.101 32.121 1.00 98.06 334 SER A O 1
ATOM 2746 N N . ALA A 1 335 ? -16.642 -14.644 30.541 1.00 98.25 335 ALA A N 1
ATOM 2747 C CA . ALA A 1 335 ? -15.605 -14.220 29.601 1.00 98.25 335 ALA A CA 1
ATOM 2748 C C . ALA A 1 335 ? -15.809 -12.766 29.131 1.00 98.25 335 ALA A C 1
ATOM 2750 O O . ALA A 1 335 ? -14.859 -11.986 29.114 1.00 98.25 335 ALA A O 1
ATOM 2751 N N . VAL A 1 336 ? -17.055 -12.355 28.855 1.00 98.44 336 VAL A N 1
ATOM 2752 C CA . VAL A 1 336 ? -17.390 -10.959 28.501 1.00 98.44 336 VAL A CA 1
ATOM 2753 C C . VAL A 1 336 ? -17.014 -9.988 29.632 1.00 98.44 336 VAL A C 1
ATOM 2755 O O . VAL A 1 336 ? -16.392 -8.959 29.368 1.00 98.44 336 VAL A O 1
ATOM 2758 N N . TYR A 1 337 ? -17.318 -10.318 30.895 1.00 98.38 337 TYR A N 1
ATOM 2759 C CA . TYR A 1 337 ? -16.892 -9.505 32.046 1.00 98.38 337 TYR A CA 1
ATOM 2760 C C . TYR A 1 337 ? -15.369 -9.487 32.223 1.00 98.38 337 TYR A C 1
ATOM 2762 O O . TYR A 1 337 ? -14.812 -8.446 32.563 1.00 98.38 337 TYR A O 1
ATOM 2770 N N . GLN A 1 338 ? -14.679 -10.609 32.000 1.00 98.19 338 GLN A N 1
ATOM 2771 C CA . GLN A 1 338 ? -13.215 -10.669 32.088 1.00 98.19 338 GLN A CA 1
ATOM 2772 C C . GLN A 1 338 ? -12.560 -9.774 31.030 1.00 98.19 338 GLN A C 1
ATOM 2774 O O . GLN A 1 338 ? -11.699 -8.963 31.370 1.00 98.19 338 GLN A O 1
ATOM 2779 N N . ASN A 1 339 ? -13.028 -9.844 29.780 1.00 98.31 339 ASN A N 1
ATOM 2780 C CA . ASN A 1 339 ? -12.601 -8.955 28.699 1.00 98.31 339 ASN A CA 1
ATOM 2781 C C . ASN A 1 339 ? -12.860 -7.479 29.050 1.00 98.31 339 ASN A C 1
ATOM 2783 O O . ASN A 1 339 ? -11.995 -6.629 28.852 1.00 98.31 339 ASN A O 1
ATOM 2787 N N . GLN A 1 340 ? -14.033 -7.165 29.610 1.00 97.94 340 GLN A N 1
ATOM 2788 C CA . GLN A 1 340 ? -14.397 -5.801 30.008 1.00 97.94 340 GLN A CA 1
ATOM 2789 C C . GLN A 1 340 ? -13.474 -5.278 31.118 1.00 97.94 340 GLN A C 1
ATOM 2791 O O . GLN A 1 340 ? -12.982 -4.154 31.035 1.00 97.94 340 GLN A O 1
ATOM 2796 N N . GLN A 1 341 ? -13.205 -6.092 32.144 1.00 96.50 341 GLN A N 1
ATOM 2797 C CA . GLN A 1 341 ? -12.284 -5.746 33.229 1.00 96.50 341 GLN A CA 1
ATOM 2798 C C . GLN A 1 341 ? -10.857 -5.546 32.719 1.00 96.50 341 GLN A C 1
ATOM 2800 O O . GLN A 1 341 ? -10.192 -4.605 33.143 1.00 96.50 341 GLN A O 1
ATOM 2805 N N . MET A 1 342 ? -10.397 -6.398 31.801 1.00 95.38 342 MET A N 1
ATOM 2806 C CA . MET A 1 342 ? -9.094 -6.253 31.156 1.00 95.38 342 MET A CA 1
ATOM 2807 C C . MET A 1 342 ? -8.994 -4.923 30.407 1.00 95.38 342 MET A C 1
ATOM 2809 O O . MET A 1 342 ? -8.054 -4.172 30.640 1.00 95.38 342 MET A O 1
ATOM 2813 N N . LEU A 1 343 ? -9.982 -4.590 29.568 1.00 95.62 343 LEU A N 1
ATOM 2814 C CA . LEU A 1 343 ? -9.997 -3.315 28.846 1.00 95.62 343 LEU A CA 1
ATOM 2815 C C . LEU A 1 343 ? -10.084 -2.110 29.787 1.00 95.62 343 LEU A C 1
ATOM 2817 O O . LEU A 1 343 ? -9.448 -1.096 29.523 1.00 95.62 343 LEU A O 1
ATOM 2821 N N . HIS A 1 344 ? -10.825 -2.205 30.894 1.00 94.69 344 HIS A N 1
ATOM 2822 C CA . HIS A 1 344 ? -10.847 -1.148 31.905 1.00 94.69 344 HIS A CA 1
ATOM 2823 C C . HIS A 1 344 ? -9.486 -0.934 32.562 1.00 94.69 344 HIS A C 1
ATOM 2825 O O . HIS A 1 344 ? -9.103 0.214 32.746 1.00 94.69 344 HIS A O 1
ATOM 2831 N N . LYS A 1 345 ? -8.759 -2.006 32.898 1.00 92.69 345 LYS A N 1
ATOM 2832 C CA . LYS A 1 345 ? -7.397 -1.901 33.443 1.00 92.69 345 LYS A CA 1
ATOM 2833 C C . LYS A 1 345 ? -6.434 -1.287 32.433 1.00 92.69 345 LYS A C 1
ATOM 2835 O O . LYS A 1 345 ? -5.704 -0.373 32.773 1.00 92.69 345 LYS A O 1
ATOM 2840 N N . LEU A 1 346 ? -6.515 -1.737 31.182 1.00 92.25 346 LEU A N 1
ATOM 2841 C CA . LEU A 1 346 ? -5.706 -1.225 30.078 1.00 92.25 346 LEU A CA 1
ATOM 2842 C C . LEU A 1 346 ? -5.973 0.262 29.778 1.00 92.25 346 LEU A C 1
ATOM 2844 O O . LEU A 1 346 ? -5.047 0.980 29.430 1.00 92.25 346 LEU A O 1
ATOM 2848 N N . LEU A 1 347 ? -7.222 0.729 29.887 1.00 92.00 347 LEU A N 1
ATOM 2849 C CA . LEU A 1 347 ? -7.605 2.107 29.544 1.00 92.00 347 LEU A CA 1
ATOM 2850 C C . LEU A 1 347 ? -7.569 3.097 30.721 1.00 92.00 347 LEU A C 1
ATOM 2852 O O . LEU A 1 347 ? -7.610 4.305 30.483 1.00 92.00 347 LEU A O 1
ATOM 2856 N N . ASN A 1 348 ? -7.559 2.623 31.969 1.00 88.44 348 ASN A N 1
ATOM 2857 C CA . ASN A 1 348 ? -7.543 3.481 33.153 1.00 88.44 348 ASN A CA 1
ATOM 2858 C C . ASN A 1 348 ? -6.120 3.559 33.729 1.00 88.44 348 ASN A C 1
ATOM 2860 O O . ASN A 1 348 ? -5.727 2.728 34.540 1.00 88.44 348 ASN A O 1
ATOM 2864 N N . ASP A 1 349 ? -5.389 4.616 33.375 1.00 65.75 349 ASP A N 1
ATOM 2865 C CA . ASP A 1 349 ? -3.990 4.866 33.779 1.00 65.75 349 ASP A CA 1
ATOM 2866 C C . ASP A 1 349 ? -3.776 5.173 35.279 1.00 65.75 349 ASP A C 1
ATOM 2868 O O . ASP A 1 349 ? -2.703 5.624 35.682 1.00 65.75 349 ASP A O 1
ATOM 2872 N N . GLU A 1 350 ? -4.781 4.992 36.140 1.00 66.50 350 GLU A N 1
ATOM 2873 C CA . GLU A 1 350 ? -4.704 5.442 37.538 1.00 66.50 350 GLU A CA 1
ATOM 2874 C C . GLU A 1 350 ? -3.704 4.637 38.392 1.00 66.50 350 GLU A C 1
ATOM 2876 O O . GLU A 1 350 ? -3.292 5.119 39.447 1.00 66.50 350 GLU A O 1
ATOM 2881 N N . GLU A 1 351 ? -3.259 3.457 37.940 1.00 59.09 351 GLU A N 1
ATOM 2882 C CA . GLU A 1 351 ? -2.332 2.594 38.695 1.00 59.09 351 GLU A CA 1
ATOM 2883 C C . GLU A 1 351 ? -0.855 2.680 38.259 1.00 59.09 351 GLU A C 1
ATOM 2885 O O . GLU A 1 351 ? -0.016 2.034 38.879 1.00 59.09 351 GLU A O 1
ATOM 2890 N N . GLY A 1 352 ? -0.494 3.509 37.268 1.00 57.31 352 GLY A N 1
ATOM 2891 C CA . GLY A 1 352 ? 0.893 3.927 36.974 1.00 57.31 352 GLY A CA 1
ATOM 2892 C C . GLY A 1 352 ? 1.925 2.849 36.580 1.00 57.31 352 GLY A C 1
ATOM 2893 O O . GLY A 1 352 ? 3.016 3.212 36.146 1.00 57.31 352 GLY A O 1
ATOM 2894 N N . GLU A 1 353 ? 1.624 1.553 36.702 1.00 58.66 353 GLU A N 1
ATOM 2895 C CA . GLU A 1 353 ? 2.571 0.453 36.439 1.00 58.66 353 GLU A CA 1
ATOM 2896 C C . GLU A 1 353 ? 2.303 -0.320 35.128 1.00 58.66 353 GLU A C 1
ATOM 2898 O O . GLU A 1 353 ? 3.204 -1.005 34.648 1.00 58.66 353 GLU A O 1
ATOM 2903 N N . GLU A 1 354 ? 1.126 -0.187 34.496 1.00 58.62 354 GLU A N 1
ATOM 2904 C CA . GLU A 1 354 ? 0.748 -0.974 33.297 1.00 58.62 354 GLU A CA 1
ATOM 2905 C C . GLU A 1 354 ? 0.679 -0.184 31.969 1.00 58.62 354 GLU A C 1
ATOM 2907 O O . GLU A 1 354 ? 0.477 -0.796 30.917 1.00 58.62 354 GLU A O 1
ATOM 2912 N N . GLU A 1 355 ? 0.920 1.137 31.965 1.00 59.62 355 GLU A N 1
ATOM 2913 C CA . GLU A 1 355 ? 0.814 1.980 30.750 1.00 59.62 355 GLU A CA 1
ATOM 2914 C C . GLU A 1 355 ? 1.786 1.510 29.641 1.00 59.62 355 GLU A C 1
ATOM 2916 O O . GLU A 1 355 ? 1.441 1.531 28.461 1.00 59.62 355 GLU A O 1
ATOM 2921 N N . ALA A 1 356 ? 2.945 0.943 30.009 1.00 67.38 356 ALA A N 1
ATOM 2922 C CA . ALA A 1 356 ? 4.040 0.604 29.091 1.00 67.38 356 ALA A CA 1
ATOM 2923 C C . ALA A 1 356 ? 3.638 -0.250 27.870 1.00 67.38 356 ALA A C 1
ATOM 2925 O O . ALA A 1 356 ? 4.238 -0.118 26.807 1.00 67.38 356 ALA A O 1
ATOM 2926 N N . GLY A 1 357 ? 2.620 -1.110 27.985 1.00 89.44 357 GLY A N 1
ATOM 2927 C CA . GLY A 1 357 ? 2.270 -2.031 26.903 1.00 89.44 357 GLY A CA 1
ATOM 2928 C C . GLY A 1 357 ? 1.493 -1.403 25.739 1.00 89.44 357 GLY A C 1
ATOM 2929 O O . GLY A 1 357 ? 1.673 -1.826 24.601 1.00 89.44 357 GLY A O 1
ATOM 2930 N N . ILE A 1 358 ? 0.594 -0.449 26.000 1.00 92.81 358 ILE A N 1
ATOM 2931 C CA . ILE A 1 358 ? -0.216 0.172 24.930 1.00 92.81 358 ILE A CA 1
ATOM 2932 C C . ILE A 1 358 ? 0.612 1.216 24.193 1.00 92.81 358 ILE A C 1
ATOM 2934 O O . ILE A 1 358 ? 0.464 1.390 22.987 1.00 92.81 358 ILE A O 1
ATOM 2938 N N . GLU A 1 359 ? 1.496 1.904 24.911 1.00 91.88 359 GLU A N 1
ATOM 2939 C CA . GLU A 1 359 ? 2.371 2.913 24.324 1.00 91.88 359 GLU A CA 1
ATOM 2940 C C . GLU A 1 359 ? 3.308 2.305 23.283 1.00 91.88 359 GLU A C 1
ATOM 2942 O O . GLU A 1 359 ? 3.384 2.831 22.175 1.00 91.88 359 GLU A O 1
ATOM 2947 N N . GLU A 1 360 ? 3.920 1.164 23.612 1.00 94.19 360 GLU A N 1
ATOM 2948 C CA . GLU A 1 360 ? 4.754 0.382 22.696 1.00 94.19 360 GLU A CA 1
ATOM 2949 C C . GLU A 1 360 ? 3.953 -0.084 21.471 1.00 94.19 360 GLU A C 1
ATOM 2951 O O . GLU A 1 360 ? 4.401 0.070 20.336 1.00 94.19 360 GLU A O 1
ATOM 2956 N N . LEU A 1 361 ? 2.724 -0.584 21.671 1.00 96.06 361 LEU A N 1
ATOM 2957 C CA . LEU A 1 361 ? 1.846 -0.957 20.558 1.00 96.06 361 LEU A CA 1
ATOM 2958 C C . LEU A 1 361 ? 1.564 0.237 19.636 1.00 96.06 361 LEU A C 1
ATOM 2960 O O . LEU A 1 361 ? 1.629 0.101 18.416 1.00 96.06 361 LEU A O 1
ATOM 2964 N N . VAL A 1 362 ? 1.227 1.396 20.206 1.00 96.19 362 VAL A N 1
ATOM 2965 C CA . VAL A 1 362 ? 0.938 2.617 19.444 1.00 96.19 362 VAL A CA 1
ATOM 2966 C C . VAL A 1 362 ? 2.160 3.063 18.647 1.00 96.19 362 VAL A C 1
ATOM 2968 O O . VAL A 1 362 ? 2.007 3.409 17.480 1.00 96.19 362 VAL A O 1
ATOM 2971 N N . GLU A 1 363 ? 3.350 3.045 19.246 1.00 96.12 363 GLU A N 1
ATOM 2972 C CA . GLU A 1 363 ? 4.603 3.406 18.576 1.00 96.12 363 GLU A CA 1
ATOM 2973 C C . GLU A 1 363 ? 4.865 2.496 17.371 1.00 96.12 363 GLU A C 1
ATOM 2975 O O . GLU A 1 363 ? 4.973 2.993 16.248 1.00 96.12 363 GLU A O 1
ATOM 2980 N N . VAL A 1 364 ? 4.824 1.173 17.570 1.00 97.38 364 VAL A N 1
ATOM 2981 C CA . VAL A 1 364 ? 5.015 0.182 16.497 1.00 97.38 364 VAL A CA 1
ATOM 2982 C C . VAL A 1 364 ? 3.996 0.374 15.372 1.00 97.38 364 VAL A C 1
ATOM 2984 O O . VAL A 1 364 ? 4.356 0.408 14.198 1.00 97.38 364 VAL A O 1
ATOM 2987 N N . VAL A 1 365 ? 2.713 0.538 15.706 1.00 98.00 365 VAL A N 1
ATOM 2988 C CA . VAL A 1 365 ? 1.658 0.732 14.699 1.00 98.00 365 VAL A CA 1
ATOM 2989 C C . VAL A 1 365 ? 1.848 2.046 13.939 1.00 98.00 365 VAL A C 1
ATOM 2991 O O . VAL A 1 365 ? 1.666 2.080 12.721 1.00 98.00 365 VAL A O 1
ATOM 2994 N N . CYS A 1 366 ? 2.222 3.127 14.626 1.00 97.62 366 CYS A N 1
ATOM 2995 C CA . CYS A 1 366 ? 2.530 4.406 13.995 1.00 97.62 366 CYS A CA 1
ATOM 2996 C C . CYS A 1 366 ? 3.687 4.269 13.000 1.00 97.62 366 CYS A C 1
ATOM 2998 O O . CYS A 1 366 ? 3.550 4.725 11.865 1.00 97.62 366 CYS A O 1
ATOM 3000 N N . GLU A 1 367 ? 4.796 3.635 13.389 1.00 97.81 367 GLU A N 1
ATOM 3001 C CA . GLU A 1 367 ? 5.943 3.406 12.504 1.00 97.81 367 GLU A CA 1
ATOM 3002 C C . GLU A 1 367 ? 5.531 2.653 11.235 1.00 97.81 367 GLU A C 1
ATOM 3004 O O . GLU A 1 367 ? 5.726 3.162 10.130 1.00 97.81 367 GLU A O 1
ATOM 3009 N N . GLU A 1 368 ? 4.863 1.508 11.382 1.00 97.81 368 GLU A N 1
ATOM 3010 C CA . GLU A 1 368 ? 4.426 0.672 10.255 1.00 97.81 368 GLU A CA 1
ATOM 3011 C C . GLU A 1 368 ? 3.461 1.397 9.312 1.00 97.81 368 GLU A C 1
ATOM 3013 O O . GLU A 1 368 ? 3.560 1.285 8.087 1.00 97.81 368 GLU A O 1
ATOM 3018 N N . VAL A 1 369 ? 2.520 2.170 9.862 1.00 97.56 369 VAL A N 1
ATOM 3019 C CA . VAL A 1 369 ? 1.601 2.973 9.049 1.00 97.56 369 VAL A CA 1
ATOM 3020 C C . VAL A 1 369 ? 2.370 4.070 8.310 1.00 97.56 369 VAL A C 1
ATOM 3022 O O . VAL A 1 369 ? 2.159 4.269 7.109 1.00 97.56 369 VAL A O 1
ATOM 3025 N N . TYR A 1 370 ? 3.285 4.772 8.982 1.00 97.50 370 TYR A N 1
ATOM 3026 C CA . TYR A 1 370 ? 4.030 5.869 8.368 1.00 97.50 370 TYR A CA 1
ATOM 3027 C C . TYR A 1 370 ? 5.057 5.415 7.326 1.00 97.50 370 TYR A C 1
ATOM 3029 O O . TYR A 1 370 ? 5.281 6.163 6.373 1.00 97.50 370 TYR A O 1
ATOM 3037 N N . GLU A 1 371 ? 5.588 4.193 7.411 1.00 97.00 371 GLU A N 1
ATOM 3038 C CA . GLU A 1 371 ? 6.421 3.596 6.354 1.00 97.00 371 GLU A CA 1
ATOM 3039 C C . GLU A 1 371 ? 5.692 3.490 5.003 1.00 97.00 371 GLU A C 1
ATOM 3041 O O . GLU A 1 371 ? 6.313 3.626 3.944 1.00 97.00 371 GLU A O 1
ATOM 3046 N N . VAL A 1 372 ? 4.371 3.288 5.021 1.00 95.69 372 VAL A N 1
ATOM 3047 C CA . VAL A 1 372 ? 3.534 3.205 3.811 1.00 95.69 372 VAL A CA 1
ATOM 3048 C C . VAL A 1 372 ? 2.995 4.577 3.396 1.00 95.69 372 VAL A C 1
ATOM 3050 O O . VAL A 1 372 ? 2.926 4.888 2.202 1.00 95.69 372 VAL A O 1
ATOM 3053 N N . VAL A 1 373 ? 2.636 5.419 4.368 1.00 94.44 373 VAL A N 1
ATOM 3054 C CA . VAL A 1 373 ? 2.050 6.746 4.126 1.00 94.44 373 VAL A CA 1
ATOM 3055 C C . VAL A 1 373 ? 3.075 7.751 3.604 1.00 94.44 373 VAL A C 1
ATOM 3057 O O . VAL A 1 373 ? 2.738 8.551 2.732 1.00 94.44 373 VAL A O 1
ATOM 3060 N N . ASP A 1 374 ? 4.315 7.734 4.099 1.00 95.44 374 ASP A N 1
ATOM 3061 C CA . ASP A 1 374 ? 5.334 8.714 3.702 1.00 95.44 374 ASP A CA 1
ATOM 3062 C C . ASP A 1 374 ? 5.658 8.663 2.196 1.00 95.44 374 ASP A C 1
ATOM 3064 O O . ASP A 1 374 ? 5.602 9.715 1.554 1.00 95.44 374 ASP A O 1
ATOM 3068 N N . PRO A 1 375 ? 5.901 7.489 1.574 1.00 91.94 375 PRO A N 1
ATOM 3069 C CA . PRO A 1 375 ? 6.079 7.416 0.127 1.00 91.94 375 PRO A CA 1
ATOM 3070 C C . PRO A 1 375 ? 4.876 7.963 -0.642 1.00 91.94 375 PRO A C 1
ATOM 3072 O O . PRO A 1 375 ? 5.051 8.666 -1.631 1.00 91.94 375 PRO A O 1
ATOM 3075 N N . LEU A 1 376 ? 3.650 7.674 -0.190 1.00 91.25 376 LEU A N 1
ATOM 3076 C CA . LEU A 1 376 ? 2.442 8.194 -0.829 1.00 91.25 376 LEU A CA 1
ATOM 3077 C C . LEU A 1 376 ? 2.365 9.719 -0.723 1.00 91.25 376 LEU A C 1
ATOM 3079 O O . LEU A 1 376 ? 2.025 10.394 -1.692 1.00 91.25 376 LEU A O 1
ATOM 3083 N N . LYS A 1 377 ? 2.678 10.264 0.451 1.00 92.81 377 LYS A N 1
ATOM 3084 C CA . LYS A 1 377 ? 2.724 11.703 0.688 1.00 92.81 377 LYS A CA 1
ATOM 3085 C C . LYS A 1 377 ? 3.706 12.378 -0.275 1.00 92.81 377 LYS A C 1
ATOM 3087 O O . LYS A 1 377 ? 3.337 13.388 -0.873 1.00 92.81 377 LYS A O 1
ATOM 3092 N N . ASP A 1 378 ? 4.899 11.816 -0.458 1.00 91.56 378 ASP A N 1
ATOM 3093 C CA . ASP A 1 378 ? 5.901 12.340 -1.396 1.00 91.56 378 ASP A CA 1
ATOM 3094 C C . ASP A 1 378 ? 5.386 12.304 -2.844 1.00 91.56 378 ASP A C 1
ATOM 3096 O O . ASP A 1 378 ? 5.541 13.268 -3.595 1.00 91.56 378 ASP A O 1
ATOM 3100 N N . GLU A 1 379 ? 4.705 11.221 -3.228 1.00 91.19 379 GLU A N 1
ATOM 3101 C CA . GLU A 1 379 ? 4.076 11.093 -4.543 1.00 91.19 379 GLU A CA 1
ATOM 3102 C C . GLU A 1 379 ? 2.979 12.139 -4.765 1.00 91.19 379 GLU A C 1
ATOM 3104 O O . GLU A 1 379 ? 2.926 12.767 -5.823 1.00 91.19 379 GLU A O 1
ATOM 3109 N N . ILE A 1 380 ? 2.121 12.368 -3.771 1.00 90.75 380 ILE A N 1
ATOM 3110 C CA . ILE A 1 380 ? 1.068 13.383 -3.834 1.00 90.75 380 ILE A CA 1
ATOM 3111 C C . ILE A 1 380 ? 1.673 14.788 -3.913 1.00 90.75 380 ILE A C 1
ATOM 3113 O O . ILE A 1 380 ? 1.258 15.586 -4.754 1.00 90.75 380 ILE A O 1
ATOM 3117 N N . GLN A 1 381 ? 2.663 15.091 -3.072 1.00 91.31 381 GLN A N 1
ATOM 3118 C CA . GLN A 1 381 ? 3.373 16.368 -3.101 1.00 91.31 381 GLN A CA 1
ATOM 3119 C C . GLN A 1 381 ? 3.963 16.627 -4.484 1.00 91.31 381 GLN A C 1
ATOM 3121 O O . GLN A 1 381 ? 3.799 17.712 -5.042 1.00 91.31 381 GLN A O 1
ATOM 3126 N N . PHE A 1 382 ? 4.573 15.600 -5.073 1.00 86.94 382 PHE A N 1
ATOM 3127 C CA . PHE A 1 382 ? 5.092 15.650 -6.428 1.00 86.94 382 PHE A CA 1
ATOM 3128 C C . PHE A 1 382 ? 4.001 16.002 -7.460 1.00 86.94 382 PHE A C 1
ATOM 3130 O O . PHE A 1 382 ? 4.221 16.883 -8.299 1.00 86.94 382 PHE A O 1
ATOM 3137 N N . LEU A 1 383 ? 2.818 15.376 -7.383 1.00 86.94 383 LEU A N 1
ATOM 3138 C CA . LEU A 1 383 ? 1.684 15.695 -8.263 1.00 86.94 383 LEU A CA 1
ATOM 3139 C C . LEU A 1 383 ? 1.230 17.158 -8.127 1.00 86.94 383 LEU A C 1
ATOM 3141 O O . LEU A 1 383 ? 0.909 17.792 -9.136 1.00 86.94 383 LEU A O 1
ATOM 3145 N N . LEU A 1 384 ? 1.216 17.686 -6.900 1.00 87.06 384 LEU A N 1
ATOM 3146 C CA . LEU A 1 384 ? 0.764 19.045 -6.589 1.00 87.06 384 LEU A CA 1
ATOM 3147 C C . LEU A 1 384 ? 1.780 20.117 -7.021 1.00 87.06 384 LEU A C 1
ATOM 3149 O O . LEU A 1 384 ? 1.407 21.123 -7.621 1.00 87.06 384 LEU A O 1
ATOM 3153 N N . GLU A 1 385 ? 3.072 19.918 -6.750 1.00 87.06 385 GLU A N 1
ATOM 3154 C CA . GLU A 1 385 ? 4.110 20.925 -7.011 1.00 87.06 385 GLU A CA 1
ATOM 3155 C C . GLU A 1 385 ? 4.397 21.122 -8.499 1.00 87.06 385 GLU A C 1
ATOM 3157 O O . GLU A 1 385 ? 4.643 22.242 -8.958 1.00 87.06 385 GLU A O 1
ATOM 3162 N N . LYS A 1 386 ? 4.400 20.036 -9.275 1.00 71.81 386 LYS A N 1
ATOM 3163 C CA . LYS A 1 386 ? 4.926 20.063 -10.644 1.00 71.81 386 LYS A CA 1
ATOM 3164 C C . LYS A 1 386 ? 3.915 20.475 -11.701 1.00 71.81 386 LYS A C 1
ATOM 3166 O O . LYS A 1 386 ? 4.260 20.385 -12.875 1.00 71.81 386 LYS A O 1
ATOM 3171 N N . ARG A 1 387 ? 2.725 20.967 -11.306 1.00 62.88 387 ARG A N 1
ATOM 3172 C CA . ARG A 1 387 ? 1.629 21.390 -12.201 1.00 62.88 387 ARG A CA 1
ATOM 3173 C C . ARG A 1 387 ? 1.597 20.505 -13.445 1.00 62.88 387 ARG A C 1
ATOM 3175 O O . ARG A 1 387 ? 2.054 20.899 -14.518 1.00 62.88 387 ARG A O 1
ATOM 3182 N N . TRP A 1 388 ? 1.035 19.309 -13.283 1.00 63.88 388 TRP A N 1
ATOM 3183 C CA . TRP A 1 388 ? 0.851 18.277 -14.318 1.00 63.88 388 TRP A CA 1
ATOM 3184 C C . TRP A 1 388 ? 0.383 18.810 -15.697 1.00 63.88 388 TRP A C 1
ATOM 3186 O O . TRP A 1 388 ? 0.605 18.182 -16.729 1.00 63.88 388 TRP A O 1
ATOM 3196 N N . VAL A 1 389 ? -0.205 20.010 -15.702 1.00 50.72 389 VAL A N 1
ATOM 3197 C CA . VAL A 1 389 ? -0.590 20.896 -16.813 1.00 50.72 389 VAL A CA 1
ATOM 3198 C C . VAL A 1 389 ? 0.456 21.051 -17.938 1.00 50.72 389 VAL A C 1
ATOM 3200 O O . VAL A 1 389 ? 0.076 21.359 -19.064 1.00 50.72 389 VAL A O 1
ATOM 3203 N N . GLY A 1 390 ? 1.754 20.850 -17.690 1.00 53.47 390 GLY A N 1
ATOM 3204 C CA . GLY A 1 390 ? 2.800 21.063 -18.707 1.00 53.47 390 GLY A CA 1
ATOM 3205 C C . GLY A 1 390 ? 3.212 19.837 -19.531 1.00 53.47 390 GLY A C 1
ATOM 3206 O O . GLY A 1 390 ? 3.848 19.985 -20.576 1.00 53.47 390 GLY A O 1
ATOM 3207 N N . LEU A 1 391 ? 2.889 18.625 -19.082 1.00 57.66 391 LEU A N 1
ATOM 3208 C CA . LEU A 1 391 ? 3.295 17.424 -19.803 1.00 57.66 391 LEU A CA 1
ATOM 3209 C C . LEU A 1 391 ? 2.315 17.171 -20.960 1.00 57.66 391 LEU A C 1
ATOM 3211 O O . LEU A 1 391 ? 1.104 17.194 -20.735 1.00 57.66 391 LEU A O 1
ATOM 3215 N N . PRO A 1 392 ? 2.784 16.829 -22.180 1.00 53.09 392 PRO A N 1
ATOM 3216 C CA . PRO A 1 392 ? 1.943 16.443 -23.329 1.00 53.09 392 PRO A CA 1
ATOM 3217 C C . PRO A 1 392 ? 1.256 15.077 -23.123 1.00 53.09 392 PRO A C 1
ATOM 3219 O O . PRO A 1 392 ? 0.933 14.337 -24.048 1.00 53.09 392 PRO A O 1
ATOM 3222 N N . LEU A 1 393 ? 1.046 14.721 -21.865 1.00 52.50 393 LEU A N 1
ATOM 3223 C CA . LEU A 1 393 ? 0.347 13.571 -21.358 1.00 52.50 393 LEU A CA 1
ATOM 3224 C C . LEU A 1 393 ? -1.067 14.039 -21.031 1.00 52.50 393 LEU A C 1
ATOM 3226 O O . LEU A 1 393 ? -1.506 13.968 -19.886 1.00 52.50 393 LEU A O 1
ATOM 3230 N N . ARG A 1 394 ? -1.785 14.513 -22.057 1.00 52.47 394 ARG A N 1
ATOM 3231 C CA . ARG A 1 394 ? -3.244 14.602 -22.016 1.00 52.47 394 ARG A CA 1
ATOM 3232 C C . ARG A 1 394 ? -3.723 13.158 -21.918 1.00 52.47 394 ARG A C 1
ATOM 3234 O O . ARG A 1 394 ? -3.913 12.481 -22.922 1.00 52.47 394 ARG A O 1
ATOM 3241 N N . VAL A 1 395 ? -3.738 12.620 -20.699 1.00 53.59 395 VAL A N 1
ATOM 3242 C CA . VAL A 1 395 ? -4.405 11.359 -20.416 1.00 53.59 395 VAL A CA 1
ATOM 3243 C C . VAL A 1 395 ? -5.819 11.625 -20.878 1.00 53.59 395 VAL A C 1
ATOM 3245 O O . VAL A 1 395 ? -6.472 12.520 -20.344 1.00 53.59 395 VAL A O 1
ATOM 3248 N N . GLU A 1 396 ? -6.252 10.929 -21.920 1.00 53.84 396 GLU A N 1
ATOM 3249 C CA . GLU A 1 396 ? -7.656 10.844 -22.285 1.00 53.84 396 GLU A CA 1
ATOM 3250 C C . GLU A 1 396 ? -8.350 10.135 -21.117 1.00 53.84 396 GLU A C 1
ATOM 3252 O O . GLU A 1 396 ? -8.623 8.940 -21.144 1.00 53.84 396 GLU A O 1
ATOM 3257 N N . MET A 1 397 ? -8.508 10.852 -20.002 1.00 53.81 397 MET A N 1
ATOM 3258 C CA . MET A 1 397 ? -9.355 10.452 -18.903 1.00 53.81 397 MET A CA 1
ATOM 3259 C C . MET A 1 397 ? -10.750 10.500 -19.492 1.00 53.81 397 MET A C 1
ATOM 3261 O O . MET A 1 397 ? -11.321 11.568 -19.702 1.00 53.81 397 MET A O 1
ATOM 3265 N N . THR A 1 398 ? -11.231 9.319 -19.856 1.00 50.12 398 THR A N 1
ATOM 3266 C CA . THR A 1 398 ? -12.585 9.076 -20.325 1.00 50.12 398 THR A CA 1
ATOM 3267 C C . THR A 1 398 ? -13.566 9.812 -19.411 1.00 50.12 398 THR A C 1
ATOM 3269 O O . THR A 1 398 ? -13.401 9.847 -18.190 1.00 50.12 398 THR A O 1
ATOM 3272 N N . SER A 1 399 ? -14.535 10.486 -20.028 1.00 50.00 399 SER A N 1
ATOM 3273 C CA . SER A 1 399 ? -15.345 11.585 -19.487 1.00 50.00 399 SER A CA 1
ATOM 3274 C C . SER A 1 399 ? -16.344 11.200 -18.383 1.00 50.00 399 SER A C 1
ATOM 3276 O O . SER A 1 399 ? -17.419 11.786 -18.296 1.00 50.00 399 SER A O 1
ATOM 3278 N N . GLU A 1 400 ? -16.064 10.186 -17.571 1.00 51.62 400 GLU A N 1
ATOM 3279 C CA . GLU A 1 400 ? -17.092 9.554 -16.739 1.00 51.62 400 GLU A CA 1
ATOM 3280 C C . GLU A 1 400 ? -17.353 10.264 -15.407 1.00 51.62 400 GLU A C 1
ATOM 3282 O O . GLU A 1 400 ? -18.355 9.980 -14.761 1.00 51.62 400 GLU A O 1
ATOM 3287 N N . LEU A 1 401 ? -16.526 11.232 -15.000 1.00 53.34 401 LEU A N 1
ATOM 3288 C CA . LEU A 1 401 ? -16.763 12.013 -13.781 1.00 53.34 401 LEU A CA 1
ATOM 3289 C C . LEU A 1 401 ? -16.358 13.472 -13.999 1.00 53.34 401 LEU A C 1
ATOM 3291 O O . LEU A 1 401 ? -15.206 13.843 -13.770 1.00 53.34 401 LEU A O 1
ATOM 3295 N N . ASP A 1 402 ? -17.312 14.295 -14.431 1.00 57.31 402 ASP A N 1
ATOM 3296 C CA . ASP A 1 402 ? -17.172 15.732 -14.724 1.00 57.31 402 ASP A CA 1
ATOM 3297 C C . ASP A 1 402 ? -17.037 16.593 -13.445 1.00 57.31 402 ASP A C 1
ATOM 3299 O O . ASP A 1 402 ? -17.661 17.636 -13.267 1.00 57.31 402 ASP A O 1
ATOM 3303 N N . LEU A 1 403 ? -16.225 16.130 -12.491 1.00 58.91 403 LEU A N 1
ATOM 3304 C CA . LEU A 1 403 ? -15.645 17.001 -11.480 1.00 58.91 403 LEU A CA 1
ATOM 3305 C C . LEU A 1 403 ? -14.590 17.820 -12.218 1.00 58.91 403 LEU A C 1
ATOM 3307 O O . LEU A 1 403 ? -13.527 17.281 -12.537 1.00 58.91 403 LEU A O 1
ATOM 3311 N N . GLY A 1 404 ? -14.918 19.074 -12.545 1.00 72.88 404 GLY A N 1
ATOM 3312 C CA . GLY A 1 404 ? -14.027 19.976 -13.277 1.00 72.88 404 GLY A CA 1
ATOM 3313 C C . GLY A 1 404 ? -12.599 19.926 -12.725 1.00 72.88 404 GLY A C 1
ATOM 3314 O O . GLY A 1 404 ? -12.416 19.782 -11.517 1.00 72.88 404 GLY A O 1
ATOM 3315 N N . GLU A 1 405 ? -11.598 20.015 -13.607 1.00 68.00 405 GLU A N 1
ATOM 3316 C CA . GLU A 1 405 ? -10.181 19.728 -13.307 1.00 68.00 405 GLU A CA 1
ATOM 3317 C C . GLU A 1 405 ? -9.672 20.355 -11.991 1.00 68.00 405 GLU A C 1
ATOM 3319 O O . GLU A 1 405 ? -8.934 19.702 -11.254 1.00 68.00 405 GLU A O 1
ATOM 3324 N N . GLY A 1 406 ? -10.138 21.557 -11.628 1.00 75.00 406 GLY A N 1
ATOM 3325 C CA . GLY A 1 406 ? -9.771 22.223 -10.371 1.00 75.00 406 GLY A CA 1
ATOM 3326 C C . GLY A 1 406 ? -10.238 21.514 -9.089 1.00 75.00 406 GLY A C 1
ATOM 3327 O O . GLY A 1 406 ? -9.539 21.543 -8.081 1.00 75.00 406 GLY A O 1
ATOM 3328 N N . GLY A 1 407 ? -11.372 20.809 -9.111 1.00 84.38 407 GLY A N 1
ATOM 3329 C CA . GLY A 1 407 ? -11.909 20.147 -7.916 1.00 84.38 407 GLY A CA 1
ATOM 3330 C C . GLY A 1 407 ? -11.079 18.944 -7.457 1.00 84.38 407 GLY A C 1
ATOM 3331 O O . GLY A 1 407 ? -11.036 18.641 -6.264 1.00 84.38 407 GLY A O 1
ATOM 3332 N N . ARG A 1 408 ? -10.399 18.265 -8.391 1.00 83.56 408 ARG A N 1
ATOM 3333 C CA . ARG A 1 408 ? -9.573 17.088 -8.081 1.00 83.56 408 ARG A CA 1
ATOM 3334 C C . ARG A 1 408 ? -8.227 17.475 -7.472 1.00 83.56 408 ARG A C 1
ATOM 3336 O O . ARG A 1 408 ? -7.801 16.838 -6.516 1.00 83.56 408 ARG A O 1
ATOM 3343 N N . GLU A 1 409 ? -7.593 18.532 -7.978 1.00 83.88 409 GLU A N 1
ATOM 3344 C CA . GLU A 1 409 ? -6.345 19.063 -7.410 1.00 83.88 409 GLU A CA 1
ATOM 3345 C C . GLU A 1 409 ? -6.563 19.562 -5.975 1.00 83.88 409 GLU A C 1
ATOM 3347 O O . GLU A 1 409 ? -5.804 19.218 -5.072 1.00 83.88 409 GLU A O 1
ATOM 3352 N N . GLU A 1 410 ? -7.654 20.294 -5.731 1.00 88.62 410 GLU A N 1
ATOM 3353 C CA . GLU A 1 410 ? -8.011 20.738 -4.381 1.00 88.62 410 GLU A CA 1
ATOM 3354 C C . GLU A 1 410 ? -8.318 19.573 -3.432 1.00 88.62 410 GLU A C 1
ATOM 3356 O O . GLU A 1 410 ? -7.955 19.629 -2.257 1.00 88.62 410 GLU A O 1
ATOM 3361 N N . ALA A 1 411 ? -8.981 18.516 -3.914 1.00 89.50 411 ALA A N 1
ATOM 3362 C CA . ALA A 1 411 ? -9.220 17.315 -3.116 1.00 89.50 411 ALA A CA 1
ATOM 3363 C C . ALA A 1 411 ? -7.905 16.628 -2.730 1.00 89.50 411 ALA A C 1
ATOM 3365 O O . ALA A 1 411 ? -7.697 16.327 -1.558 1.00 89.50 411 ALA A O 1
ATOM 3366 N N . LEU A 1 412 ? -6.994 16.471 -3.691 1.00 90.12 412 LEU A N 1
ATOM 3367 C CA . LEU A 1 412 ? -5.679 15.883 -3.466 1.00 90.12 412 LEU A CA 1
ATOM 3368 C C . LEU A 1 412 ? -4.830 16.720 -2.494 1.00 90.12 412 LEU A C 1
ATOM 3370 O O . LEU A 1 412 ? -4.144 16.173 -1.633 1.00 90.12 412 LEU A O 1
ATOM 3374 N N . LYS A 1 413 ? -4.918 18.052 -2.582 1.00 92.19 413 LYS A N 1
ATOM 3375 C CA . LYS A 1 413 ? -4.268 18.971 -1.644 1.00 92.19 413 LYS A CA 1
ATOM 3376 C C . LYS A 1 413 ? -4.802 18.815 -0.220 1.00 92.19 413 LYS A C 1
ATOM 3378 O O . LYS A 1 413 ? -4.006 18.741 0.711 1.00 92.19 413 LYS A O 1
ATOM 3383 N N . ARG A 1 414 ? -6.125 18.717 -0.045 1.00 93.38 414 ARG A N 1
ATOM 3384 C CA . ARG A 1 414 ? -6.729 18.445 1.272 1.00 93.38 414 ARG A CA 1
ATOM 3385 C C . ARG A 1 414 ? -6.272 17.102 1.834 1.00 93.38 414 ARG A C 1
ATOM 3387 O O . ARG A 1 414 ? -6.002 17.006 3.024 1.00 93.38 414 ARG A O 1
ATOM 3394 N N . ASP A 1 415 ? -6.155 16.088 0.982 1.00 91.50 415 ASP A N 1
ATOM 3395 C CA . ASP A 1 415 ? -5.675 14.767 1.391 1.00 91.50 415 ASP A CA 1
ATOM 3396 C C . ASP A 1 415 ? -4.211 14.814 1.844 1.00 91.50 415 ASP A C 1
ATOM 3398 O O . ASP A 1 415 ? -3.870 14.257 2.884 1.00 91.50 415 ASP A O 1
ATOM 3402 N N . PHE A 1 416 ? -3.355 15.545 1.126 1.00 93.56 416 PHE A N 1
ATOM 3403 C CA . PHE A 1 416 ? -1.977 15.798 1.546 1.00 93.56 416 PHE A CA 1
ATOM 3404 C C . PHE A 1 416 ? -1.904 16.523 2.897 1.00 93.56 416 PHE A C 1
ATOM 3406 O O . PHE A 1 416 ? -1.188 16.087 3.799 1.00 93.56 416 PHE A O 1
ATOM 3413 N N . GLU A 1 417 ? -2.669 17.606 3.056 1.00 95.12 417 GLU A N 1
ATOM 3414 C CA . GLU A 1 417 ? -2.735 18.377 4.302 1.00 95.12 417 GLU A CA 1
ATOM 3415 C C . GLU A 1 417 ? -3.222 17.515 5.474 1.00 95.12 417 GLU A C 1
ATOM 3417 O O . GLU A 1 417 ? -2.663 17.612 6.567 1.00 95.12 417 GLU A O 1
ATOM 3422 N N . TYR A 1 418 ? -4.200 16.633 5.244 1.00 95.25 418 TYR A N 1
ATOM 3423 C CA . TYR A 1 418 ? -4.681 15.675 6.240 1.00 95.25 418 TYR A CA 1
ATOM 3424 C C . TYR A 1 418 ? -3.563 14.732 6.699 1.00 95.25 418 TYR A C 1
ATOM 3426 O O . TYR A 1 418 ? -3.345 14.586 7.900 1.00 95.25 418 TYR A O 1
ATOM 3434 N N . LEU A 1 419 ? -2.822 14.119 5.767 1.00 94.00 419 LEU A N 1
ATOM 3435 C CA . LEU A 1 419 ? -1.738 13.181 6.099 1.00 94.00 419 LEU A CA 1
ATOM 3436 C C . LEU A 1 419 ? -0.599 13.860 6.872 1.00 94.00 419 LEU A C 1
ATOM 3438 O O . LEU A 1 419 ? -0.050 13.276 7.807 1.00 94.00 419 LEU A O 1
ATOM 3442 N N . VAL A 1 420 ? -0.258 15.101 6.512 1.00 95.38 420 VAL A N 1
ATOM 3443 C CA . VAL A 1 420 ? 0.745 15.894 7.238 1.00 95.38 420 VAL A CA 1
ATOM 3444 C C . VAL A 1 420 ? 0.272 16.194 8.660 1.00 95.38 420 VAL A C 1
ATOM 3446 O O . VAL A 1 420 ? 1.003 15.916 9.610 1.00 95.38 420 VAL A O 1
ATOM 3449 N N . GLN A 1 421 ? -0.958 16.691 8.815 1.00 96.25 421 GLN A N 1
ATOM 3450 C CA . GLN A 1 421 ? -1.528 17.006 10.128 1.00 96.25 421 GLN A CA 1
ATOM 3451 C C . GLN A 1 421 ? -1.645 15.766 11.019 1.00 96.25 421 GLN A C 1
ATOM 3453 O O . GLN A 1 421 ? -1.343 15.843 12.207 1.00 96.25 421 GLN A O 1
ATOM 3458 N N . MET A 1 422 ? -2.023 14.617 10.453 1.00 96.25 422 MET A N 1
ATOM 3459 C CA . MET A 1 422 ? -2.136 13.345 11.172 1.00 96.25 422 MET A CA 1
ATOM 3460 C C . MET A 1 422 ? -0.804 12.974 11.840 1.00 96.25 422 MET A C 1
ATOM 3462 O O . MET A 1 422 ? -0.754 12.746 13.048 1.00 96.25 422 MET A O 1
ATOM 3466 N N . LYS A 1 423 ? 0.295 13.045 11.077 1.00 96.44 423 LYS A N 1
ATOM 3467 C CA . LYS A 1 423 ? 1.649 12.759 11.567 1.00 96.44 423 LYS A CA 1
ATOM 3468 C C . LYS A 1 423 ? 2.167 13.790 12.562 1.00 96.44 423 LYS A C 1
ATOM 3470 O O . LYS A 1 423 ? 2.868 13.446 13.513 1.00 96.44 423 LYS A O 1
ATOM 3475 N N . GLU A 1 424 ? 1.860 15.065 12.352 1.00 96.25 424 GLU A N 1
ATOM 3476 C CA . GLU A 1 424 ? 2.227 16.124 13.296 1.00 96.25 424 GLU A CA 1
ATOM 3477 C C . GLU A 1 424 ? 1.514 15.969 14.642 1.00 96.25 424 GLU A C 1
ATOM 3479 O O . GLU A 1 424 ? 2.131 16.216 15.682 1.00 96.25 424 GLU A O 1
ATOM 3484 N N . MET A 1 425 ? 0.253 15.522 14.628 1.00 95.38 425 MET A N 1
ATOM 3485 C CA . MET A 1 425 ? -0.516 15.228 15.834 1.00 95.38 425 MET A CA 1
ATOM 3486 C C . MET A 1 425 ? 0.067 14.046 16.615 1.00 95.38 425 MET A C 1
ATOM 3488 O O . MET A 1 425 ? 0.228 14.181 17.825 1.00 95.38 425 MET A O 1
ATOM 3492 N N . ASP A 1 426 ? 0.448 12.943 15.958 1.00 96.19 426 ASP A N 1
ATOM 3493 C CA . ASP A 1 426 ? 1.118 11.814 16.633 1.00 96.19 426 ASP A CA 1
ATOM 3494 C C . ASP A 1 426 ? 2.440 12.248 17.290 1.00 96.19 426 ASP A C 1
ATOM 3496 O O . ASP A 1 426 ? 2.660 11.999 18.474 1.00 96.19 426 ASP A O 1
ATOM 3500 N N . LYS A 1 427 ? 3.272 13.023 16.582 1.00 95.81 427 LYS A N 1
ATOM 3501 C CA . LYS A 1 427 ? 4.523 13.567 17.148 1.00 95.81 427 LYS A CA 1
ATOM 3502 C C . LYS A 1 427 ? 4.302 14.523 18.320 1.00 95.81 427 LYS A C 1
ATOM 3504 O O . LYS A 1 427 ? 5.190 14.709 19.148 1.00 95.81 427 LYS A O 1
ATOM 3509 N N . GLU A 1 428 ? 3.183 15.242 18.343 1.00 94.19 428 GLU A N 1
ATOM 3510 C CA . GLU A 1 428 ? 2.827 16.110 19.468 1.00 94.19 428 GLU A CA 1
ATOM 3511 C C . GLU A 1 428 ? 2.328 15.295 20.668 1.00 94.19 428 GLU A C 1
ATOM 3513 O O . GLU A 1 428 ? 2.633 15.663 21.803 1.00 94.19 428 GLU A O 1
ATOM 3518 N N . ILE A 1 429 ? 1.608 14.190 20.439 1.00 91.88 429 ILE A N 1
ATOM 3519 C CA . ILE A 1 429 ? 1.229 13.231 21.490 1.00 91.88 429 ILE A CA 1
ATOM 3520 C C . ILE A 1 429 ? 2.492 12.658 22.145 1.00 91.88 429 ILE A C 1
ATOM 3522 O O . ILE A 1 429 ? 2.626 12.729 23.367 1.00 91.88 429 ILE A O 1
ATOM 3526 N N . GLU A 1 430 ? 3.445 12.198 21.335 1.00 92.81 430 GLU A N 1
ATOM 3527 C CA . GLU A 1 430 ? 4.747 11.679 21.773 1.00 92.81 430 GLU A CA 1
ATOM 3528 C C . GLU A 1 430 ? 5.534 12.721 22.592 1.00 92.81 430 GLU A C 1
ATOM 3530 O O . GLU A 1 430 ? 5.896 12.488 23.743 1.00 92.81 430 GLU A O 1
ATOM 3535 N N . ARG A 1 431 ? 5.676 13.953 22.080 1.00 93.44 431 ARG A N 1
ATOM 3536 C CA . ARG A 1 431 ? 6.348 15.048 22.807 1.00 93.44 431 ARG A CA 1
ATOM 3537 C C . ARG A 1 431 ? 5.707 15.377 24.154 1.00 93.44 431 ARG A C 1
ATOM 3539 O O . ARG A 1 431 ? 6.402 15.772 25.094 1.00 93.44 431 ARG A O 1
ATOM 3546 N N . ARG A 1 432 ? 4.377 15.302 24.253 1.00 90.31 432 ARG A N 1
ATOM 3547 C CA . ARG A 1 432 ? 3.669 15.560 25.516 1.00 90.31 432 ARG A CA 1
ATOM 3548 C C . ARG A 1 432 ? 3.963 14.474 26.534 1.00 90.31 432 ARG A C 1
ATOM 3550 O O . ARG A 1 432 ? 4.254 14.836 27.676 1.00 90.31 432 ARG A O 1
ATOM 3557 N N . ARG A 1 433 ? 3.946 13.212 26.097 1.00 87.00 433 ARG A N 1
ATOM 3558 C CA . ARG A 1 433 ? 4.314 12.043 26.900 1.00 87.00 433 ARG A CA 1
ATOM 3559 C C . ARG A 1 433 ? 5.722 12.203 27.477 1.00 87.00 433 ARG A C 1
ATOM 3561 O O . ARG A 1 433 ? 5.860 12.257 28.696 1.00 87.00 433 ARG A O 1
ATOM 3568 N N . ASP A 1 434 ? 6.722 12.457 26.635 1.00 89.81 434 ASP A N 1
ATOM 3569 C CA . ASP A 1 434 ? 8.122 12.618 27.070 1.00 89.81 434 ASP A CA 1
ATOM 3570 C C . ASP A 1 434 ? 8.327 13.769 28.061 1.00 89.81 434 ASP A C 1
ATOM 3572 O O . ASP A 1 434 ? 9.209 13.746 28.920 1.00 89.81 434 ASP A O 1
ATOM 3576 N N . SER A 1 435 ? 7.513 14.821 27.942 1.00 91.94 435 SER A N 1
ATOM 3577 C CA . SER A 1 435 ? 7.636 16.006 28.789 1.00 91.94 435 SER A CA 1
ATOM 3578 C C . SER A 1 435 ? 7.038 15.846 30.191 1.00 91.94 435 SER A C 1
ATOM 3580 O O . SER A 1 435 ? 7.177 16.769 30.999 1.00 91.94 435 SER A O 1
ATOM 3582 N N . GLY A 1 436 ? 6.332 14.742 30.473 1.00 87.31 436 GLY A N 1
ATOM 3583 C CA . GLY A 1 436 ? 5.619 14.519 31.737 1.00 87.31 436 GLY A CA 1
ATOM 3584 C C . GLY A 1 436 ? 4.572 15.595 32.053 1.00 87.31 436 GLY A C 1
ATOM 3585 O O . GLY A 1 436 ? 4.156 15.754 33.202 1.00 87.31 436 GLY A O 1
ATOM 3586 N N . LYS A 1 437 ? 4.178 16.403 31.060 1.00 83.69 437 LYS A N 1
ATOM 3587 C CA . LYS A 1 437 ? 3.175 17.450 31.244 1.00 83.69 437 LYS A CA 1
ATOM 3588 C C . LYS A 1 437 ? 1.802 16.803 31.315 1.00 83.69 437 LYS A C 1
ATOM 3590 O O . LYS A 1 437 ? 1.441 16.005 30.458 1.00 83.69 437 LYS A O 1
ATOM 3595 N N . GLU A 1 438 ? 1.040 17.220 32.322 1.00 75.06 438 GLU A N 1
ATOM 3596 C CA . GLU A 1 438 ? -0.339 16.804 32.576 1.00 75.06 438 GLU A CA 1
ATOM 3597 C C . GLU A 1 438 ? -1.155 16.749 31.272 1.00 75.06 438 GLU A C 1
ATOM 3599 O O . GLU A 1 438 ? -1.084 17.686 30.462 1.00 75.06 438 GLU A O 1
ATOM 3604 N N . LYS A 1 439 ? -1.892 15.642 31.069 1.00 73.94 439 LYS A N 1
ATOM 3605 C CA . LYS A 1 439 ? -2.666 15.316 29.858 1.00 73.94 439 LYS A CA 1
ATOM 3606 C C . LYS A 1 439 ? -3.691 16.423 29.572 1.00 73.94 439 LYS A C 1
ATOM 3608 O O . LYS A 1 439 ? -4.860 16.346 29.942 1.00 73.94 439 LYS A O 1
ATOM 3613 N N . ARG A 1 440 ? -3.259 17.501 28.910 1.00 76.75 440 ARG A N 1
ATOM 3614 C CA . ARG A 1 440 ? -4.163 18.551 28.437 1.00 76.75 440 ARG A CA 1
ATOM 3615 C C . ARG A 1 440 ? -5.095 17.931 27.414 1.00 76.75 440 ARG A C 1
ATOM 3617 O O . ARG A 1 440 ? -4.629 17.375 26.419 1.00 76.75 440 ARG A O 1
ATOM 3624 N N . LYS A 1 441 ? -6.399 18.089 27.652 1.00 79.25 441 LYS A N 1
ATOM 3625 C CA . LYS A 1 441 ? -7.454 17.704 26.715 1.00 79.25 441 LYS A CA 1
ATOM 3626 C C . LYS A 1 441 ? -7.087 18.212 25.320 1.00 79.25 441 LYS A C 1
ATOM 3628 O O . LYS A 1 441 ? -6.903 19.415 25.132 1.00 79.25 441 LYS A O 1
ATOM 3633 N N . MET A 1 442 ? -6.911 17.286 24.382 1.00 73.44 442 MET A N 1
ATOM 3634 C CA . MET A 1 442 ? -6.591 17.618 22.998 1.00 73.44 442 MET A CA 1
ATOM 3635 C C . MET A 1 442 ? -7.736 18.465 22.433 1.00 73.44 442 MET A C 1
ATOM 3637 O O . MET A 1 442 ? -8.909 18.172 22.678 1.00 73.44 442 MET A O 1
ATOM 3641 N N . GLU A 1 443 ? -7.410 19.550 21.733 1.00 82.81 443 GLU A N 1
ATOM 3642 C CA . GLU A 1 443 ? -8.427 20.311 21.010 1.00 82.81 443 GLU A CA 1
ATOM 3643 C C . GLU A 1 443 ? -9.027 19.404 19.929 1.00 82.81 443 GLU A C 1
ATOM 3645 O O . GLU A 1 443 ? -8.307 18.631 19.296 1.00 82.81 443 GLU A O 1
ATOM 3650 N N . MET A 1 444 ? -10.350 19.459 19.756 1.00 76.19 444 MET A N 1
ATOM 3651 C CA . MET A 1 444 ? -11.068 18.633 18.782 1.00 76.19 444 MET A CA 1
ATOM 3652 C C . MET A 1 444 ? -10.637 19.039 17.367 1.00 76.19 444 MET A C 1
ATOM 3654 O O . MET A 1 444 ? -11.178 19.985 16.795 1.00 76.19 444 MET A O 1
ATOM 3658 N N . SER A 1 445 ? -9.639 18.343 16.825 1.00 87.06 445 SER A N 1
ATOM 3659 C CA . SER A 1 445 ? -9.242 18.449 15.424 1.00 87.06 445 SER A CA 1
ATOM 3660 C C . SER A 1 445 ? -10.182 17.617 14.553 1.00 87.06 445 SER A C 1
ATOM 3662 O O . SER A 1 445 ? -10.757 16.623 14.990 1.00 87.06 445 SER A O 1
ATOM 3664 N N . HIS A 1 446 ? -10.326 18.024 13.296 1.00 91.88 446 HIS A N 1
ATOM 3665 C CA . HIS A 1 446 ? -11.002 17.238 12.262 1.00 91.88 446 HIS A CA 1
ATOM 3666 C C . HIS A 1 446 ? -10.127 16.078 11.750 1.00 91.88 446 HIS A C 1
ATOM 3668 O O . HIS A 1 446 ? -10.612 15.223 11.013 1.00 91.88 446 HIS A O 1
ATOM 3674 N N . VAL A 1 447 ? -8.846 16.065 12.129 1.00 94.62 447 VAL A N 1
ATOM 3675 C CA . VAL A 1 447 ? -7.877 15.017 11.809 1.00 94.62 447 VAL A CA 1
ATOM 3676 C C . VAL A 1 447 ? -7.733 14.089 13.007 1.00 94.62 447 VAL A C 1
ATOM 3678 O O . VAL A 1 447 ? -7.559 14.551 14.136 1.00 94.62 447 VAL A O 1
ATOM 3681 N N . VAL A 1 448 ? -7.802 12.783 12.754 1.00 95.12 448 VAL A N 1
ATOM 3682 C CA . VAL A 1 448 ? -7.594 11.754 13.776 1.00 95.12 448 VAL A CA 1
ATOM 3683 C C . VAL A 1 448 ? -6.199 11.152 13.578 1.00 95.12 448 VAL A C 1
ATOM 3685 O O . VAL A 1 448 ? -5.957 10.599 12.505 1.00 95.12 448 VAL A O 1
ATOM 3688 N N . PRO A 1 449 ? -5.285 11.271 14.561 1.00 96.94 449 PRO A N 1
ATOM 3689 C CA . PRO A 1 449 ? -3.951 10.673 14.495 1.00 96.94 449 PRO A CA 1
ATOM 3690 C C . PRO A 1 449 ? -4.014 9.139 14.560 1.00 96.94 449 PRO A C 1
ATOM 3692 O O . PRO A 1 449 ? -5.013 8.584 15.028 1.00 96.94 449 PRO A O 1
ATOM 3695 N N . VAL A 1 450 ? -2.950 8.446 14.141 1.00 97.62 450 VAL A N 1
ATOM 3696 C CA . VAL A 1 450 ? -2.899 6.971 14.152 1.00 97.62 450 VAL A CA 1
ATOM 3697 C C . VAL A 1 450 ? -3.015 6.444 15.581 1.00 97.62 450 VAL A C 1
ATOM 3699 O O . VAL A 1 450 ? -3.822 5.546 15.826 1.00 97.62 450 VAL A O 1
ATOM 3702 N N . ALA A 1 451 ? -2.342 7.075 16.549 1.00 96.75 451 ALA A N 1
ATOM 3703 C CA . ALA A 1 451 ? -2.516 6.756 17.966 1.00 96.75 451 ALA A CA 1
ATOM 3704 C C . ALA A 1 451 ? -3.981 6.891 18.414 1.00 96.75 451 ALA A C 1
ATOM 3706 O O . ALA A 1 451 ? -4.500 6.061 19.158 1.00 96.75 451 ALA A O 1
ATOM 3707 N N . GLY A 1 452 ? -4.681 7.912 17.912 1.00 95.81 452 GLY A N 1
ATOM 3708 C CA . GLY A 1 452 ? -6.103 8.119 18.181 1.00 95.81 452 GLY A CA 1
ATOM 3709 C C . GLY A 1 452 ? -6.981 6.998 17.622 1.00 95.81 452 GLY A C 1
ATOM 3710 O O . GLY A 1 452 ? -7.927 6.588 18.288 1.00 95.81 452 GLY A O 1
ATOM 3711 N N . LEU A 1 453 ? -6.658 6.471 16.436 1.00 97.25 453 LEU A N 1
ATOM 3712 C CA . LEU A 1 453 ? -7.364 5.334 15.832 1.00 97.25 453 LEU A CA 1
ATOM 3713 C C . LEU A 1 453 ? -7.132 4.032 16.609 1.00 97.25 453 LEU A C 1
ATOM 3715 O O . LEU A 1 453 ? -8.083 3.283 16.830 1.00 97.25 453 LEU A O 1
ATOM 3719 N N . VAL A 1 454 ? -5.902 3.794 17.073 1.00 97.56 454 VAL A N 1
ATOM 3720 C CA . VAL A 1 454 ? -5.575 2.656 17.947 1.00 97.56 454 VAL A CA 1
ATOM 3721 C C . VAL A 1 454 ? -6.399 2.728 19.236 1.00 97.56 454 VAL A C 1
ATOM 3723 O O . VAL A 1 454 ? -7.125 1.790 19.561 1.00 97.56 454 VAL A O 1
ATOM 3726 N N . MET A 1 455 ? -6.384 3.873 19.928 1.00 96.06 455 MET A N 1
ATOM 3727 C CA . MET A 1 455 ? -7.170 4.067 21.154 1.00 96.06 455 MET A CA 1
ATOM 3728 C C . MET A 1 455 ? -8.679 3.964 20.906 1.00 96.06 455 MET A C 1
ATOM 3730 O O . MET A 1 455 ? -9.410 3.400 21.723 1.00 96.06 455 MET A O 1
ATOM 3734 N N . ALA A 1 456 ? -9.162 4.465 19.766 1.00 96.50 456 ALA A N 1
ATOM 3735 C CA . ALA A 1 456 ? -10.564 4.348 19.389 1.00 96.50 456 ALA A CA 1
ATOM 3736 C C . ALA A 1 456 ? -11.006 2.882 19.281 1.00 96.50 456 ALA A C 1
ATOM 3738 O O . ALA A 1 456 ? -12.110 2.566 19.720 1.00 96.50 456 ALA A O 1
ATOM 3739 N N . ARG A 1 457 ? -10.155 1.975 18.776 1.00 97.69 457 ARG A N 1
ATOM 3740 C CA . ARG A 1 457 ? -10.469 0.538 18.717 1.00 97.69 457 ARG A CA 1
ATOM 3741 C C . ARG A 1 457 ? -10.694 -0.054 20.109 1.00 97.69 457 ARG A C 1
ATOM 3743 O O . ARG A 1 457 ? -11.722 -0.695 20.318 1.00 97.69 457 ARG A O 1
ATOM 3750 N N . PHE A 1 458 ? -9.811 0.213 21.073 1.00 97.44 458 PHE A N 1
ATOM 3751 C CA . PHE A 1 458 ? -9.999 -0.243 22.458 1.00 97.44 458 PHE A CA 1
ATOM 3752 C C . PHE A 1 458 ? -11.302 0.290 23.072 1.00 97.44 458 PHE A C 1
ATOM 3754 O O . PHE A 1 458 ? -12.052 -0.461 23.698 1.00 97.44 458 PHE A O 1
ATOM 3761 N N . HIS A 1 459 ? -11.612 1.574 22.862 1.00 97.06 459 HIS A N 1
ATOM 3762 C CA . HIS A 1 459 ? -12.854 2.169 23.357 1.00 97.06 459 HIS A CA 1
ATOM 3763 C C . HIS A 1 459 ? -14.108 1.580 22.701 1.00 97.06 459 HIS A C 1
ATOM 3765 O O . HIS A 1 459 ? -15.096 1.363 23.400 1.00 97.06 459 HIS A O 1
ATOM 3771 N N . VAL A 1 460 ? -14.083 1.305 21.392 1.00 97.62 460 VAL A N 1
ATOM 3772 C CA . VAL A 1 460 ? -15.196 0.650 20.686 1.00 97.62 460 VAL A CA 1
ATOM 3773 C C . VAL A 1 460 ? -15.461 -0.729 21.284 1.00 97.62 460 VAL A C 1
ATOM 3775 O O . VAL A 1 460 ? -16.592 -0.985 21.694 1.00 97.62 460 VAL A O 1
ATOM 3778 N N . LEU A 1 461 ? -14.422 -1.556 21.443 1.00 98.00 461 LEU A N 1
ATOM 3779 C CA . LEU A 1 461 ? -14.546 -2.880 22.061 1.00 98.00 461 LEU A CA 1
ATOM 3780 C C . LEU A 1 461 ? -15.117 -2.782 23.484 1.00 98.00 461 LEU A C 1
ATOM 3782 O O . LEU A 1 461 ? -16.036 -3.514 23.848 1.00 98.00 461 LEU A O 1
ATOM 3786 N N . LEU A 1 462 ? -14.640 -1.830 24.293 1.00 97.81 462 LEU A N 1
ATOM 3787 C CA . LEU A 1 462 ? -15.174 -1.612 25.638 1.00 97.81 462 LEU A CA 1
ATOM 3788 C C . LEU A 1 462 ? -16.658 -1.204 25.612 1.00 97.81 462 LEU A C 1
ATOM 3790 O O . LEU A 1 462 ? -17.455 -1.690 26.418 1.00 97.81 462 LEU A O 1
ATOM 3794 N N . CYS A 1 463 ? -17.055 -0.322 24.693 1.00 98.31 463 CYS A N 1
ATOM 3795 C CA . CYS A 1 463 ? -18.449 0.082 24.515 1.00 98.31 463 CYS A CA 1
ATOM 3796 C C . CYS A 1 463 ? -19.346 -1.091 24.095 1.00 98.31 463 CYS A C 1
ATOM 3798 O O . CYS A 1 463 ? -20.467 -1.198 24.600 1.00 98.31 463 CYS A O 1
ATOM 3800 N N . GLU A 1 464 ? -18.872 -1.970 23.216 1.00 98.06 464 GLU A N 1
ATOM 3801 C CA . GLU A 1 464 ? -19.594 -3.175 22.795 1.00 98.06 464 GLU A CA 1
ATOM 3802 C C . GLU A 1 464 ? -19.803 -4.135 23.970 1.00 98.06 464 GLU A C 1
ATOM 3804 O O . GLU A 1 464 ? -20.940 -4.535 24.231 1.00 98.06 464 GLU A O 1
ATOM 3809 N N . LEU A 1 465 ? -18.756 -4.409 24.759 1.00 98.50 465 LEU A N 1
ATOM 3810 C CA . LEU A 1 465 ? -18.852 -5.241 25.966 1.00 98.50 465 LEU A CA 1
ATOM 3811 C C . LEU A 1 465 ? -19.824 -4.643 26.996 1.00 98.50 465 LEU A C 1
ATOM 3813 O O . LEU A 1 465 ? -20.699 -5.346 27.503 1.00 98.50 465 LEU A O 1
ATOM 3817 N N . ASN A 1 466 ? -19.735 -3.334 27.261 1.00 98.31 466 ASN A N 1
ATOM 3818 C CA . ASN A 1 466 ? -20.656 -2.620 28.155 1.00 98.31 466 ASN A CA 1
ATOM 3819 C C . ASN A 1 466 ? -22.111 -2.723 27.683 1.00 98.31 466 ASN A C 1
ATOM 3821 O O . ASN A 1 466 ? -23.027 -2.936 28.482 1.00 98.31 466 ASN A O 1
ATOM 3825 N N . THR A 1 467 ? -22.325 -2.572 26.376 1.00 98.44 467 THR A N 1
ATOM 3826 C CA . THR A 1 467 ? -23.653 -2.660 25.765 1.00 98.44 467 THR A CA 1
ATOM 3827 C C . THR A 1 467 ? -24.209 -4.072 25.889 1.00 98.44 467 THR A C 1
ATOM 3829 O O . THR A 1 467 ? -25.368 -4.238 26.271 1.00 98.44 467 THR A O 1
ATOM 3832 N N . ALA A 1 468 ? -23.389 -5.087 25.619 1.00 98.31 468 ALA A N 1
ATOM 3833 C CA . ALA A 1 468 ? -23.771 -6.484 25.743 1.00 98.31 468 ALA A CA 1
ATOM 3834 C C . ALA A 1 468 ? -24.157 -6.842 27.184 1.00 98.31 468 ALA A C 1
ATOM 3836 O O . ALA A 1 468 ? -25.255 -7.351 27.413 1.00 98.31 468 ALA A O 1
ATOM 3837 N N . ILE A 1 469 ? -23.303 -6.512 28.157 1.00 98.38 469 ILE A N 1
ATOM 3838 C CA . ILE A 1 469 ? -23.555 -6.748 29.585 1.00 98.38 469 ILE A CA 1
ATOM 3839 C C . ILE A 1 469 ? -24.872 -6.090 30.007 1.00 98.38 469 ILE A C 1
ATOM 3841 O O . ILE A 1 469 ? -25.794 -6.773 30.456 1.00 98.38 469 ILE A O 1
ATOM 3845 N N . GLY A 1 470 ? -25.016 -4.783 29.764 1.00 98.12 470 GLY A N 1
ATOM 3846 C CA . GLY A 1 470 ? -26.213 -4.047 30.166 1.00 98.12 470 GLY A CA 1
ATOM 3847 C C . GLY A 1 470 ? -27.491 -4.515 29.461 1.00 98.12 470 GLY A C 1
ATOM 3848 O O . GLY A 1 470 ? -28.578 -4.423 30.035 1.00 98.12 470 GLY A O 1
ATOM 3849 N N . HIS A 1 471 ? -27.395 -5.021 28.227 1.00 98.19 471 HIS A N 1
ATOM 3850 C CA . HIS A 1 471 ? -28.528 -5.609 27.511 1.00 98.19 471 HIS A CA 1
ATOM 3851 C C . HIS A 1 471 ? -28.993 -6.916 28.169 1.00 98.19 471 HIS A C 1
ATOM 3853 O O . HIS A 1 471 ? -30.184 -7.077 28.454 1.00 98.19 471 HIS A O 1
ATOM 3859 N N . TRP A 1 472 ? -28.064 -7.838 28.436 1.00 98.06 472 TRP A N 1
ATOM 3860 C CA . TRP A 1 472 ? -28.390 -9.168 28.954 1.00 98.06 472 TRP A CA 1
ATOM 3861 C C . TRP A 1 472 ? -28.745 -9.173 30.445 1.00 98.06 472 TRP A C 1
ATOM 3863 O O . TRP A 1 472 ? -29.618 -9.947 30.834 1.00 98.06 472 TRP A O 1
ATOM 3873 N N . GLU A 1 473 ? -28.171 -8.282 31.259 1.00 97.50 473 GLU A N 1
ATOM 3874 C CA . GLU A 1 473 ? -28.577 -8.085 32.661 1.00 97.50 473 GLU A CA 1
ATOM 3875 C C . GLU A 1 473 ? -30.029 -7.607 32.760 1.00 97.50 473 GLU A C 1
ATOM 3877 O O . GLU A 1 473 ? -30.851 -8.232 33.431 1.00 97.50 473 GLU A O 1
ATOM 3882 N N . LYS A 1 474 ? -30.393 -6.555 32.012 1.00 98.00 474 LYS A N 1
ATOM 3883 C CA . LYS A 1 474 ? -31.774 -6.045 31.981 1.00 98.00 474 LYS A CA 1
ATOM 3884 C C . LYS A 1 474 ? -32.763 -7.105 31.515 1.00 98.00 474 LYS A C 1
ATOM 3886 O O . LYS A 1 474 ? -33.871 -7.189 32.041 1.00 98.00 474 LYS A O 1
ATOM 3891 N N . LYS A 1 475 ? -32.386 -7.907 30.516 1.00 97.19 475 LYS A N 1
ATOM 3892 C CA . LYS A 1 475 ? -33.231 -8.999 30.028 1.00 97.19 475 LYS A CA 1
ATOM 3893 C C . LYS A 1 475 ? -33.444 -10.066 31.103 1.00 97.19 475 LYS A C 1
ATOM 3895 O O . LYS A 1 475 ? -34.589 -10.442 31.332 1.00 97.19 475 LYS A O 1
ATOM 3900 N N . ALA A 1 476 ? -32.386 -10.469 31.807 1.00 97.00 476 ALA A N 1
ATOM 3901 C CA . ALA A 1 476 ? -32.477 -11.417 32.915 1.00 97.00 476 ALA A CA 1
ATOM 3902 C C . ALA A 1 476 ? -33.348 -10.883 34.068 1.00 97.00 476 ALA A C 1
ATOM 3904 O O . ALA A 1 476 ? -34.166 -11.619 34.612 1.00 97.00 476 ALA A O 1
ATOM 3905 N N . GLU A 1 477 ? -33.246 -9.592 34.406 1.00 97.81 477 GLU A N 1
ATOM 3906 C CA . GLU A 1 477 ? -34.123 -8.961 35.403 1.00 97.81 477 GLU A CA 1
ATOM 3907 C C . GLU A 1 477 ? -35.599 -8.970 34.979 1.00 97.81 477 GLU A C 1
ATOM 3909 O O . GLU A 1 477 ? -36.485 -9.206 35.805 1.00 97.81 477 GLU A O 1
ATOM 3914 N N . MET A 1 478 ? -35.883 -8.704 33.699 1.00 97.81 478 MET A N 1
ATOM 3915 C CA . MET A 1 478 ? -37.245 -8.746 33.162 1.00 97.81 478 MET A CA 1
ATOM 3916 C C . MET A 1 478 ? -37.815 -10.168 33.164 1.00 97.81 478 MET A C 1
ATOM 3918 O O . MET A 1 478 ? -38.969 -10.348 33.551 1.00 97.81 478 MET A O 1
ATOM 3922 N N . GLU A 1 479 ? -37.017 -11.165 32.777 1.00 97.25 479 GLU A N 1
ATOM 3923 C CA . GLU A 1 479 ? -37.388 -12.585 32.816 1.00 97.25 479 GLU A CA 1
ATOM 3924 C C . GLU A 1 479 ? -37.666 -13.039 34.260 1.00 97.25 479 GLU A C 1
ATOM 3926 O O . GLU A 1 479 ? -38.741 -13.571 34.532 1.00 97.25 479 GLU A O 1
ATOM 3931 N N . ALA A 1 480 ? -36.794 -12.700 35.216 1.00 97.19 480 ALA A N 1
ATOM 3932 C CA . ALA A 1 480 ? -36.989 -13.021 36.633 1.00 97.19 480 ALA A CA 1
ATOM 3933 C C . ALA A 1 480 ? -38.253 -12.368 37.228 1.00 97.19 480 ALA A C 1
ATOM 3935 O O . ALA A 1 480 ? -38.984 -12.991 38.001 1.00 97.19 480 ALA A O 1
ATOM 3936 N N . ARG A 1 481 ? -38.561 -11.115 36.859 1.00 97.69 481 ARG A N 1
ATOM 3937 C CA . ARG A 1 481 ? -39.813 -10.450 37.271 1.00 97.69 481 ARG A CA 1
ATOM 3938 C C . ARG A 1 481 ? -41.045 -11.101 36.646 1.00 97.69 481 ARG A C 1
ATOM 3940 O O . ARG A 1 481 ? -42.081 -11.185 37.305 1.00 97.69 481 ARG A O 1
ATOM 3947 N N . ALA A 1 482 ? -40.950 -11.548 35.394 1.00 97.31 482 ALA A N 1
ATOM 3948 C CA . ALA A 1 482 ? -42.034 -12.259 34.728 1.00 97.31 482 ALA A CA 1
ATOM 3949 C C . ALA A 1 482 ? -42.317 -13.607 35.413 1.00 97.31 482 ALA A C 1
ATOM 3951 O O . ALA A 1 482 ? -43.478 -13.913 35.678 1.00 97.31 482 ALA A O 1
ATOM 3952 N N . GLU A 1 483 ? -41.278 -14.361 35.780 1.00 97.00 483 GLU A N 1
ATOM 3953 C CA . GLU A 1 483 ? -41.398 -15.620 36.530 1.00 97.00 483 GLU A CA 1
ATOM 3954 C C . GLU A 1 483 ? -42.049 -15.408 37.904 1.00 97.00 483 GLU A C 1
ATOM 3956 O O . GLU A 1 483 ? -43.036 -16.070 38.228 1.00 97.00 483 GLU A O 1
ATOM 3961 N N . GLN A 1 484 ? -41.589 -14.412 38.669 1.00 96.25 484 GLN A N 1
ATOM 3962 C CA . GLN A 1 484 ? -42.198 -14.055 39.957 1.00 96.25 484 GLN A CA 1
ATOM 3963 C C . GLN A 1 484 ? -43.670 -13.639 39.815 1.00 96.25 484 GLN A C 1
ATOM 3965 O O . GLN A 1 484 ? -44.503 -14.005 40.645 1.00 96.25 484 GLN A O 1
ATOM 3970 N N . GLY A 1 485 ? -44.018 -12.900 38.756 1.00 96.25 485 GLY A N 1
ATOM 3971 C CA . GLY A 1 485 ? -45.402 -12.523 38.466 1.00 96.25 485 GLY A CA 1
ATOM 3972 C C . GLY A 1 485 ? -46.296 -13.728 38.150 1.00 96.25 485 GLY A C 1
ATOM 3973 O O . GLY A 1 485 ? -47.437 -13.789 38.613 1.00 96.25 485 GLY A O 1
ATOM 3974 N N . VAL A 1 486 ? -45.779 -14.714 37.408 1.00 95.94 486 VAL A N 1
ATOM 3975 C CA . VAL A 1 486 ? -46.486 -15.973 37.112 1.00 95.94 486 VAL A CA 1
ATOM 3976 C C . VAL A 1 486 ? -46.674 -16.811 38.379 1.00 95.94 486 VAL A C 1
ATOM 3978 O O . VAL A 1 486 ? -47.762 -17.351 38.598 1.00 95.94 486 VAL A O 1
ATOM 3981 N N . GLU A 1 487 ? -45.667 -16.885 39.250 1.00 94.88 487 GLU A N 1
ATOM 3982 C CA . GLU A 1 487 ? -45.777 -17.580 40.536 1.00 94.88 487 GLU A CA 1
ATOM 3983 C C . GLU A 1 487 ? -46.816 -16.931 41.455 1.00 94.88 487 GLU A C 1
ATOM 3985 O O . GLU A 1 487 ? -47.660 -17.638 42.010 1.00 94.88 487 GLU A O 1
ATOM 3990 N N . GLN A 1 488 ? -46.817 -15.599 41.570 1.00 94.50 488 GLN A N 1
ATOM 3991 C CA . GLN A 1 488 ? -47.812 -14.866 42.360 1.00 94.50 488 GLN A CA 1
ATOM 3992 C C . GLN A 1 488 ? -49.230 -15.082 41.823 1.00 94.50 488 GLN A C 1
ATOM 3994 O O . GLN A 1 488 ? -50.126 -15.418 42.595 1.00 94.50 488 GLN A O 1
ATOM 3999 N N . MET A 1 489 ? -49.432 -14.995 40.501 1.00 94.56 489 MET A N 1
ATOM 4000 C CA . MET A 1 489 ? -50.730 -15.303 39.885 1.00 94.56 489 MET A CA 1
ATOM 4001 C C . MET A 1 489 ? -51.171 -16.747 40.160 1.00 94.56 489 MET A C 1
ATOM 4003 O O . MET A 1 489 ? -52.341 -16.994 40.455 1.00 94.56 489 MET A O 1
ATOM 4007 N N . THR A 1 490 ? -50.241 -17.703 40.119 1.00 93.38 490 THR A N 1
ATOM 4008 C CA . THR A 1 490 ? -50.534 -19.116 40.403 1.00 93.38 490 THR A CA 1
ATOM 4009 C C . THR A 1 490 ? -50.885 -19.342 41.879 1.00 93.38 490 THR A C 1
ATOM 4011 O O . THR A 1 490 ? -51.752 -20.161 42.189 1.00 93.38 490 THR A O 1
ATOM 4014 N N . GLN A 1 491 ? -50.244 -18.625 42.807 1.00 92.25 491 GLN A N 1
ATOM 4015 C CA . GLN A 1 491 ? -50.566 -18.689 44.236 1.00 92.25 491 GLN A CA 1
ATOM 4016 C C . GLN A 1 491 ? -51.934 -18.069 44.545 1.00 92.25 491 GLN A C 1
ATOM 4018 O O . GLN A 1 491 ? -52.717 -18.695 45.262 1.00 92.25 491 GLN A O 1
ATOM 4023 N N . SER A 1 492 ? -52.265 -16.916 43.953 1.00 90.69 492 SER A N 1
ATOM 4024 C CA . SER A 1 492 ? -53.592 -16.303 44.096 1.00 90.69 492 SER A CA 1
ATOM 4025 C C . SER A 1 492 ? -54.702 -17.225 43.583 1.00 90.69 492 SER A C 1
ATOM 4027 O O . SER A 1 492 ? -55.677 -17.457 44.289 1.00 90.69 492 SER A O 1
ATOM 4029 N N . GLN A 1 493 ? -54.511 -17.876 42.427 1.00 88.25 493 GLN A N 1
ATOM 4030 C CA . GLN A 1 493 ? -55.486 -18.847 41.909 1.00 88.25 493 GLN A CA 1
ATOM 4031 C C . GLN A 1 493 ? -55.682 -20.067 42.824 1.00 88.25 493 GLN A C 1
ATOM 4033 O O . GLN A 1 493 ? -56.783 -20.614 42.897 1.00 88.25 493 GLN A O 1
ATOM 4038 N N . LYS A 1 494 ? -54.633 -20.520 43.525 1.00 89.00 494 LYS A N 1
ATOM 4039 C CA . LYS A 1 494 ? -54.746 -21.626 44.490 1.00 89.00 494 LYS A CA 1
ATOM 4040 C C . LYS A 1 494 ? -55.487 -21.215 45.764 1.00 89.00 494 LYS A C 1
ATOM 4042 O O . LYS A 1 494 ? -56.222 -22.040 46.301 1.00 89.00 494 LYS A O 1
ATOM 4047 N N . GLN A 1 495 ? -55.316 -19.978 46.233 1.00 83.31 495 GLN A N 1
ATOM 4048 C CA . GLN A 1 495 ? -56.088 -19.450 47.364 1.00 83.31 495 GLN A CA 1
ATOM 4049 C C . GLN A 1 495 ? -57.571 -19.303 47.006 1.00 83.31 495 GLN A C 1
ATOM 4051 O O . GLN A 1 495 ? -58.416 -19.804 47.746 1.00 83.31 495 GLN A O 1
ATOM 4056 N N . ASP A 1 496 ? -57.885 -18.766 45.826 1.00 82.75 496 ASP A N 1
ATOM 4057 C CA . ASP A 1 496 ? -59.273 -18.632 45.363 1.00 82.75 496 ASP A CA 1
ATOM 4058 C C . ASP A 1 496 ? -59.978 -19.996 45.197 1.00 82.75 496 ASP A C 1
ATOM 4060 O O . ASP A 1 496 ? -61.184 -20.118 45.416 1.00 82.75 496 ASP A O 1
ATOM 4064 N N . GLN A 1 497 ? -59.240 -21.061 44.853 1.00 78.62 497 GLN A N 1
ATOM 4065 C CA . GLN A 1 497 ? -59.786 -22.426 44.802 1.00 78.62 497 GLN A CA 1
ATOM 4066 C C . GLN A 1 497 ? -60.010 -23.053 46.186 1.00 78.62 497 GLN A C 1
ATOM 4068 O O . GLN A 1 497 ? -60.875 -23.919 46.316 1.00 78.62 497 GLN A O 1
ATOM 4073 N N . GLN A 1 498 ? -59.274 -22.637 47.221 1.00 69.56 498 GLN A N 1
ATOM 4074 C CA . GLN A 1 498 ? -59.518 -23.096 48.593 1.00 69.56 498 GLN A CA 1
ATOM 4075 C C . GLN A 1 498 ? -60.691 -22.372 49.264 1.00 69.56 498 GLN A C 1
ATOM 4077 O O . GLN A 1 498 ? -61.304 -22.941 50.166 1.00 69.56 498 GLN A O 1
ATOM 4082 N N . GLU A 1 499 ? -61.045 -21.171 48.806 1.00 65.25 499 GLU A N 1
ATOM 4083 C CA . GLU A 1 499 ? -62.190 -20.412 49.321 1.00 65.25 499 GLU A CA 1
ATOM 4084 C C . GLU A 1 499 ? -63.510 -20.669 48.575 1.00 65.25 499 GLU A C 1
ATOM 4086 O O . GLU A 1 499 ? -64.529 -20.074 48.929 1.00 65.25 499 GLU A O 1
ATOM 4091 N N . GLN A 1 500 ? -63.561 -21.595 47.605 1.00 58.09 500 GLN A N 1
ATOM 4092 C CA . GLN A 1 500 ? -64.852 -22.040 47.072 1.00 58.09 500 GLN A CA 1
ATOM 4093 C C . GLN A 1 500 ? -65.672 -22.724 48.184 1.00 58.09 500 GLN A C 1
ATOM 4095 O O . GLN A 1 500 ? -65.267 -23.779 48.686 1.00 58.09 500 GLN A O 1
ATOM 4100 N N . PRO A 1 501 ? -66.841 -22.172 48.573 1.00 58.81 501 PRO A N 1
ATOM 4101 C CA . PRO A 1 501 ? -67.696 -22.779 49.583 1.00 58.81 501 PRO A CA 1
ATOM 4102 C C . PRO A 1 501 ? -68.101 -24.174 49.117 1.00 58.81 501 PRO A C 1
ATOM 4104 O O . PRO A 1 501 ? -68.591 -24.331 47.997 1.00 58.81 501 PRO A O 1
ATOM 4107 N N . GLN A 1 502 ? -67.916 -25.182 49.974 1.00 57.91 502 GLN A N 1
ATOM 4108 C CA . GLN A 1 502 ? -68.438 -26.525 49.735 1.00 57.91 502 GLN A CA 1
ATOM 4109 C C . GLN A 1 502 ? -69.929 -26.417 49.397 1.00 57.91 502 GLN A C 1
ATOM 4111 O O . GLN A 1 502 ? -70.753 -26.108 50.260 1.00 57.91 502 GLN A O 1
ATOM 4116 N N . LEU A 1 503 ? -70.271 -26.644 48.127 1.00 57.69 503 LEU A N 1
ATOM 4117 C CA . LEU A 1 503 ? -71.655 -26.784 47.701 1.00 57.69 503 LEU A CA 1
ATOM 4118 C C . LEU A 1 503 ? -72.296 -27.895 48.551 1.00 57.69 503 LEU A C 1
ATOM 4120 O O . LEU A 1 503 ? -71.709 -28.977 48.666 1.00 57.69 503 LEU A O 1
ATOM 4124 N N . PRO A 1 504 ? -73.465 -27.651 49.170 1.00 58.16 504 PRO A N 1
ATOM 4125 C CA . PRO A 1 504 ? -74.123 -28.636 50.013 1.00 58.16 504 PRO A CA 1
ATOM 4126 C C . PRO A 1 504 ? -74.357 -29.925 49.221 1.00 58.16 504 PRO A C 1
ATOM 4128 O O . PRO A 1 504 ? -74.924 -29.905 48.127 1.00 58.16 504 PRO A O 1
ATOM 4131 N N . GLN A 1 505 ? -73.882 -31.038 49.784 1.00 51.59 505 GLN A N 1
ATOM 4132 C CA . GLN A 1 505 ? -74.002 -32.377 49.215 1.00 51.59 505 GLN A CA 1
ATOM 4133 C C . GLN A 1 505 ? -75.464 -32.657 48.849 1.00 51.59 505 GLN A C 1
ATOM 4135 O O . GLN A 1 505 ? -76.341 -32.670 49.715 1.00 51.59 505 GLN A O 1
ATOM 4140 N N . GLN A 1 506 ? -75.731 -32.877 47.559 1.00 56.94 506 GLN A N 1
ATOM 4141 C CA . GLN A 1 506 ? -77.029 -33.377 47.122 1.00 56.94 506 GLN A CA 1
ATOM 4142 C C . GLN A 1 506 ? -77.248 -34.802 47.669 1.00 56.94 506 GLN A C 1
ATOM 4144 O O . GLN A 1 506 ? -76.309 -35.603 47.674 1.00 56.94 506 GLN A O 1
ATOM 4149 N N . PRO A 1 507 ? -78.471 -35.142 48.118 1.00 54.28 507 PRO A N 1
ATOM 4150 C CA . PRO A 1 507 ? -78.782 -36.465 48.640 1.00 54.28 507 PRO A CA 1
ATOM 4151 C C . PRO A 1 507 ? -78.589 -37.550 47.575 1.00 54.28 507 PRO A C 1
ATOM 4153 O O . PRO A 1 507 ? -79.055 -37.421 46.442 1.00 54.28 507 PRO A O 1
ATOM 4156 N N . GLN A 1 508 ? -77.926 -38.636 47.973 1.00 53.09 508 GLN A N 1
ATOM 4157 C CA . GLN A 1 508 ? -77.698 -39.836 47.171 1.00 53.09 508 GLN A CA 1
ATOM 4158 C C . GLN A 1 508 ? -79.017 -40.389 46.604 1.00 53.09 508 GLN A C 1
ATOM 4160 O O . GLN A 1 508 ? -79.931 -40.733 47.355 1.00 53.09 508 GLN A O 1
ATOM 4165 N N . GLN A 1 509 ? -79.101 -40.506 45.276 1.00 53.97 509 GLN A N 1
ATOM 4166 C CA . GLN A 1 509 ? -80.148 -41.287 44.620 1.00 53.97 509 GLN A CA 1
ATOM 4167 C C . GLN A 1 509 ? -79.857 -42.794 44.767 1.00 53.97 509 GLN A C 1
ATOM 4169 O O . GLN A 1 509 ? -78.707 -43.212 44.615 1.00 53.97 509 GLN A O 1
ATOM 4174 N N . PRO A 1 510 ? -80.879 -43.619 45.053 1.00 54.78 510 PRO A N 1
ATOM 4175 C CA . PRO A 1 510 ? -80.722 -45.054 45.242 1.00 54.78 510 PRO A CA 1
ATOM 4176 C C . PRO A 1 510 ? -80.413 -45.776 43.924 1.00 54.78 510 PRO A C 1
ATOM 4178 O O . PRO A 1 510 ? -81.028 -45.524 42.888 1.00 54.78 510 PRO A O 1
ATOM 4181 N N . GLN A 1 511 ? -79.464 -46.709 44.007 1.00 51.03 511 GLN A N 1
ATOM 4182 C CA . GLN A 1 511 ? -79.083 -47.645 42.953 1.00 51.03 511 GLN A CA 1
ATOM 4183 C C . GLN A 1 511 ? -80.294 -48.471 42.491 1.00 51.03 511 GLN A C 1
ATOM 4185 O O . GLN A 1 511 ? -80.962 -49.111 43.303 1.00 51.03 511 GLN A O 1
ATOM 4190 N N . GLN A 1 512 ? -80.552 -48.483 41.181 1.00 49.31 512 GLN A N 1
ATOM 4191 C CA . GLN A 1 512 ? -81.434 -49.466 40.551 1.00 49.31 512 GLN A CA 1
ATOM 4192 C C . GLN A 1 512 ? -80.650 -50.746 40.204 1.00 49.31 512 GLN A C 1
ATOM 4194 O O . GLN A 1 512 ? -79.485 -50.653 39.808 1.00 49.31 512 GLN A O 1
ATOM 4199 N N . PRO A 1 513 ? -81.267 -51.935 40.341 1.00 53.97 513 PRO A N 1
ATOM 4200 C CA . PRO A 1 513 ? -80.625 -53.212 40.055 1.00 53.97 513 PRO A CA 1
ATOM 4201 C C . PRO A 1 513 ? -80.540 -53.467 38.544 1.00 53.97 513 PRO A C 1
ATOM 4203 O O . PRO A 1 513 ? -81.507 -53.262 37.812 1.00 53.97 513 PRO A O 1
ATOM 4206 N N . GLN A 1 514 ? -79.374 -53.935 38.098 1.00 48.69 514 GLN A N 1
ATOM 4207 C CA . GLN A 1 514 ? -79.136 -54.403 36.733 1.00 48.69 514 GLN A CA 1
ATOM 4208 C C . GLN A 1 514 ? -79.813 -55.765 36.508 1.00 48.69 514 GLN A C 1
ATOM 4210 O O . GLN A 1 514 ? -79.661 -56.673 37.329 1.00 48.69 514 GLN A O 1
ATOM 4215 N N . GLN A 1 515 ? -80.545 -55.873 35.395 1.00 52.19 515 GLN A N 1
ATOM 4216 C CA . GLN A 1 515 ? -80.933 -57.126 34.741 1.00 52.19 515 GLN A CA 1
ATOM 4217 C C . GLN A 1 515 ? -80.019 -57.385 33.550 1.00 52.19 515 GLN A C 1
ATOM 4219 O O . GLN A 1 515 ? -79.664 -56.390 32.875 1.00 52.19 515 GLN A O 1
#

Radius of gyration: 41.34 Å; chains: 1; bounding box: 120×79×96 Å

pLDDT: mean 73.1, std 23.95, range [21.7, 98.5]

Sequence (515 aa):
PQQPQQPQQPQQPFPLDTKDFIHLLSRWSSLKPTPKQVIQEIDSLLSILSPSVACHAGGYVAVNVEALHHKYKYWYWNERFDPENEYKIVLFRLSKALLPSDTFAHIYLDCFEEKETVVAVDSLYYYNKSHSWNLSLEEEKTATGTMFGTPLFMYFKKISDFIEEKVTEYIRLNGATHDPTALTRLNYDALEKLCRDRMILETLLETPYTIGKMRSSLVQPMLNRSSHWASSVPPRLFPPPRLGEAVKEINYFTNHLDSLIQKELQEHYSSILSQIVAFKKRAGDLIRGKTKIEMCQWWLGHIENRVDNYLAEKGYQHDALPDNYLIVKPTDLSAVYQNQQMLHKLLNDEEGEEEAGIEELVEVVCEEVYEVVDPLKDEIQFLLEKRWVGLPLRVEMTSELDLGEGGREEALKRDFEYLVQMKEMDKEIERRRDSGKEKRKMEMSHVVPVAGLVMARFHVLLCELNTAIGHWEKKAEMEARAEQGVEQMTQSQKQDQQEQPQLPQQPQQPQQPQQ

Foldseek 3Di:
DDDDDDDDDPDDDDDDDPVVVVVVVVVVVPPPDDPVVVVVVVVVVVVVDDPVPPPPDDDDDDDDPVVVVVPDDDWDFDWDDDPVDQFTATDTQDDPPDDDQADWDWGQTGPVSPDIDIGRPVLDDRPDPVVVVPDDPVRVVVVVVCRVQVVLNVLVVVLLVVLLVLLQVLLVVLVQDDDLPLQPAQDPVSLVSLVVSLVSLVVCLVDVVNLVVSLVVSLVVLVVSVVVSLVPDDCVSAPVVRSVVSVVVSVVVSVCSSVSSSVSSVVSNVSSVVSNVVSVVVVVCLLVCVVVVVLVVVLLVVLVVLLVVLCVVVVQDPQQADPVLLVDPGPDLVSLVVNLVVLCVQPDCPVVPRVVSLVVSLVVSQVVSCVVVVSVLVRLVVCLPPVPVPDPPPPPPPPPDPPPPVNSSVVSVVVSVLSVVLNVVVVVVVVCVVVVDDPDDDDDDPHQHSSNSSVVSSVVSSVSSVVSVVSVVVVVVVVVVVVVVVVVVVVVVVVVVVPPPPDPDDDDDDDDDDD